Protein 1JY5 (pdb70)

Organism: Calystegia sepium (NCBI:txid47519)

Sequence (406 aa):
HKEFDYFTLALTWSGTECLSCPTNACSRSEVETGFTIKGLWPDYDDGTWPSCCEGAKYDQNEISILSNDLSKYWPSYSCPSSSACGSFDASDLAYEWAKHGTCSSPVLGNQYEYFSTTLMLYFKYNISEILSESGYLPSNTAEYKVEGIMSAIQSALRVTPVVKCKSDAVEQVQICFDKTLQLQECPSTASTCPSLVSLPIKNHKEFDYFTLALTWSGTECLSCPTNACSRSEVETGFTIKGLWPDYDDGTWPSCCEGAKYDQNEISILSNDLSKYWPSYSCPSSSACGSFDASDLAYEWAKHGTCSSPVLGNQYEYFSTTLMLYFKYNISEILSESGYLPSNTAEYKVEGIMSAIQSALRVTPVVKCKSDAVEQVQICFDKTLQLQECPSTASTCPSLVSLPIKN

InterPro domains:
  IPR001568 Ribonuclease T2-like [PF00445] (33-219)
  IPR001568 Ribonuclease T2-like [PTHR11240] (16-227)
  IPR033697 Ribonuclease T2, eukaryotic [cd01061] (33-228)
  IPR036430 Ribonuclease T2-like superfamily [G3DSA:3.90.730.10] (29-240)
  IPR036430 Ribonuclease T2-like superfamily [SSF55895] (31-233)

CATH classification: 3.90.730.10

Radius of gyration: 22.56 Å; Cα contacts (8 Å, |Δi|>4): 798; chains: 2; bounding box: 56×58×55 Å

B-factor: mean 28.62, std 15.25, range [8.85, 74.92]

Secondary structure (DSSP, 8-state):
-PPP-EEEEEEEEHHHHT---TTBGGG-TTSPS-EEEEEEEEE-TTS----S-SSPPP-GGGGGGGHHHHHHHS-B--SSPEEETTEEESSHHHHHHHHTGGGGTTTS-SHHHHHHHHHHHHHHS-HHHHHHTTT----SS--EEHHHHHHHHHHHHSS--EEEEETTEEEEEEEEE-TTS-EEPPPP----S-SEEB-PPP-/-PPP-EEEEEEEEHHHH----SSSGGG-TTS-SSEEEEEEEEE-TTS----S-SSPPP-GGGGGGGHHHHHHHS-----SPEEETTEEESSHHHHHHHHTGGGGTTTS-SHHHHHHHHHHHHHHS-HHHHHHTTT---EEEEEEEHHHHHHHHHHHHS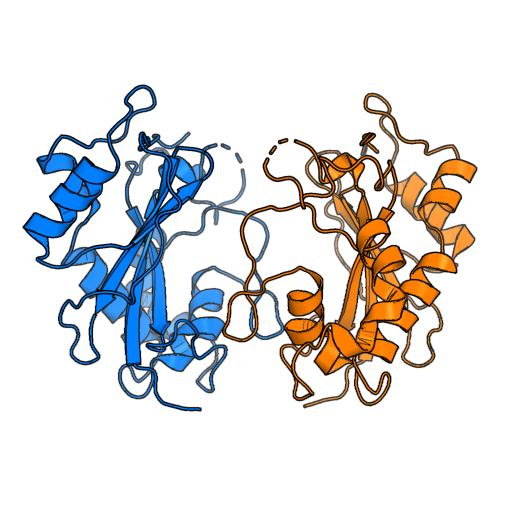S--EEEESSSSEEEEEEEE-TTS-EEPPPP----S-SEEEE----

Solvent-accessible surface area: 19588 Å² total; per-residue (Å²): 153,123,79,2,28,13,0,6,1,0,1,11,6,4,0,0,51,15,146,141,30,129,69,21,7,28,79,66,84,164,42,141,10,10,6,13,3,87,0,0,43,0,12,25,88,112,38,47,32,8,30,52,21,159,54,69,174,61,47,103,100,88,6,59,133,16,63,124,51,3,58,92,57,2,15,26,31,49,53,105,67,46,43,6,46,5,37,129,16,106,33,31,25,8,40,4,12,27,46,11,1,9,1,1,52,104,48,16,54,67,3,76,74,0,0,28,18,0,8,96,3,29,103,138,35,67,4,34,89,27,2,44,135,57,48,40,87,40,20,107,130,32,111,32,124,19,112,9,1,50,60,11,0,62,87,55,9,204,12,59,3,22,14,61,30,96,116,53,6,0,44,26,0,24,2,2,0,34,76,101,50,112,41,49,96,18,43,122,90,85,104,91,22,53,94,77,0,20,0,8,69,12,127,149,123,74,1,35,9,0,4,2,0,3,5,6,0,0,0,54,25,152,143,32,115,102,13,0,46,74,48,117,78,2,117,30,8,7,6,3,86,0,0,46,0,13,24,94,109,39,47,32,9,27,49,23,160,58,61,142,62,35,100,100,93,5,57,134,15,60,121,52,3,44,83,55,3,9,30,34,62,48,107,73,45,35,9,52,6,38,130,14,112,40,34,26,11,54,8,12,25,32,15,0,9,1,1,48,107,48,15,55,72,5,76,74,0,0,27,18,0,7,96,2,30,99,138,30,69,3,31,96,28,2,46,133,56,46,40,94,47,35,100,120,32,84,42,140,13,145,17,3,48,63,13,0,62,66,52,11,179,11,68,3,20,13,57,24,105,106,52,6,1,47,26,0,24,2,1,0,41,77,101,52,118,44,51,95,20,49,126,72,85,100,84,24,59,100,78,0,15,0,14,74,23,114

Structure (mmCIF, N/CA/C/O backbone):
data_1JY5
#
_entry.id   1JY5
#
_cell.length_a   121.687
_cell.length_b   121.687
_cell.length_c   66.059
_cell.angle_alpha   90
_cell.angle_beta   90
_cell.angle_gamma   120
#
_symmetry.space_group_name_H-M   'P 62'
#
loop_
_entity.id
_entity.type
_entity.pdbx_description
1 polymer CalsepRRP
2 water water
#
loop_
_atom_site.group_PDB
_atom_site.id
_atom_site.type_symbol
_atom_site.label_atom_id
_atom_site.label_alt_id
_atom_site.label_comp_id
_atom_site.label_asym_id
_atom_site.label_entity_id
_atom_site.label_seq_id
_atom_site.pdbx_PDB_ins_code
_atom_site.Cartn_x
_atom_site.Cartn_y
_atom_site.Cartn_z
_atom_site.occupancy
_atom_site.B_iso_or_equiv
_atom_site.auth_seq_id
_atom_site.auth_comp_id
_atom_site.auth_asym_id
_atom_site.auth_atom_id
_atom_site.pdbx_PDB_model_num
ATOM 1 N N . HIS A 1 2 ? 117.248 13.823 -8.411 1.00 33.72 2 HIS A N 1
ATOM 2 C CA . HIS A 1 2 ? 117.005 15.068 -9.187 1.00 32.06 2 HIS A CA 1
ATOM 3 C C . HIS A 1 2 ? 118.033 16.139 -8.822 1.00 29.92 2 HIS A C 1
ATOM 4 O O . HIS A 1 2 ? 118.735 16.023 -7.817 1.00 28.25 2 HIS A O 1
ATOM 11 N N . LYS A 1 3 ? 118.121 17.176 -9.648 1.00 26.71 3 LYS A N 1
ATOM 12 C CA . LYS A 1 3 ? 119.040 18.278 -9.391 1.00 24.98 3 LYS A CA 1
ATOM 13 C C . LYS A 1 3 ? 118.538 19.020 -8.151 1.00 23.22 3 LYS A C 1
ATOM 14 O O . LYS A 1 3 ? 117.332 19.198 -7.985 1.00 24.41 3 LYS A O 1
ATOM 20 N N . GLU A 1 4 ? 119.448 19.441 -7.277 1.00 21.61 4 GLU A N 1
ATOM 21 C CA . GLU A 1 4 ? 119.044 20.173 -6.078 1.00 19.80 4 GLU A CA 1
ATOM 22 C C . GLU A 1 4 ? 118.406 21.471 -6.562 1.00 18.15 4 GLU A C 1
ATOM 23 O O . GLU A 1 4 ? 118.832 22.037 -7.572 1.00 17.98 4 GLU A O 1
ATOM 29 N N . PHE A 1 5 ? 117.385 21.933 -5.851 1.00 14.87 5 PHE A N 1
ATOM 30 C CA . PHE A 1 5 ? 116.696 23.165 -6.224 1.00 14.83 5 PHE A CA 1
ATOM 31 C C . PHE A 1 5 ? 117.643 24.361 -6.154 1.00 13.85 5 PHE A C 1
ATOM 32 O O . PHE A 1 5 ? 118.656 24.328 -5.453 1.00 14.86 5 PHE A O 1
ATOM 40 N N . ASP A 1 6 ? 117.307 25.421 -6.878 1.00 13.35 6 ASP A N 1
ATOM 41 C CA . ASP A 1 6 ? 118.156 26.610 -6.928 1.00 14.50 6 ASP A CA 1
ATOM 42 C C . ASP A 1 6 ? 117.811 27.681 -5.903 1.00 14.42 6 ASP A C 1
ATOM 43 O O . ASP A 1 6 ? 118.698 28.245 -5.263 1.00 12.67 6 ASP A O 1
ATOM 48 N N . TYR A 1 7 ? 116.523 27.963 -5.749 1.00 12.94 7 TYR A N 1
ATOM 49 C CA . TYR A 1 7 ? 116.099 28.984 -4.807 1.00 13.47 7 TYR A CA 1
ATOM 50 C C . TYR A 1 7 ? 114.719 28.664 -4.251 1.00 14.77 7 TYR A C 1
ATOM 51 O O . TYR A 1 7 ? 114.027 27.765 -4.734 1.00 13.68 7 TYR A O 1
ATOM 60 N N . PHE A 1 8 ? 114.334 29.419 -3.229 1.00 13.40 8 PHE A N 1
ATOM 61 C CA . PHE A 1 8 ? 113.050 29.266 -2.564 1.00 12.92 8 PHE A CA 1
ATOM 62 C C . PHE A 1 8 ? 112.062 30.347 -3.001 1.00 14.62 8 PHE A C 1
ATOM 63 O O . PHE A 1 8 ? 112.424 31.523 -3.116 1.00 12.39 8 PHE A O 1
ATOM 71 N N . THR A 1 9 ? 110.818 29.955 -3.257 1.00 12.46 9 THR A N 1
ATOM 72 C CA . THR A 1 9 ? 109.784 30.934 -3.574 1.00 14.04 9 THR A CA 1
ATOM 73 C C . THR A 1 9 ? 108.792 30.872 -2.418 1.00 14.42 9 THR A C 1
ATOM 74 O O . THR A 1 9 ? 108.258 29.804 -2.115 1.00 14.76 9 THR A O 1
ATOM 78 N N . LEU A 1 10 ? 108.583 31.993 -1.731 1.00 13.85 10 LEU A N 1
ATOM 79 C CA . LEU A 1 10 ? 107.588 32.017 -0.659 1.00 16.53 10 LEU A CA 1
ATOM 80 C C . LEU A 1 10 ? 106.355 32.618 -1.329 1.00 16.97 10 LEU A C 1
ATOM 81 O O . LEU A 1 10 ? 106.354 33.790 -1.694 1.00 17.79 10 LEU A O 1
ATOM 86 N N . ALA A 1 11 ? 105.323 31.805 -1.522 1.00 17.14 11 ALA A N 1
ATOM 87 C CA . ALA A 1 11 ? 104.101 32.287 -2.148 1.00 17.26 11 ALA A CA 1
ATOM 88 C C . ALA A 1 11 ? 103.087 32.587 -1.058 1.00 16.35 11 ALA A C 1
ATOM 89 O O . ALA A 1 11 ? 102.903 31.796 -0.130 1.00 17.14 11 ALA A O 1
ATOM 91 N N . LEU A 1 12 ? 102.442 33.744 -1.172 1.00 16.52 12 LEU A N 1
ATOM 92 C CA . LEU A 1 12 ? 101.451 34.183 -0.195 1.00 16.37 12 LEU A CA 1
ATOM 93 C C . LEU A 1 12 ? 100.109 34.412 -0.886 1.00 16.57 12 LEU A C 1
ATOM 94 O O . LEU A 1 12 ? 100.055 34.908 -2.010 1.00 17.33 12 LEU A O 1
ATOM 99 N N . THR A 1 13 ? 99.029 34.058 -0.204 1.00 14.43 13 THR A N 1
ATOM 100 C CA . THR A 1 13 ? 97.693 34.206 -0.761 1.00 16.33 13 THR A CA 1
ATOM 101 C C . THR A 1 13 ? 96.931 35.343 -0.092 1.00 15.60 13 THR A C 1
ATOM 102 O O . THR A 1 13 ? 96.944 35.465 1.133 1.00 13.65 13 THR A O 1
ATOM 106 N N . TRP A 1 14 ? 96.275 36.177 -0.891 1.00 16.60 14 TRP A N 1
ATOM 107 C CA . TRP A 1 14 ? 95.483 37.266 -0.328 1.00 16.62 14 TRP A CA 1
ATOM 108 C C . TRP A 1 14 ? 94.136 36.630 0.015 1.00 15.36 14 TRP A C 1
ATOM 109 O O . TRP A 1 14 ? 93.356 36.279 -0.871 1.00 14.49 14 TRP A O 1
ATOM 120 N N . SER A 1 15 ? 93.875 36.477 1.310 1.00 16.05 15 SER A N 1
ATOM 121 C CA . SER A 1 15 ? 92.652 35.831 1.782 1.00 16.20 15 SER A CA 1
ATOM 122 C C . SER A 1 15 ? 91.359 36.407 1.210 1.00 17.47 15 SER A C 1
ATOM 123 O O . SER A 1 15 ? 90.410 35.666 0.934 1.00 16.62 15 SER A O 1
ATOM 126 N N . GLY A 1 16 ? 91.327 37.722 1.032 1.00 18.69 16 GLY A N 1
ATOM 127 C CA . GLY A 1 16 ? 90.137 38.373 0.508 1.00 20.75 16 GLY A CA 1
ATOM 128 C C . GLY A 1 16 ? 89.775 37.948 -0.903 1.00 22.38 16 GLY A C 1
ATOM 129 O O . GLY A 1 16 ? 88.600 37.859 -1.253 1.00 22.29 16 GLY A O 1
ATOM 130 N N . THR A 1 17 ? 90.782 37.668 -1.718 1.00 21.39 17 THR A N 1
ATOM 131 C CA . THR A 1 17 ? 90.540 37.270 -3.098 1.00 22.08 17 THR A CA 1
ATOM 132 C C . THR A 1 17 ? 90.146 35.799 -3.200 1.00 24.84 17 THR A C 1
ATOM 133 O O . THR A 1 17 ? 89.552 35.361 -4.190 1.00 23.81 17 THR A O 1
ATOM 137 N N . GLU A 1 18 ? 90.467 35.042 -2.161 1.00 26.01 18 GLU A N 1
ATOM 138 C CA . GLU A 1 18 ? 90.161 33.620 -2.132 1.00 30.19 18 GLU A CA 1
ATOM 139 C C . GLU A 1 18 ? 88.752 33.389 -1.600 1.00 31.16 18 GLU A C 1
ATOM 140 O O . GLU A 1 18 ? 88.190 32.300 -1.731 1.00 31.14 18 GLU A O 1
ATOM 146 N N . CYS A 1 19 ? 88.179 34.421 -0.999 1.00 31.50 19 CYS A N 1
ATOM 147 C CA . CYS A 1 19 ? 86.841 34.307 -0.446 1.00 33.59 19 CYS A CA 1
ATOM 148 C C . CYS A 1 19 ? 85.846 35.260 -1.111 1.00 37.00 19 CYS A C 1
ATOM 149 O O . CYS A 1 19 ? 85.024 35.883 -0.438 1.00 38.51 19 CYS A O 1
ATOM 152 N N . LEU A 1 20 ? 85.925 35.369 -2.433 1.00 39.29 20 LEU A N 1
ATOM 153 C CA . LEU A 1 20 ? 85.022 36.235 -3.182 1.00 42.04 20 LEU A CA 1
ATOM 154 C C . LEU A 1 20 ? 83.916 35.427 -3.857 1.00 42.97 20 LEU A C 1
ATOM 155 O O . LEU A 1 20 ? 82.991 34.951 -3.196 1.00 43.85 20 LEU A O 1
ATOM 160 N N . SER A 1 25 ? 81.036 25.232 2.460 1.00 53.68 25 SER A N 1
ATOM 161 C CA . SER A 1 25 ? 81.355 25.580 3.839 1.00 54.02 25 SER A CA 1
ATOM 162 C C . SER A 1 25 ? 81.823 24.360 4.625 1.00 53.70 25 SER A C 1
ATOM 163 O O . SER A 1 25 ? 81.268 23.271 4.489 1.00 53.98 25 SER A O 1
ATOM 166 N N . CYS A 1 26 ? 82.843 24.552 5.456 1.00 52.83 26 CYS A N 1
ATOM 167 C CA . CYS A 1 26 ? 83.396 23.467 6.261 1.00 51.73 26 CYS A CA 1
ATOM 168 C C . CYS A 1 26 ? 84.427 24.050 7.229 1.00 52.24 26 CYS A C 1
ATOM 169 O O . CYS A 1 26 ? 84.971 25.127 6.989 1.00 53.14 26 CYS A O 1
ATOM 172 N N . PRO A 1 27 ? 84.709 23.345 8.337 1.00 52.07 27 PRO A N 1
ATOM 173 C CA . PRO A 1 27 ? 85.681 23.813 9.332 1.00 51.52 27 PRO A CA 1
ATOM 174 C C . PRO A 1 27 ? 87.060 24.086 8.740 1.00 50.16 27 PRO A C 1
ATOM 175 O O . PRO A 1 27 ? 87.801 24.940 9.229 1.00 50.88 27 PRO A O 1
ATOM 179 N N . THR A 1 28 ? 87.396 23.348 7.688 1.00 48.02 28 THR A N 1
ATOM 180 C CA . THR A 1 28 ? 88.679 23.496 7.018 1.00 45.95 28 THR A CA 1
ATOM 181 C C . THR A 1 28 ? 88.763 24.827 6.274 1.00 43.19 28 THR A C 1
ATOM 182 O O . THR A 1 28 ? 89.831 25.431 6.190 1.00 42.30 28 THR A O 1
ATOM 186 N N . ASN A 1 29 ? 87.633 25.283 5.740 1.00 39.71 29 ASN A N 1
ATOM 187 C CA . ASN A 1 29 ? 87.594 26.535 4.992 1.00 37.09 29 ASN A CA 1
ATOM 188 C C . ASN A 1 29 ? 87.747 27.746 5.906 1.00 35.42 29 ASN A C 1
ATOM 189 O O . ASN A 1 29 ? 86.943 27.957 6.814 1.00 35.92 29 ASN A O 1
ATOM 194 N N . ALA A 1 30 ? 88.769 28.555 5.657 1.00 32.23 30 ALA A N 1
ATOM 195 C CA . ALA A 1 30 ? 89.010 29.732 6.483 1.00 30.94 30 ALA A CA 1
ATOM 196 C C . ALA A 1 30 ? 88.154 30.938 6.096 1.00 28.60 30 ALA A C 1
ATOM 197 O O . ALA A 1 30 ? 88.190 31.962 6.772 1.00 26.28 30 ALA A O 1
ATOM 199 N N . CYS A 1 31 ? 87.394 30.825 5.011 1.00 28.85 31 CYS A N 1
ATOM 200 C CA . CYS A 1 31 ? 86.552 31.934 4.571 1.00 30.14 31 CYS A CA 1
ATOM 201 C C . CYS A 1 31 ? 85.436 32.293 5.552 1.00 31.84 31 CYS A C 1
ATOM 202 O O . CYS A 1 31 ? 84.892 33.394 5.500 1.00 32.82 31 CYS A O 1
ATOM 205 N N . SER A 1 32 ? 85.097 31.372 6.445 1.00 34.13 32 SER A N 1
ATOM 206 C CA . SER A 1 32 ? 84.032 31.619 7.414 1.00 37.88 32 SER A CA 1
ATOM 207 C C . SER A 1 32 ? 84.508 32.373 8.655 1.00 40.22 32 SER A C 1
ATOM 208 O O . SER A 1 32 ? 83.702 32.937 9.398 1.00 40.50 32 SER A O 1
ATOM 211 N N . ARG A 1 33 ? 85.817 32.390 8.873 1.00 42.29 33 ARG A N 1
ATOM 212 C CA . ARG A 1 33 ? 86.392 33.055 10.038 1.00 44.47 33 ARG A CA 1
ATOM 213 C C . ARG A 1 33 ? 86.407 34.578 9.910 1.00 45.98 33 ARG A C 1
ATOM 214 O O . ARG A 1 33 ? 87.443 35.181 9.633 1.00 45.76 33 ARG A O 1
ATOM 222 N N . SER A 1 34 ? 85.244 35.189 10.127 1.00 47.36 34 SER A N 1
ATOM 223 C CA . SER A 1 34 ? 85.091 36.639 10.038 1.00 49.53 34 SER A CA 1
ATOM 224 C C . SER A 1 34 ? 85.960 37.382 11.049 1.00 50.10 34 SER A C 1
ATOM 225 O O . SER A 1 34 ? 86.354 38.524 10.817 1.00 51.04 34 SER A O 1
ATOM 228 N N . GLU A 1 35 ? 86.248 36.730 12.171 1.00 51.18 35 GLU A N 1
ATOM 229 C CA . GLU A 1 35 ? 87.068 37.320 13.223 1.00 51.43 35 GLU A CA 1
ATOM 230 C C . GLU A 1 35 ? 88.476 37.651 12.734 1.00 50.24 35 GLU A C 1
ATOM 231 O O . GLU A 1 35 ? 89.102 38.600 13.212 1.00 50.11 35 GLU A O 1
ATOM 237 N N . VAL A 1 36 ? 88.968 36.862 11.781 1.00 48.23 36 VAL A N 1
ATOM 238 C CA . VAL A 1 36 ? 90.301 37.061 11.219 1.00 45.52 36 VAL A CA 1
ATOM 239 C C . VAL A 1 36 ? 90.289 38.178 10.180 1.00 43.02 36 VAL A C 1
ATOM 240 O O . VAL A 1 36 ? 89.445 38.195 9.284 1.00 42.51 36 VAL A O 1
ATOM 244 N N . GLU A 1 37 ? 91.228 39.110 10.310 1.00 39.86 37 GLU A N 1
ATOM 245 C CA . GLU A 1 37 ? 91.331 40.230 9.380 1.00 37.36 37 GLU A CA 1
ATOM 246 C C . GLU A 1 37 ? 91.841 39.752 8.024 1.00 34.95 37 GLU A C 1
ATOM 247 O O . GLU A 1 37 ? 92.578 38.772 7.931 1.00 33.55 37 GLU A O 1
ATOM 253 N N . THR A 1 38 ? 91.443 40.454 6.974 1.00 31.73 38 THR A N 1
ATOM 254 C CA . THR A 1 38 ? 91.862 40.104 5.632 1.00 28.31 38 THR A CA 1
ATOM 255 C C . THR A 1 38 ? 93.346 40.416 5.470 1.00 26.08 38 THR A C 1
ATOM 256 O O . THR A 1 38 ? 93.831 41.432 5.961 1.00 25.77 38 THR A O 1
ATOM 260 N N . GLY A 1 39 ? 94.071 39.532 4.790 1.00 24.09 39 GLY A N 1
ATOM 261 C CA . GLY A 1 39 ? 95.494 39.749 4.593 1.00 18.85 39 GLY A CA 1
ATOM 262 C C . GLY A 1 39 ? 96.161 38.559 3.936 1.00 18.26 39 GLY A C 1
ATOM 263 O O . GLY A 1 39 ? 95.487 37.628 3.496 1.00 16.55 39 GLY A O 1
ATOM 264 N N . PHE A 1 40 ? 97.489 38.578 3.865 1.00 16.59 40 PHE A N 1
ATOM 265 C CA . PHE A 1 40 ? 98.214 37.471 3.246 1.00 16.82 40 PHE A CA 1
ATOM 266 C C . PHE A 1 40 ? 98.433 36.298 4.185 1.00 16.00 40 PHE A C 1
ATOM 267 O O . PHE A 1 40 ? 98.776 36.486 5.349 1.00 16.03 40 PHE A O 1
ATOM 275 N N . THR A 1 41 ? 98.217 35.089 3.675 1.00 16.25 41 THR A N 1
ATOM 276 C CA . THR A 1 41 ? 98.477 33.873 4.437 1.00 14.55 41 THR A CA 1
ATOM 277 C C . THR A 1 41 ? 99.385 33.032 3.547 1.00 15.28 41 THR A C 1
ATOM 278 O O . THR A 1 41 ? 99.542 33.313 2.356 1.00 14.51 41 THR A O 1
ATOM 282 N N . ILE A 1 42 ? 99.984 31.998 4.118 1.00 14.81 42 ILE A N 1
ATOM 283 C CA . ILE A 1 42 ? 100.899 31.160 3.355 1.00 13.81 42 ILE A CA 1
ATOM 284 C C . ILE A 1 42 ? 100.242 30.224 2.352 1.00 13.52 42 ILE A C 1
ATOM 285 O O . ILE A 1 42 ? 99.326 29.471 2.681 1.00 13.79 42 ILE A O 1
ATOM 290 N N . LYS A 1 43 ? 100.705 30.302 1.113 1.00 13.08 43 LYS A N 1
ATOM 291 C CA . LYS A 1 43 ? 100.238 29.401 0.078 1.00 12.21 43 LYS A CA 1
ATOM 292 C C . LYS A 1 43 ? 101.246 28.249 0.166 1.00 13.51 43 LYS A C 1
ATOM 293 O O . LYS A 1 43 ? 100.871 27.075 0.288 1.00 12.22 43 LYS A O 1
ATOM 299 N N . GLY A 1 44 ? 102.533 28.597 0.118 1.00 13.23 44 GLY A N 1
ATOM 300 C CA . GLY A 1 44 ? 103.574 27.587 0.228 1.00 12.72 44 GLY A CA 1
ATOM 301 C C . GLY A 1 44 ? 105.000 28.109 0.163 1.00 13.68 44 GLY A C 1
ATOM 302 O O . GLY A 1 44 ? 105.219 29.296 -0.054 1.00 10.04 44 GLY A O 1
ATOM 303 N N . LEU A 1 45 ? 105.969 27.220 0.389 1.00 14.34 45 LEU A N 1
ATOM 304 C CA . LEU A 1 45 ? 107.390 27.561 0.295 1.00 11.69 45 LEU A CA 1
ATOM 305 C C . LEU A 1 45 ? 107.835 26.570 -0.763 1.00 10.41 45 LEU A C 1
ATOM 306 O O . LEU A 1 45 ? 107.849 25.362 -0.527 1.00 9.92 45 LEU A O 1
ATOM 311 N N . TRP A 1 46 ? 108.182 27.073 -1.937 1.00 9.47 46 TRP A N 1
ATOM 312 C CA . TRP A 1 46 ? 108.548 26.182 -3.019 1.00 10.62 46 TRP A CA 1
ATOM 313 C C . TRP A 1 46 ? 110.013 26.105 -3.449 1.00 10.54 46 TRP A C 1
ATOM 314 O O . TRP A 1 46 ? 110.614 27.118 -3.812 1.00 12.33 46 TRP A O 1
ATOM 325 N N . PRO A 1 47 ? 110.617 24.903 -3.379 1.00 11.56 47 PRO A N 1
ATOM 326 C CA . PRO A 1 47 ? 112.012 24.793 -3.819 1.00 11.77 47 PRO A CA 1
ATOM 327 C C . PRO A 1 47 ? 111.842 24.902 -5.338 1.00 12.06 47 PRO A C 1
ATOM 328 O O . PRO A 1 47 ? 111.045 24.162 -5.924 1.00 15.04 47 PRO A O 1
ATOM 332 N N . ASP A 1 48 ? 112.557 25.822 -5.973 1.00 13.51 48 ASP A N 1
ATOM 333 C CA . ASP A 1 48 ? 112.410 26.018 -7.415 1.00 12.02 48 ASP A CA 1
ATOM 334 C C . ASP A 1 48 ? 113.723 25.989 -8.181 1.00 11.38 48 ASP A C 1
ATOM 335 O O . ASP A 1 48 ? 114.799 26.060 -7.596 1.00 12.71 48 ASP A O 1
ATOM 340 N N . TYR A 1 49 ? 113.611 25.893 -9.500 1.00 12.21 49 TYR A N 1
ATOM 341 C CA . TYR A 1 49 ? 114.761 25.889 -10.397 1.00 13.37 49 TYR A CA 1
ATOM 342 C C . TYR A 1 49 ? 114.800 27.240 -11.113 1.00 13.87 49 TYR A C 1
ATOM 343 O O . TYR A 1 49 ? 113.754 27.823 -11.415 1.00 11.70 49 TYR A O 1
ATOM 352 N N . ASP A 1 50 ? 116.003 27.724 -11.394 1.00 14.60 50 ASP A N 1
ATOM 353 C CA . ASP A 1 50 ? 116.176 29.006 -12.066 1.00 15.73 50 ASP A CA 1
ATOM 354 C C . ASP A 1 50 ? 115.499 29.086 -13.434 1.00 16.08 50 ASP A C 1
ATOM 355 O O . ASP A 1 50 ? 115.094 30.168 -13.859 1.00 14.92 50 ASP A O 1
ATOM 360 N N . ASP A 1 51 ? 115.374 27.952 -14.121 1.00 16.37 51 ASP A N 1
ATOM 361 C CA . ASP A 1 51 ? 114.772 27.952 -15.456 1.00 18.23 51 ASP A CA 1
ATOM 362 C C . ASP A 1 51 ? 113.248 28.031 -15.474 1.00 18.66 51 ASP A C 1
ATOM 363 O O . ASP A 1 51 ? 112.633 27.949 -16.535 1.00 18.39 51 ASP A O 1
ATOM 368 N N . GLY A 1 52 ? 112.640 28.187 -14.303 1.00 17.52 52 GLY A N 1
ATOM 369 C CA . GLY A 1 52 ? 111.194 28.299 -14.257 1.00 16.73 52 GLY A CA 1
ATOM 370 C C . GLY A 1 52 ? 110.452 27.003 -14.003 1.00 16.85 52 GLY A C 1
ATOM 371 O O . GLY A 1 52 ? 109.221 26.996 -13.945 1.00 17.29 52 GLY A O 1
ATOM 372 N N . THR A 1 53 ? 111.179 25.897 -13.893 1.00 14.84 53 THR A N 1
ATOM 373 C CA . THR A 1 53 ? 110.537 24.623 -13.595 1.00 15.22 53 THR A CA 1
ATOM 374 C C . THR A 1 53 ? 110.899 24.373 -12.136 1.00 14.90 53 THR A C 1
ATOM 375 O O . THR A 1 53 ? 111.533 25.221 -11.506 1.00 13.58 53 THR A O 1
ATOM 379 N N . TRP A 1 54 ? 110.508 23.228 -11.594 1.00 14.41 54 TRP A N 1
ATOM 380 C CA . TRP A 1 54 ? 110.814 22.938 -10.202 1.00 16.19 54 TRP A CA 1
ATOM 381 C C . TRP A 1 54 ? 110.717 21.451 -9.899 1.00 16.00 54 TRP A C 1
ATOM 382 O O . TRP A 1 54 ? 110.063 20.704 -10.614 1.00 15.45 54 TRP A O 1
ATOM 393 N N . PRO A 1 55 ? 111.398 20.999 -8.839 1.00 15.91 55 PRO A N 1
ATOM 394 C CA . PRO A 1 55 ? 111.334 19.582 -8.483 1.00 15.17 55 PRO A CA 1
ATOM 395 C C . PRO A 1 55 ? 109.980 19.390 -7.803 1.00 15.58 55 PRO A C 1
ATOM 396 O O . PRO A 1 55 ? 109.465 20.321 -7.185 1.00 14.66 55 PRO A O 1
ATOM 400 N N . SER A 1 56 ? 109.381 18.213 -7.924 1.00 15.15 56 SER A N 1
ATOM 401 C CA . SER A 1 56 ? 108.089 18.005 -7.281 1.00 16.59 56 SER A CA 1
ATOM 402 C C . SER A 1 56 ? 107.907 16.572 -6.824 1.00 16.29 56 SER A C 1
ATOM 403 O O . SER A 1 56 ? 108.423 15.647 -7.441 1.00 15.42 56 SER A O 1
ATOM 406 N N . CYS A 1 57 ? 107.170 16.392 -5.734 1.00 16.48 57 CYS A N 1
ATOM 407 C CA . CYS A 1 57 ? 106.899 15.057 -5.222 1.00 17.43 57 CYS A CA 1
ATOM 408 C C . CYS A 1 57 ? 108.186 14.272 -5.043 1.00 18.54 57 CYS A C 1
ATOM 409 O O . CYS A 1 57 ? 108.330 13.155 -5.542 1.00 17.70 57 CYS A O 1
ATOM 412 N N . CYS A 1 58 ? 109.116 14.858 -4.302 1.00 18.45 58 CYS A N 1
ATOM 413 C CA . CYS A 1 58 ? 110.397 14.229 -4.042 1.00 19.04 58 CYS A CA 1
ATOM 414 C C . CYS A 1 58 ? 110.343 13.176 -2.938 1.00 19.19 58 CYS A C 1
ATOM 415 O O . CYS A 1 58 ? 109.334 13.019 -2.243 1.00 17.53 58 CYS A O 1
ATOM 418 N N . GLU A 1 59 ? 111.443 12.445 -2.807 1.00 19.20 59 GLU A N 1
ATOM 419 C CA . GLU A 1 59 ? 111.572 11.419 -1.786 1.00 20.57 59 GLU A CA 1
ATOM 420 C C . GLU A 1 59 ? 111.561 12.114 -0.435 1.00 19.50 59 GLU A C 1
ATOM 421 O O . GLU A 1 59 ? 111.938 13.280 -0.326 1.00 19.28 59 GLU A O 1
ATOM 427 N N . GLY A 1 60 ? 111.133 11.401 0.595 1.00 18.50 60 GLY A N 1
ATOM 428 C CA . GLY A 1 60 ? 111.091 11.993 1.916 1.00 17.91 60 GLY A CA 1
ATOM 429 C C . GLY A 1 60 ? 110.027 11.310 2.734 1.00 18.66 60 GLY A C 1
ATOM 430 O O . GLY A 1 60 ? 109.189 10.594 2.188 1.00 18.72 60 GLY A O 1
ATOM 431 N N . ALA A 1 61 ? 110.059 11.519 4.043 1.00 19.52 61 ALA A N 1
ATOM 432 C CA . ALA A 1 61 ? 109.079 10.904 4.922 1.00 21.06 61 ALA A CA 1
ATOM 433 C C . ALA A 1 61 ? 107.684 11.382 4.546 1.00 20.40 61 ALA A C 1
ATOM 434 O O . ALA A 1 61 ? 107.506 12.510 4.085 1.00 21.93 61 ALA A O 1
ATOM 436 N N . LYS A 1 62 ? 106.691 10.523 4.735 1.00 20.34 62 LYS A N 1
ATOM 437 C CA . LYS A 1 62 ? 105.319 10.893 4.419 1.00 21.01 62 LYS A CA 1
ATOM 438 C C . LYS A 1 62 ? 104.842 11.950 5.415 1.00 18.98 62 LYS A C 1
ATOM 439 O O . LYS A 1 62 ? 105.396 12.081 6.509 1.00 16.14 62 LYS A O 1
ATOM 445 N N . TYR A 1 63 ? 103.818 12.704 5.031 1.00 17.54 63 TYR A N 1
ATOM 446 C CA . TYR A 1 63 ? 103.271 13.739 5.900 1.00 16.52 63 TYR A CA 1
ATOM 447 C C . TYR A 1 63 ? 102.907 13.144 7.253 1.00 16.69 63 TYR A C 1
ATOM 448 O O . TYR A 1 63 ? 102.176 12.158 7.318 1.00 18.98 63 TYR A O 1
ATOM 457 N N . ASP A 1 64 ? 103.402 13.743 8.330 1.00 15.58 64 ASP A N 1
ATOM 458 C CA . ASP A 1 64 ? 103.111 13.248 9.675 1.00 15.65 64 ASP A CA 1
ATOM 459 C C . ASP A 1 64 ? 102.726 14.407 10.590 1.00 14.80 64 ASP A C 1
ATOM 460 O O . ASP A 1 64 ? 103.592 15.093 11.137 1.00 14.61 64 ASP A O 1
ATOM 465 N N . GLN A 1 65 ? 101.422 14.622 10.754 1.00 15.26 65 GLN A N 1
ATOM 466 C CA . GLN A 1 65 ? 100.930 15.708 11.598 1.00 14.18 65 GLN A CA 1
ATOM 467 C C . GLN A 1 65 ? 101.561 15.734 12.984 1.00 14.25 65 GLN A C 1
ATOM 468 O O . GLN A 1 65 ? 101.647 16.794 13.608 1.00 12.82 65 GLN A O 1
ATOM 474 N N . ASN A 1 66 ? 102.009 14.582 13.475 1.00 14.38 66 ASN A N 1
ATOM 475 C CA . ASN A 1 66 ? 102.629 14.541 14.801 1.00 15.07 66 ASN A CA 1
ATOM 476 C C . ASN A 1 66 ? 103.895 15.381 14.831 1.00 15.13 66 ASN A C 1
ATOM 477 O O . ASN A 1 66 ? 104.196 16.036 15.827 1.00 12.23 66 ASN A O 1
ATOM 482 N N . GLU A 1 67 ? 104.626 15.352 13.722 1.00 13.86 67 GLU A N 1
ATOM 483 C CA . GLU A 1 67 ? 105.879 16.085 13.582 1.00 17.17 67 GLU A CA 1
ATOM 484 C C . GLU A 1 67 ? 105.723 17.592 13.714 1.00 15.71 67 GLU A C 1
ATOM 485 O O . GLU A 1 67 ? 106.651 18.289 14.135 1.00 15.01 67 GLU A O 1
ATOM 491 N N . ILE A 1 68 ? 104.555 18.099 13.337 1.00 14.70 68 ILE A N 1
ATOM 492 C CA . ILE A 1 68 ? 104.319 19.530 13.391 1.00 14.46 68 ILE A CA 1
ATOM 493 C C . ILE A 1 68 ? 103.209 19.934 14.353 1.00 14.69 68 ILE A C 1
ATOM 494 O O . ILE A 1 68 ? 102.670 21.037 14.247 1.00 15.29 68 ILE A O 1
ATOM 499 N N . SER A 1 69 ? 102.900 19.067 15.315 1.00 14.84 69 SER A N 1
ATOM 500 C CA . SER A 1 69 ? 101.830 19.345 16.278 1.00 15.73 69 SER A CA 1
ATOM 501 C C . SER A 1 69 ? 101.930 20.688 17.003 1.00 15.31 69 SER A C 1
ATOM 502 O O . SER A 1 69 ? 100.914 21.355 17.203 1.00 16.49 69 SER A O 1
ATOM 505 N N . ILE A 1 70 ? 103.136 21.097 17.390 1.00 14.80 70 ILE A N 1
ATOM 506 C CA . ILE A 1 70 ? 103.279 22.359 18.110 1.00 13.94 70 ILE A CA 1
ATOM 507 C C . ILE A 1 70 ? 103.102 23.578 17.216 1.00 14.48 70 ILE A C 1
ATOM 508 O O . ILE A 1 70 ? 103.041 24.709 17.698 1.00 14.47 70 ILE A O 1
ATOM 513 N N . LEU A 1 71 ? 103.010 23.333 15.913 1.00 12.44 71 LEU A N 1
ATOM 514 C CA . LEU A 1 71 ? 102.812 24.392 14.937 1.00 13.98 71 LEU A CA 1
ATOM 515 C C . LEU A 1 71 ? 101.352 24.446 14.500 1.00 15.92 71 LEU A C 1
ATOM 516 O O . LEU A 1 71 ? 100.964 25.327 13.736 1.00 16.07 71 LEU A O 1
ATOM 521 N N . SER A 1 72 ? 100.542 23.512 14.991 1.00 18.01 72 SER A N 1
ATOM 522 C CA . SER A 1 72 ? 99.133 23.442 14.604 1.00 19.21 72 SER A CA 1
ATOM 523 C C . SER A 1 72 ? 98.336 24.744 14.672 1.00 17.22 72 SER A C 1
ATOM 524 O O . SER A 1 72 ? 97.587 25.054 13.750 1.00 16.35 72 SER A O 1
ATOM 527 N N . ASN A 1 73 ? 98.483 25.503 15.755 1.00 18.44 73 ASN A N 1
ATOM 528 C CA . ASN A 1 73 ? 97.749 26.761 15.888 1.00 19.14 73 ASN A CA 1
ATOM 529 C C . ASN A 1 73 ? 98.202 27.796 14.860 1.00 18.40 73 ASN A C 1
ATOM 530 O O . ASN A 1 73 ? 97.385 28.523 14.289 1.00 14.76 73 ASN A O 1
ATOM 535 N N . ASP A 1 74 ? 99.509 27.873 14.639 1.00 16.08 74 ASP A N 1
ATOM 536 C CA . ASP A 1 74 ? 100.060 28.818 13.680 1.00 16.32 74 ASP A CA 1
ATOM 537 C C . ASP A 1 74 ? 99.740 28.425 12.244 1.00 15.84 74 ASP A C 1
ATOM 538 O O . ASP A 1 74 ? 99.430 29.285 11.419 1.00 15.51 74 ASP A O 1
ATOM 543 N N . LEU A 1 75 ? 99.807 27.132 11.941 1.00 12.88 75 LEU A N 1
ATOM 544 C CA . LEU A 1 75 ? 99.516 26.678 10.587 1.00 15.77 75 LEU A CA 1
ATOM 545 C C . LEU A 1 75 ? 98.027 26.805 10.299 1.00 17.98 75 LEU A C 1
ATOM 546 O O . LEU A 1 75 ? 97.615 27.023 9.158 1.00 18.47 75 LEU A O 1
ATOM 551 N N . SER A 1 76 ? 97.217 26.679 11.343 1.00 19.61 76 SER A N 1
ATOM 552 C CA . SER A 1 76 ? 95.778 26.789 11.176 1.00 22.53 76 SER A CA 1
ATOM 553 C C . SER A 1 76 ? 95.389 28.232 10.902 1.00 20.83 76 SER A C 1
ATOM 554 O O . SER A 1 76 ? 94.441 28.505 10.168 1.00 22.73 76 SER A O 1
ATOM 557 N N . LYS A 1 77 ? 96.136 29.161 11.481 1.00 20.83 77 LYS A N 1
ATOM 558 C CA . LYS A 1 77 ? 95.828 30.567 11.305 1.00 20.06 77 LYS A CA 1
ATOM 559 C C . LYS A 1 77 ? 96.556 31.252 10.159 1.00 19.05 77 LYS A C 1
ATOM 560 O O . LYS A 1 77 ? 95.976 32.084 9.459 1.00 19.13 77 LYS A O 1
ATOM 566 N N . TYR A 1 78 ? 97.819 30.900 9.950 1.00 16.83 78 TYR A N 1
ATOM 567 C CA . TYR A 1 78 ? 98.603 31.553 8.906 1.00 16.19 78 TYR A CA 1
ATOM 568 C C . TYR A 1 78 ? 98.840 30.750 7.637 1.00 1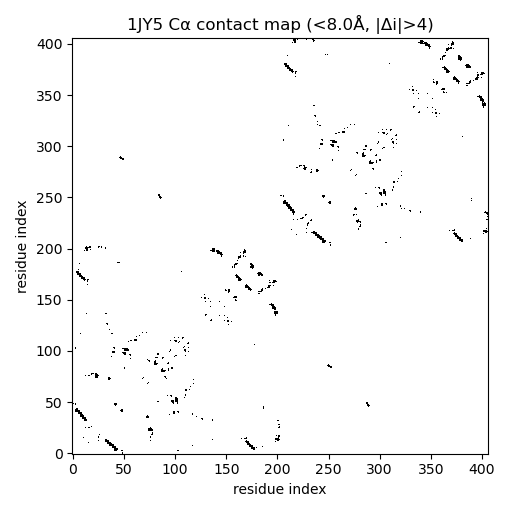5.70 78 TYR A C 1
ATOM 569 O O . TYR A 1 78 ? 99.356 31.276 6.651 1.00 14.80 78 TYR A O 1
ATOM 578 N N . TRP A 1 79 ? 98.462 29.477 7.667 1.00 15.64 79 TRP A N 1
ATOM 579 C CA . TRP A 1 79 ? 98.598 28.609 6.501 1.00 15.32 79 TRP A CA 1
ATOM 580 C C . TRP A 1 79 ? 97.275 27.856 6.300 1.00 15.48 79 TRP A C 1
ATOM 581 O O . TRP A 1 79 ? 97.263 26.642 6.122 1.00 14.13 79 TRP A O 1
ATOM 592 N N . PRO A 1 80 ? 96.139 28.571 6.329 1.00 18.10 80 PRO A N 1
ATOM 593 C CA . PRO A 1 80 ? 94.845 27.900 6.147 1.00 18.23 80 PRO A CA 1
ATOM 594 C C . PRO A 1 80 ? 94.517 27.551 4.698 1.00 18.68 80 PRO A C 1
ATOM 595 O O . PRO A 1 80 ? 95.186 27.992 3.767 1.00 15.85 80 PRO A O 1
ATOM 599 N N . SER A 1 81 ? 93.460 26.765 4.533 1.00 19.30 81 SER A N 1
ATOM 600 C CA . SER A 1 81 ? 92.964 26.376 3.224 1.00 23.55 81 SER A CA 1
ATOM 601 C C . SER A 1 81 ? 91.711 27.232 3.000 1.00 25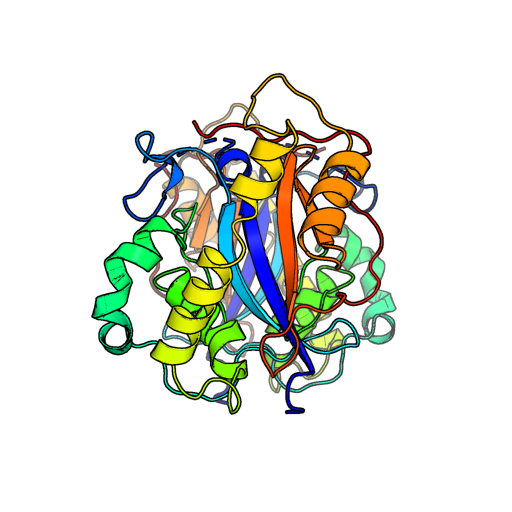.38 81 SER A C 1
ATOM 602 O O . SER A 1 81 ? 91.025 27.583 3.964 1.00 24.31 81 SER A O 1
ATOM 605 N N . TYR A 1 82 ? 91.418 27.587 1.750 1.00 28.09 82 TYR A N 1
ATOM 606 C CA . TYR A 1 82 ? 90.233 28.397 1.455 1.00 32.03 82 TYR A CA 1
ATOM 607 C C . TYR A 1 82 ? 89.233 27.656 0.567 1.00 35.76 82 TYR A C 1
ATOM 608 O O . TYR A 1 82 ? 88.619 28.251 -0.322 1.00 36.42 82 TYR A O 1
ATOM 617 N N . SER A 1 83 ? 89.066 26.361 0.822 1.00 38.72 83 SER A N 1
ATOM 618 C CA . SER A 1 83 ? 88.151 25.532 0.046 1.00 41.72 83 SER A CA 1
ATOM 619 C C . SER A 1 83 ? 87.834 24.257 0.828 1.00 42.89 83 SER A C 1
ATOM 620 O O . SER A 1 83 ? 88.569 23.893 1.748 1.00 42.86 83 SER A O 1
ATOM 623 N N . CYS A 1 84 ? 86.740 23.586 0.468 1.00 43.51 84 CYS A N 1
ATOM 624 C CA . CYS A 1 84 ? 86.345 22.354 1.146 1.00 43.57 84 CYS A CA 1
ATOM 625 C C . CYS A 1 84 ? 86.686 21.087 0.369 1.00 43.82 84 CYS A C 1
ATOM 626 O O . CYS A 1 84 ? 86.989 20.051 0.964 1.00 45.58 84 CYS A O 1
ATOM 629 N N . PRO A 1 85 ? 86.638 21.142 -0.971 1.00 43.50 85 PRO A N 1
ATOM 630 C CA . PRO A 1 85 ? 86.972 19.926 -1.714 1.00 43.93 85 PRO A CA 1
ATOM 631 C C . PRO A 1 85 ? 88.443 19.564 -1.533 1.00 43.13 85 PRO A C 1
ATOM 632 O O . PRO A 1 85 ? 89.318 20.428 -1.598 1.00 41.95 85 PRO A O 1
ATOM 636 N N . SER A 1 86 ? 88.706 18.285 -1.295 1.00 42.69 86 SER A N 1
ATOM 637 C CA . SER A 1 86 ? 90.067 17.806 -1.092 1.00 41.02 86 SER A CA 1
ATOM 638 C C . SER A 1 86 ? 90.948 18.059 -2.311 1.00 38.26 86 SER A C 1
ATOM 639 O O . SER A 1 86 ? 90.490 17.977 -3.450 1.00 39.02 86 SER A O 1
ATOM 642 N N . SER A 1 87 ? 92.214 18.377 -2.058 1.00 33.98 87 SER A N 1
ATOM 643 C CA . SER A 1 87 ? 93.174 18.630 -3.127 1.00 29.91 87 SER A CA 1
ATOM 644 C C . SER A 1 87 ? 93.943 17.340 -3.389 1.00 26.48 87 SER A C 1
ATOM 645 O O . SER A 1 87 ? 93.814 16.378 -2.635 1.00 24.75 87 SER A O 1
ATOM 648 N N . SER A 1 88 ? 94.740 17.308 -4.451 1.00 23.68 88 SER A N 1
ATOM 649 C CA . SER A 1 88 ? 95.498 16.103 -4.752 1.00 21.50 88 SER A CA 1
ATOM 650 C C . SER A 1 88 ? 96.890 16.413 -5.261 1.00 20.65 88 SER A C 1
ATOM 651 O O . SER A 1 88 ? 97.130 17.442 -5.894 1.00 22.52 88 SER A O 1
ATOM 654 N N . ALA A 1 89 ? 97.813 15.506 -4.979 1.00 19.44 89 ALA A N 1
ATOM 655 C CA . ALA A 1 89 ? 99.180 15.679 -5.422 1.00 19.03 89 ALA A CA 1
ATOM 656 C C . ALA A 1 89 ? 99.963 14.394 -5.256 1.00 17.34 89 ALA A C 1
ATOM 657 O O . ALA A 1 89 ? 99.695 13.602 -4.353 1.00 18.54 89 ALA A O 1
ATOM 659 N N . CYS A 1 90 ? 100.925 14.194 -6.149 1.00 16.42 90 CYS A N 1
ATOM 660 C CA . CYS A 1 90 ? 101.800 13.033 -6.097 1.00 14.92 90 CYS A CA 1
ATOM 661 C C . CYS A 1 90 ? 101.060 11.695 -6.107 1.00 15.04 90 CYS A C 1
ATOM 662 O O . CYS A 1 90 ? 101.504 10.739 -5.476 1.00 15.51 90 CYS A O 1
ATOM 665 N N . GLY A 1 91 ? 99.926 11.635 -6.795 1.00 14.90 91 GLY A N 1
ATOM 666 C CA . GLY A 1 91 ? 99.192 10.386 -6.885 1.00 15.94 91 GLY A CA 1
ATOM 667 C C . GLY A 1 91 ? 98.069 10.114 -5.901 1.00 18.54 91 GLY A C 1
ATOM 668 O O . GLY A 1 91 ? 97.505 9.022 -5.907 1.00 18.81 91 GLY A O 1
ATOM 669 N N . SER A 1 92 ? 97.728 11.073 -5.050 1.00 18.04 92 SER A N 1
ATOM 670 C CA . SER A 1 92 ? 96.648 10.832 -4.103 1.00 19.88 92 SER A CA 1
ATOM 671 C C . SER A 1 92 ? 96.019 12.111 -3.572 1.00 21.19 92 SER A C 1
ATOM 672 O O . SER A 1 92 ? 96.618 13.190 -3.648 1.00 21.90 92 SER A O 1
ATOM 675 N N . PHE A 1 93 ? 94.801 11.991 -3.050 1.00 21.72 93 PHE A N 1
ATOM 676 C CA . PHE A 1 93 ? 94.129 13.145 -2.475 1.00 22.94 93 PHE A CA 1
ATOM 677 C C . PHE A 1 93 ? 94.806 13.436 -1.148 1.00 23.35 93 PHE A C 1
ATOM 678 O O . PHE A 1 93 ? 95.365 12.538 -0.514 1.00 23.93 93 PHE A O 1
ATOM 686 N N . ASP A 1 94 ? 94.765 14.696 -0.737 1.00 23.69 94 ASP A N 1
ATOM 687 C CA . ASP A 1 94 ? 95.384 15.108 0.515 1.00 26.58 94 ASP A CA 1
ATOM 688 C C . ASP A 1 94 ? 94.348 15.493 1.553 1.00 26.84 94 ASP A C 1
ATOM 689 O O . ASP A 1 94 ? 93.315 16.078 1.230 1.00 29.07 94 ASP A O 1
ATOM 694 N N . ALA A 1 95 ? 94.641 15.177 2.807 1.00 29.26 95 ALA A N 1
ATOM 695 C CA . ALA A 1 95 ? 93.729 15.488 3.900 1.00 30.30 95 ALA A CA 1
ATOM 696 C C . ALA A 1 95 ? 93.733 16.978 4.225 1.00 28.73 95 ALA A C 1
ATOM 697 O O . ALA A 1 95 ? 92.816 17.481 4.873 1.00 31.35 95 ALA A O 1
ATOM 699 N N . SER A 1 96 ? 94.762 17.685 3.768 1.00 25.02 96 SER A N 1
ATOM 700 C CA . SER A 1 96 ? 94.874 19.113 4.039 1.00 22.91 96 SER A CA 1
ATOM 701 C C . SER A 1 96 ? 95.880 19.786 3.123 1.00 21.45 96 SER A C 1
ATOM 702 O O . SER A 1 96 ? 96.666 19.122 2.440 1.00 19.50 96 SER A O 1
ATOM 705 N N . ASP A 1 97 ? 95.865 21.115 3.147 1.00 19.80 97 ASP A N 1
ATOM 706 C CA . ASP A 1 97 ? 96.780 21.902 2.343 1.00 18.89 97 ASP A CA 1
ATOM 707 C C . ASP A 1 97 ? 98.216 21.653 2.798 1.00 17.08 97 ASP A C 1
ATOM 708 O O . ASP A 1 97 ? 99.144 21.720 1.996 1.00 16.91 97 ASP A O 1
ATOM 713 N N . LEU A 1 98 ? 98.392 21.337 4.078 1.00 15.68 98 LEU A N 1
ATOM 714 C CA . LEU A 1 98 ? 99.721 21.063 4.615 1.00 15.34 98 LEU A CA 1
ATOM 715 C C . LEU A 1 98 ? 100.269 19.759 4.031 1.00 15.20 98 LEU A C 1
ATOM 716 O O . LEU A 1 98 ? 101.420 19.704 3.605 1.00 13.75 98 LEU A O 1
ATOM 721 N N . ALA A 1 99 ? 99.450 18.709 4.016 1.00 13.92 99 ALA A N 1
ATOM 722 C CA . ALA A 1 99 ? 99.884 17.427 3.473 1.00 13.50 99 ALA A CA 1
ATOM 723 C C . ALA A 1 99 ? 100.194 17.593 1.985 1.00 14.66 99 ALA A C 1
ATOM 724 O O . ALA A 1 99 ? 101.136 16.991 1.457 1.00 14.22 99 ALA A O 1
ATOM 726 N N . TYR A 1 100 ? 99.404 18.430 1.321 1.00 12.87 100 TYR A N 1
ATOM 727 C CA . TYR A 1 100 ? 99.577 18.706 -0.109 1.00 15.15 100 TYR A CA 1
ATOM 728 C C . TYR A 1 100 ? 100.923 19.393 -0.405 1.00 14.99 100 TYR A C 1
ATOM 729 O O . TYR A 1 100 ? 101.685 18.944 -1.265 1.00 12.27 100 TYR A O 1
ATOM 738 N N . GLU A 1 101 ? 101.205 20.482 0.309 1.00 13.83 101 GLU A N 1
ATOM 739 C CA . GLU A 1 101 ? 102.444 21.227 0.115 1.00 14.62 101 GLU A CA 1
ATOM 740 C C . GLU A 1 101 ? 103.670 20.427 0.547 1.00 14.37 101 GLU A C 1
ATOM 741 O O . GLU A 1 101 ? 104.736 20.544 -0.054 1.00 14.72 101 GLU A O 1
ATOM 747 N N . TRP A 1 102 ? 103.529 19.622 1.594 1.00 13.47 102 TRP A N 1
ATOM 748 C CA . TRP A 1 102 ? 104.658 18.822 2.043 1.00 14.52 102 TRP A CA 1
ATOM 749 C C . TRP A 1 102 ? 105.025 17.792 0.980 1.00 13.73 102 TRP A C 1
ATOM 750 O O . TRP A 1 102 ? 106.174 17.698 0.564 1.00 13.46 102 TRP A O 1
ATOM 761 N N . ALA A 1 103 ? 104.040 17.014 0.554 1.00 13.24 103 ALA A N 1
ATOM 762 C CA . ALA A 1 103 ? 104.275 15.984 -0.444 1.00 13.26 103 ALA A CA 1
ATOM 763 C C . ALA A 1 103 ? 104.813 16.560 -1.745 1.00 12.51 103 ALA A C 1
ATOM 764 O O . ALA A 1 103 ? 105.827 16.100 -2.276 1.00 11.89 103 ALA A O 1
ATOM 766 N N . LYS A 1 104 ? 104.141 17.589 -2.246 1.00 12.19 104 LYS A N 1
ATOM 767 C CA . LYS A 1 104 ? 104.510 18.199 -3.514 1.00 13.01 104 LYS A CA 1
ATOM 768 C C . LYS A 1 104 ? 105.785 19.041 -3.520 1.00 13.96 104 LYS A C 1
ATOM 769 O O . LYS A 1 104 ? 106.591 18.942 -4.453 1.00 12.01 104 LYS A O 1
ATOM 775 N N . HIS A 1 105 ? 105.981 19.849 -2.480 1.00 12.12 105 HIS A N 1
ATOM 776 C CA . HIS A 1 105 ? 107.142 20.743 -2.414 1.00 12.61 105 HIS A CA 1
ATOM 777 C C . HIS A 1 105 ? 108.077 20.584 -1.212 1.00 12.79 105 HIS A C 1
ATOM 778 O O . HIS A 1 105 ? 109.297 20.664 -1.357 1.00 13.09 105 HIS A O 1
ATOM 785 N N . GLY A 1 106 ? 107.502 20.381 -0.026 1.00 13.68 106 GLY A N 1
ATOM 786 C CA . GLY A 1 106 ? 108.301 20.248 1.185 1.00 12.31 106 GLY A CA 1
ATOM 787 C C . GLY A 1 106 ? 109.382 19.184 1.119 1.00 13.82 106 GLY A C 1
ATOM 788 O O . GLY A 1 106 ? 110.521 19.403 1.544 1.00 14.21 106 GLY A O 1
ATOM 789 N N . THR A 1 107 ? 109.016 18.023 0.591 1.00 13.61 107 THR A N 1
ATOM 790 C CA . THR A 1 107 ? 109.949 16.912 0.448 1.00 12.87 107 THR A CA 1
ATOM 791 C C . THR A 1 107 ? 111.133 17.325 -0.423 1.00 13.21 107 THR A C 1
ATOM 792 O O . THR A 1 107 ? 112.232 16.815 -0.260 1.00 12.90 107 THR A O 1
ATOM 796 N N . CYS A 1 108 ? 110.912 18.259 -1.343 1.00 13.96 108 CYS A N 1
ATOM 797 C CA . CYS A 1 108 ? 111.980 18.706 -2.231 1.00 13.31 108 CYS A CA 1
ATOM 798 C C . CYS A 1 108 ? 112.913 19.772 -1.625 1.00 14.87 108 CYS A C 1
ATOM 799 O O . CYS A 1 108 ? 113.839 20.237 -2.292 1.00 13.59 108 CYS A O 1
ATOM 802 N N . SER A 1 109 ? 112.672 20.165 -0.374 1.00 14.47 109 SER A N 1
ATOM 803 C CA . SER A 1 109 ? 113.513 21.176 0.277 1.00 16.17 109 SER A CA 1
ATOM 804 C C . SER A 1 109 ? 114.772 20.596 0.929 1.00 16.79 109 SER A C 1
ATOM 805 O O . SER A 1 109 ? 115.621 21.339 1.440 1.00 16.23 109 SER A O 1
ATOM 808 N N . SER A 1 110 ? 114.890 19.273 0.938 1.00 16.93 110 SER A N 1
ATOM 809 C CA . SER A 1 110 ? 116.078 18.643 1.504 1.00 16.34 110 SER A CA 1
ATOM 810 C C . SER A 1 110 ? 117.181 18.765 0.451 1.00 18.08 110 SER A C 1
ATOM 811 O O . SER A 1 110 ? 116.896 18.826 -0.743 1.00 18.28 110 SER A O 1
ATOM 814 N N . PRO A 1 111 ? 118.456 18.797 0.874 1.00 19.04 111 PRO A N 1
ATOM 815 C CA . PRO A 1 111 ? 118.937 18.711 2.253 1.00 17.72 111 PRO A CA 1
ATOM 816 C C . PRO A 1 111 ? 118.939 20.031 3.029 1.00 16.92 111 PRO A C 1
ATOM 817 O O . PRO A 1 111 ? 119.275 20.044 4.212 1.00 17.49 111 PRO A O 1
ATOM 821 N N . VAL A 1 112 ? 118.575 21.137 2.383 1.00 15.23 112 VAL A N 1
ATOM 822 C CA . VAL A 1 112 ? 118.574 22.432 3.069 1.00 13.83 112 VAL A CA 1
ATOM 823 C C . VAL A 1 112 ? 117.696 22.383 4.317 1.00 15.60 112 VAL A C 1
ATOM 824 O O . VAL A 1 112 ? 118.110 22.815 5.393 1.00 15.40 112 VAL A O 1
ATOM 828 N N . LEU A 1 113 ? 116.478 21.874 4.160 1.00 15.10 113 LEU A N 1
ATOM 829 C CA . LEU A 1 113 ? 115.552 21.716 5.274 1.00 15.67 113 LEU A CA 1
ATOM 830 C C . LEU A 1 113 ? 115.438 20.193 5.345 1.00 16.65 113 LEU A C 1
ATOM 831 O O . LEU A 1 113 ? 114.982 19.555 4.395 1.00 16.34 113 LEU A O 1
ATOM 836 N N . GLY A 1 114 ? 115.880 19.622 6.464 1.00 15.55 114 GLY A N 1
ATOM 837 C CA . GLY A 1 114 ? 115.917 18.176 6.613 1.00 16.63 114 GLY A CA 1
ATOM 838 C C . GLY A 1 114 ? 114.691 17.365 6.959 1.00 17.38 114 GLY A C 1
ATOM 839 O O . GLY A 1 114 ? 114.706 16.141 6.806 1.00 17.29 114 GLY A O 1
ATOM 840 N N . ASN A 1 115 ? 113.634 18.013 7.428 1.00 16.11 115 ASN A N 1
ATOM 841 C CA . ASN A 1 115 ? 112.420 17.286 7.784 1.00 15.09 115 ASN A CA 1
ATOM 842 C C . ASN A 1 115 ? 111.216 18.216 7.737 1.00 15.31 115 ASN A C 1
ATOM 843 O O . ASN A 1 115 ? 111.364 19.416 7.528 1.00 14.10 115 ASN A O 1
ATOM 848 N N . GLN A 1 116 ? 110.032 17.642 7.909 1.00 13.83 116 GLN A N 1
ATOM 849 C CA . GLN A 1 116 ? 108.768 18.374 7.878 1.00 15.75 116 GLN A CA 1
ATOM 850 C C . GLN A 1 116 ? 108.682 19.545 8.820 1.00 14.23 116 GLN A C 1
ATOM 851 O O . GLN A 1 116 ? 108.187 20.610 8.451 1.00 14.78 116 GLN A O 1
ATOM 857 N N . TYR A 1 117 ? 109.119 19.332 10.057 1.00 13.69 117 TYR A N 1
ATOM 858 C CA . TYR A 1 117 ? 109.066 20.390 11.046 1.00 12.54 117 TYR A CA 1
ATOM 859 C C . TYR A 1 117 ? 109.906 21.566 10.597 1.00 12.75 117 TYR A C 1
ATOM 860 O O . TYR A 1 117 ? 109.476 22.717 10.696 1.00 10.93 117 TYR A O 1
ATOM 869 N N . GLU A 1 118 ? 111.113 21.286 10.118 1.00 12.99 118 GLU A N 1
ATOM 870 C CA . GLU A 1 118 ? 111.984 22.365 9.670 1.00 14.33 118 GLU A CA 1
ATOM 871 C C . GLU A 1 118 ? 111.360 23.055 8.466 1.00 14.04 118 GLU A C 1
ATOM 872 O O . GLU A 1 118 ? 111.431 24.278 8.339 1.00 12.94 118 GLU A O 1
ATOM 878 N N . TYR A 1 119 ? 110.731 22.279 7.589 1.00 13.45 119 TYR A N 1
ATOM 879 C CA . TYR A 1 119 ? 110.100 22.878 6.416 1.00 14.31 119 TYR A CA 1
ATOM 880 C C . TYR A 1 119 ? 108.998 23.870 6.812 1.00 13.39 119 TYR A C 1
ATOM 881 O O . TYR A 1 119 ? 109.039 25.040 6.421 1.00 12.04 119 TYR A O 1
ATOM 890 N N . PHE A 1 120 ? 108.022 23.410 7.594 1.00 13.24 120 PHE A N 1
ATOM 891 C CA . PHE A 1 120 ? 106.913 24.272 7.998 1.00 13.73 120 PHE A CA 1
ATOM 892 C C . PHE A 1 120 ? 107.292 25.431 8.932 1.00 11.89 120 PHE A C 1
ATOM 893 O O . PHE A 1 120 ? 106.796 26.552 8.768 1.00 10.32 120 PHE A O 1
ATOM 901 N N . SER A 1 121 ? 108.159 25.165 9.907 1.00 12.53 121 SER A N 1
ATOM 902 C CA . SER A 1 121 ? 108.590 26.204 10.844 1.00 13.94 121 SER A CA 1
ATOM 903 C C . SER A 1 121 ? 109.427 27.274 10.145 1.00 13.79 121 SER A C 1
ATOM 904 O O . SER A 1 121 ? 109.331 28.466 10.461 1.00 14.21 121 SER A O 1
ATOM 907 N N . THR A 1 122 ? 110.246 26.857 9.187 1.00 13.29 122 THR A N 1
ATOM 908 C CA . THR A 1 122 ? 111.071 27.818 8.472 1.00 13.69 122 THR A CA 1
ATOM 909 C C . THR A 1 122 ? 110.186 28.706 7.599 1.00 15.19 122 THR A C 1
ATOM 910 O O . THR A 1 122 ? 110.437 29.905 7.469 1.00 14.05 122 THR A O 1
ATOM 914 N N . THR A 1 123 ? 109.136 28.126 7.025 1.00 14.13 123 THR A N 1
ATOM 915 C CA . THR A 1 123 ? 108.224 28.898 6.195 1.00 17.50 123 THR A CA 1
ATOM 916 C C . THR A 1 123 ? 107.526 29.942 7.061 1.00 14.14 123 THR A C 1
ATOM 917 O O . THR A 1 123 ? 107.372 31.098 6.661 1.00 15.64 123 THR A O 1
ATOM 921 N N . LEU A 1 124 ? 107.099 29.533 8.251 1.00 13.33 124 LEU A N 1
ATOM 922 C CA . LEU A 1 124 ? 106.438 30.458 9.166 1.00 13.68 124 LEU A CA 1
ATOM 923 C C . LEU A 1 124 ? 107.406 31.567 9.580 1.00 12.24 124 LEU A C 1
ATOM 924 O O . LEU A 1 124 ? 107.027 32.735 9.653 1.00 12.62 124 LEU A O 1
ATOM 929 N N . MET A 1 125 ? 108.658 31.201 9.837 1.00 10.76 125 MET A N 1
ATOM 930 C CA . MET A 1 125 ? 109.665 32.178 10.234 1.00 10.80 125 MET A CA 1
ATOM 931 C C . MET A 1 125 ? 109.784 33.285 9.201 1.00 11.79 125 MET A C 1
ATOM 932 O O . MET A 1 125 ? 109.731 34.461 9.542 1.00 13.06 125 MET A O 1
ATOM 937 N N . LEU A 1 126 ? 109.957 32.905 7.938 1.00 11.59 126 LEU A N 1
ATOM 938 C CA . LEU A 1 126 ? 110.080 33.882 6.861 1.00 13.96 126 LEU A CA 1
ATOM 939 C C . LEU A 1 126 ? 108.793 34.699 6.753 1.00 14.50 126 LEU A C 1
ATOM 940 O O . LEU A 1 126 ? 108.833 35.919 6.571 1.00 12.55 126 LEU A O 1
ATOM 945 N N . TYR A 1 127 ? 107.653 34.021 6.879 1.00 13.45 127 TYR A N 1
ATOM 946 C CA . TYR A 1 127 ? 106.349 34.675 6.807 1.00 12.29 127 TYR A CA 1
ATOM 947 C C . TYR A 1 127 ? 106.191 35.747 7.883 1.00 14.33 127 TYR A C 1
ATOM 948 O O . TYR A 1 127 ? 105.666 36.825 7.618 1.00 14.39 127 TYR A O 1
ATOM 957 N N . PHE A 1 128 ? 106.622 35.438 9.103 1.00 12.55 128 PHE A N 1
ATOM 958 C CA . PHE A 1 128 ? 106.523 36.391 10.210 1.00 14.60 128 PHE A CA 1
ATOM 959 C C . PHE A 1 128 ? 107.560 37.497 10.092 1.00 16.23 128 PHE A C 1
ATOM 960 O O . PHE A 1 128 ? 107.301 38.642 10.467 1.00 17.67 128 PHE A O 1
ATOM 968 N N . LYS A 1 129 ? 108.739 37.156 9.579 1.00 15.67 129 LYS A N 1
ATOM 969 C CA . LYS A 1 129 ? 109.801 38.147 9.437 1.00 16.66 129 LYS A CA 1
ATOM 970 C C . LYS A 1 129 ? 109.455 39.221 8.408 1.00 18.43 129 LYS A C 1
ATOM 971 O O . LYS A 1 129 ? 109.642 40.413 8.659 1.00 17.26 129 LYS A O 1
ATOM 977 N N . TYR A 1 130 ? 108.961 38.792 7.249 1.00 16.53 130 TYR A N 1
ATOM 978 C CA . TYR A 1 130 ? 108.601 39.718 6.183 1.00 19.79 130 TYR A CA 1
ATOM 979 C C . TYR A 1 130 ? 107.091 39.824 6.023 1.00 20.90 130 TYR A C 1
ATOM 980 O O . TYR A 1 130 ? 106.499 39.190 5.147 1.00 20.02 130 TYR A O 1
ATOM 989 N N . ASN A 1 131 ? 106.476 40.636 6.876 1.00 19.56 131 ASN A N 1
ATOM 990 C CA . ASN A 1 131 ? 105.035 40.828 6.850 1.00 20.52 131 ASN A CA 1
ATOM 991 C C . ASN A 1 131 ? 104.657 41.698 5.662 1.00 19.85 131 ASN A C 1
ATOM 992 O O . ASN A 1 131 ? 104.721 42.927 5.732 1.00 19.33 131 ASN A O 1
ATOM 997 N N . ILE A 1 132 ? 104.264 41.059 4.571 1.00 17.65 132 ILE A N 1
ATOM 998 C CA . ILE A 1 132 ? 103.893 41.792 3.375 1.00 19.11 132 ILE A CA 1
ATOM 999 C C . ILE A 1 132 ? 102.624 42.606 3.592 1.00 20.75 132 ILE A C 1
ATOM 1000 O O . ILE A 1 132 ? 102.478 43.693 3.036 1.00 20.86 132 ILE A O 1
ATOM 1005 N N . SER A 1 133 ? 101.711 42.086 4.406 1.00 21.60 133 SER A N 1
ATOM 1006 C CA . SER A 1 133 ? 100.462 42.788 4.690 1.00 23.73 133 SER A CA 1
ATOM 1007 C C . SER A 1 133 ? 100.748 44.121 5.382 1.00 23.73 133 SER A C 1
ATOM 1008 O O . SER A 1 133 ? 100.084 45.121 5.113 1.00 22.82 133 SER A O 1
ATOM 1011 N N . GLU A 1 134 ? 101.745 44.124 6.265 1.00 24.70 134 GLU A N 1
ATOM 1012 C CA . GLU A 1 134 ? 102.138 45.324 7.000 1.00 26.71 134 GLU A CA 1
ATOM 1013 C C . GLU A 1 134 ? 102.841 46.319 6.081 1.00 25.91 134 GLU A C 1
ATOM 1014 O O . GLU A 1 134 ? 102.662 47.531 6.205 1.00 26.34 134 GLU A O 1
ATOM 1020 N N . ILE A 1 135 ? 103.649 45.805 5.161 1.00 24.65 135 ILE A N 1
ATOM 1021 C CA . ILE A 1 135 ? 104.361 46.667 4.228 1.00 24.63 135 ILE A CA 1
ATOM 1022 C C . ILE A 1 135 ? 103.368 47.418 3.344 1.00 25.04 135 ILE A C 1
ATOM 1023 O O . ILE A 1 135 ? 103.523 48.615 3.096 1.00 24.61 135 ILE A O 1
ATOM 1028 N N . LEU A 1 136 ? 102.345 46.716 2.872 1.00 25.35 136 LEU A N 1
ATOM 1029 C CA . LEU A 1 136 ? 101.343 47.350 2.026 1.00 27.40 136 LEU A CA 1
ATOM 1030 C C . LEU A 1 136 ? 100.500 48.351 2.815 1.00 27.68 136 LEU A C 1
ATOM 1031 O O . LEU A 1 136 ? 100.266 49.466 2.353 1.00 27.03 136 LEU A O 1
ATOM 1036 N N . SER A 1 137 ? 100.058 47.962 4.007 1.00 29.73 137 SER A N 1
ATOM 1037 C CA . SER A 1 137 ? 99.237 48.849 4.824 1.00 32.82 137 SER A CA 1
ATOM 1038 C C . SER A 1 137 ? 99.939 50.169 5.132 1.00 33.42 137 SER A C 1
ATOM 1039 O O . SER A 1 137 ? 99.327 51.235 5.065 1.00 33.58 137 SER A O 1
ATOM 1042 N N . GLU A 1 138 ? 101.225 50.104 5.457 1.00 34.15 138 GLU A N 1
ATOM 1043 C CA . GLU A 1 138 ? 101.978 51.313 5.768 1.00 34.83 138 GLU A CA 1
ATOM 1044 C C . GLU A 1 138 ? 102.216 52.178 4.528 1.00 35.22 138 GLU A C 1
ATOM 1045 O O . GLU A 1 138 ? 102.733 53.290 4.629 1.00 35.22 138 GLU A O 1
ATOM 1051 N N . SER A 1 139 ? 101.839 51.668 3.358 1.00 33.80 139 SER A N 1
ATOM 1052 C CA . SER A 1 139 ? 102.008 52.420 2.118 1.00 33.30 139 SER A CA 1
ATOM 1053 C C . SER A 1 139 ? 100.680 52.870 1.522 1.00 31.93 139 SER A C 1
ATOM 1054 O O . SER A 1 139 ? 100.630 53.349 0.387 1.00 32.11 139 SER A O 1
ATOM 1057 N N . GLY A 1 140 ? 99.604 52.705 2.284 1.00 30.70 140 GLY A N 1
ATOM 1058 C CA . GLY A 1 140 ? 98.293 53.120 1.813 1.00 29.57 140 GLY A CA 1
ATOM 1059 C C . GLY A 1 140 ? 97.483 52.048 1.108 1.00 28.18 140 GLY A C 1
ATOM 1060 O O . GLY A 1 140 ? 96.341 52.294 0.725 1.00 26.18 140 GLY A O 1
ATOM 1061 N N . TYR A 1 141 ? 98.061 50.862 0.931 1.00 26.98 141 TYR A N 1
ATOM 1062 C CA . TYR A 1 141 ? 97.353 49.777 0.264 1.00 26.54 141 TYR A CA 1
ATOM 1063 C C . TYR A 1 141 ? 96.692 48.879 1.300 1.00 26.21 141 TYR A C 1
ATOM 1064 O O . TYR A 1 141 ? 97.305 47.949 1.831 1.00 25.67 141 TYR A O 1
ATOM 1073 N N . LEU A 1 142 ? 95.424 49.169 1.566 1.00 25.60 142 LEU A N 1
ATOM 1074 C CA . LEU A 1 142 ? 94.644 48.451 2.563 1.00 25.88 142 LEU A CA 1
ATOM 1075 C C . LEU A 1 142 ? 93.508 47.632 1.952 1.00 25.73 142 LEU A C 1
ATOM 1076 O O . LEU A 1 142 ? 93.105 47.860 0.811 1.00 25.36 142 LEU A O 1
ATOM 1081 N N . PRO A 1 143 ? 92.986 46.652 2.708 1.00 24.87 143 PRO A N 1
ATOM 1082 C CA . PRO A 1 143 ? 91.884 45.833 2.193 1.00 26.16 143 PRO A CA 1
ATOM 1083 C C . PRO A 1 143 ? 90.700 46.769 1.904 1.00 26.65 143 PRO A C 1
ATOM 1084 O O . PRO A 1 143 ? 90.405 47.650 2.711 1.00 25.92 143 PRO A O 1
ATOM 1088 N N . SER A 1 144 ? 90.035 46.590 0.766 1.00 26.61 144 SER A N 1
ATOM 1089 C CA . SER A 1 144 ? 88.899 47.440 0.402 1.00 27.68 144 SER A CA 1
ATOM 1090 C C . SER A 1 144 ? 88.067 46.831 -0.719 1.00 27.80 144 SER A C 1
ATOM 1091 O O . SER A 1 144 ? 88.610 46.225 -1.641 1.00 29.01 144 SER A O 1
ATOM 1094 N N . ASN A 1 145 ? 86.749 46.990 -0.642 1.00 27.93 145 ASN A N 1
ATOM 1095 C CA . ASN A 1 145 ? 85.877 46.461 -1.685 1.00 27.90 145 ASN A CA 1
ATOM 1096 C C . ASN A 1 145 ? 85.501 47.566 -2.667 1.00 27.25 145 ASN A C 1
ATOM 1097 O O . ASN A 1 145 ? 84.647 47.376 -3.531 1.00 28.62 145 ASN A O 1
ATOM 1102 N N . THR A 1 146 ? 86.152 48.718 -2.533 1.00 25.75 146 THR A N 1
ATOM 1103 C CA . THR A 1 146 ? 85.884 49.851 -3.410 1.00 26.32 146 THR A CA 1
ATOM 1104 C C . THR A 1 146 ? 87.155 50.443 -4.000 1.00 26.18 146 THR A C 1
ATOM 1105 O O . THR A 1 146 ? 87.131 51.035 -5.078 1.00 26.98 146 THR A O 1
ATOM 1109 N N . ALA A 1 147 ? 88.265 50.293 -3.294 1.00 25.80 147 ALA A N 1
ATOM 1110 C CA . ALA A 1 147 ? 89.519 50.859 -3.763 1.00 27.69 147 ALA A CA 1
ATOM 1111 C C . ALA A 1 147 ? 90.176 50.077 -4.893 1.00 28.73 147 ALA A C 1
ATOM 1112 O O . ALA A 1 147 ? 90.113 48.848 -4.947 1.00 29.98 147 ALA A O 1
ATOM 1114 N N . GLU A 1 148 ? 90.784 50.818 -5.810 1.00 28.61 148 GLU A N 1
ATOM 1115 C CA . GLU A 1 148 ? 91.510 50.238 -6.928 1.00 29.28 148 GLU A CA 1
ATOM 1116 C C . GLU A 1 148 ? 92.892 50.873 -6.874 1.00 27.54 148 GLU A C 1
ATOM 1117 O O . GLU A 1 148 ? 93.016 52.097 -6.895 1.00 26.60 148 GLU A O 1
ATOM 1123 N N . TYR A 1 149 ? 93.926 50.043 -6.783 1.00 24.00 149 TYR A N 1
ATOM 1124 C CA . TYR A 1 149 ? 95.287 50.552 -6.700 1.00 22.46 149 TYR A CA 1
ATOM 1125 C C . TYR A 1 149 ? 96.108 50.177 -7.923 1.00 21.75 149 TYR A C 1
ATOM 1126 O O . TYR A 1 149 ? 95.813 49.198 -8.605 1.00 21.23 149 TYR A O 1
ATOM 1135 N N . LYS A 1 150 ? 97.139 50.963 -8.201 1.00 23.79 150 LYS A N 1
ATOM 1136 C CA . LYS A 1 150 ? 98.010 50.673 -9.330 1.00 27.51 150 LYS A CA 1
ATOM 1137 C C . LYS A 1 150 ? 98.966 49.561 -8.910 1.00 26.23 150 LYS A C 1
ATOM 1138 O O . LYS A 1 150 ? 99.554 49.623 -7.829 1.00 27.32 150 LYS A O 1
ATOM 1144 N N . VAL A 1 151 ? 99.107 48.546 -9.756 1.00 27.79 151 VAL A N 1
ATOM 1145 C CA . VAL A 1 151 ? 100.003 47.427 -9.469 1.00 29.13 151 VAL A CA 1
ATOM 1146 C C . VAL A 1 151 ? 101.424 47.928 -9.258 1.00 28.51 151 VAL A C 1
ATOM 1147 O O . VAL A 1 151 ? 102.120 47.476 -8.348 1.00 28.67 151 VAL A O 1
ATOM 1151 N N . GLU A 1 152 ? 101.844 48.868 -10.102 1.00 29.43 152 GLU A N 1
ATOM 1152 C CA . GLU A 1 152 ? 103.189 49.430 -10.020 1.00 28.92 152 GLU A CA 1
ATOM 1153 C C . GLU A 1 152 ? 103.437 50.018 -8.641 1.00 28.73 152 GLU A C 1
ATOM 1154 O O . GLU A 1 152 ? 104.565 50.005 -8.144 1.00 29.60 152 GLU A O 1
ATOM 1160 N N . GLY A 1 153 ? 102.372 50.526 -8.025 1.00 27.34 153 GLY A N 1
ATOM 1161 C CA . GLY A 1 153 ? 102.478 51.101 -6.698 1.00 23.93 153 GLY A CA 1
ATOM 1162 C C . GLY A 1 153 ? 102.639 50.028 -5.636 1.00 22.70 153 GLY A C 1
ATOM 1163 O O . GLY A 1 153 ? 103.389 50.201 -4.677 1.00 21.50 153 GLY A O 1
ATOM 1164 N N . ILE A 1 154 ? 101.924 48.920 -5.795 1.00 22.61 154 ILE A N 1
ATOM 1165 C CA . ILE A 1 154 ? 102.030 47.822 -4.841 1.00 22.76 154 ILE A CA 1
ATOM 1166 C C . ILE A 1 154 ? 103.420 47.203 -4.986 1.00 21.92 154 ILE A C 1
ATOM 1167 O O . ILE A 1 154 ? 104.082 46.896 -3.994 1.00 20.10 154 ILE A O 1
ATOM 1172 N N . MET A 1 155 ? 103.849 47.044 -6.235 1.00 22.75 155 MET A N 1
ATOM 1173 C CA . MET A 1 155 ? 105.161 46.492 -6.572 1.00 24.83 155 MET A CA 1
ATOM 1174 C C . MET A 1 155 ? 106.271 47.343 -5.955 1.00 23.64 155 ME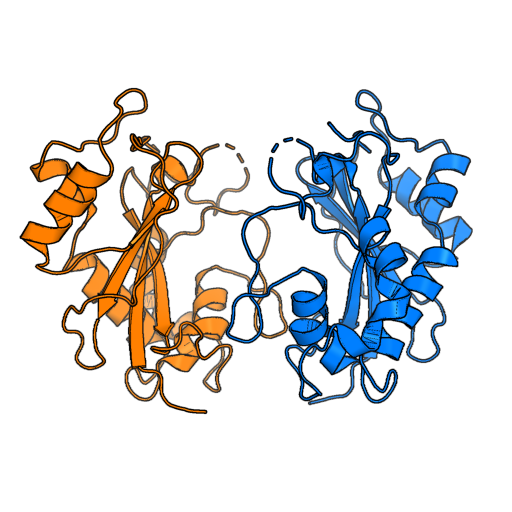T A C 1
ATOM 1175 O O . MET A 1 155 ? 107.150 46.835 -5.256 1.00 22.55 155 MET A O 1
ATOM 1180 N N . SER A 1 156 ? 106.224 48.643 -6.230 1.00 22.56 156 SER A N 1
ATOM 1181 C CA . SER A 1 156 ? 107.221 49.578 -5.723 1.00 22.08 156 SER A CA 1
ATOM 1182 C C . SER A 1 156 ? 107.250 49.610 -4.201 1.00 19.62 156 SER A C 1
ATOM 1183 O O . SER A 1 156 ? 108.316 49.711 -3.595 1.00 21.07 156 SER A O 1
ATOM 1186 N N . ALA A 1 157 ? 106.080 49.526 -3.582 1.00 20.08 157 ALA A N 1
ATOM 1187 C CA . ALA A 1 157 ? 106.005 49.540 -2.126 1.00 21.17 157 ALA A CA 1
ATOM 1188 C C . ALA A 1 157 ? 106.756 48.338 -1.554 1.00 21.70 157 ALA A C 1
ATOM 1189 O O . ALA A 1 157 ? 107.555 48.477 -0.630 1.00 22.24 157 ALA A O 1
ATOM 1191 N N . ILE A 1 158 ? 106.504 47.155 -2.104 1.00 22.35 158 ILE A N 1
ATOM 1192 C CA . ILE A 1 158 ? 107.183 45.954 -1.619 1.00 21.00 158 ILE A CA 1
ATOM 1193 C C . ILE A 1 158 ? 108.676 46.028 -1.940 1.00 21.49 158 ILE A C 1
ATOM 1194 O O . ILE A 1 158 ? 109.516 45.770 -1.081 1.00 21.56 158 ILE A O 1
ATOM 1199 N N . GLN A 1 159 ? 108.989 46.397 -3.177 1.00 20.96 159 GLN A N 1
ATOM 1200 C CA . GLN A 1 159 ? 110.364 46.526 -3.634 1.00 24.56 159 GLN A CA 1
ATOM 1201 C C . GLN A 1 159 ? 111.223 47.431 -2.753 1.00 25.02 159 GLN A C 1
ATOM 1202 O O . GLN A 1 159 ? 112.346 47.074 -2.393 1.00 25.19 159 GLN A O 1
ATOM 1208 N N . SER A 1 160 ? 110.710 48.608 -2.410 1.00 25.54 160 SER A N 1
ATOM 1209 C CA . SER A 1 160 ? 111.490 49.527 -1.588 1.00 26.71 160 SER A CA 1
ATOM 1210 C C . SER A 1 160 ? 111.702 49.009 -0.166 1.00 25.29 160 SER A C 1
ATOM 1211 O O . SER A 1 160 ? 112.673 49.375 0.485 1.00 25.02 160 SER A O 1
ATOM 1214 N N . ALA A 1 161 ? 110.811 48.145 0.312 1.00 24.36 161 ALA A N 1
ATOM 1215 C CA . ALA A 1 161 ? 110.949 47.603 1.660 1.00 22.72 161 ALA A CA 1
ATOM 1216 C C . ALA A 1 161 ? 111.854 46.368 1.712 1.00 22.61 161 ALA A C 1
ATOM 1217 O O . ALA A 1 161 ? 112.593 46.183 2.674 1.00 21.49 161 ALA A O 1
ATOM 1219 N N . LEU A 1 162 ? 111.811 45.533 0.675 1.00 22.60 162 LEU A N 1
ATOM 1220 C CA . LEU A 1 162 ? 112.6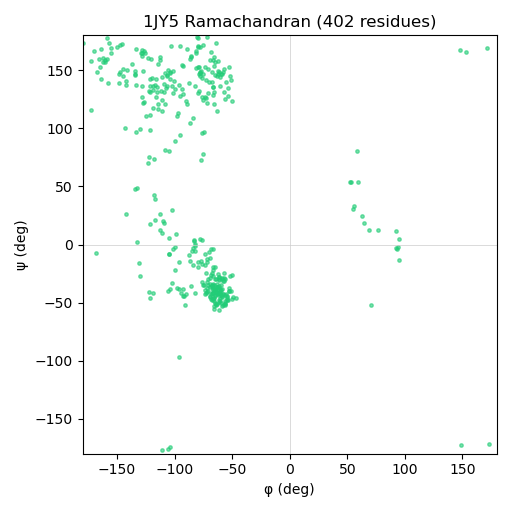18 44.309 0.648 1.00 22.19 162 LEU A CA 1
ATOM 1221 C C . LEU A 1 162 ? 113.909 44.419 -0.163 1.00 22.03 162 LEU A C 1
ATOM 1222 O O . LEU A 1 162 ? 114.839 43.644 0.043 1.00 19.19 162 LEU A O 1
ATOM 1227 N N . ARG A 1 163 ? 113.957 45.375 -1.085 1.00 22.29 163 ARG A N 1
ATOM 1228 C CA . ARG A 1 163 ? 115.123 45.572 -1.933 1.00 23.69 163 ARG A CA 1
ATOM 1229 C C . ARG A 1 163 ? 115.150 44.498 -3.020 1.00 22.17 163 ARG A C 1
ATOM 1230 O O . ARG A 1 163 ? 116.153 44.300 -3.701 1.00 19.06 163 ARG A O 1
ATOM 1238 N N . VAL A 1 164 ? 114.034 43.788 -3.160 1.00 20.36 164 VAL A N 1
ATOM 1239 C CA . VAL A 1 164 ? 113.892 42.784 -4.206 1.00 18.78 164 VAL A CA 1
ATOM 1240 C C . VAL A 1 164 ? 112.492 42.947 -4.797 1.00 19.34 164 VAL A C 1
ATOM 1241 O O . VAL A 1 164 ? 111.578 43.456 -4.142 1.00 19.54 164 VAL A O 1
ATOM 1245 N N . THR A 1 165 ? 112.327 42.523 -6.039 1.00 16.80 165 THR A N 1
ATOM 1246 C CA . THR A 1 165 ? 111.048 42.665 -6.700 1.00 18.65 165 THR A CA 1
ATOM 1247 C C . THR A 1 165 ? 110.203 41.407 -6.577 1.00 18.08 165 THR A C 1
ATOM 1248 O O . THR A 1 165 ? 110.660 40.302 -6.873 1.00 17.73 165 THR A O 1
ATOM 1252 N N . PRO A 1 166 ? 108.959 41.560 -6.104 1.00 18.42 166 PRO A N 1
ATOM 1253 C CA . PRO A 1 166 ? 108.058 40.422 -5.949 1.00 18.41 166 PRO A CA 1
ATOM 1254 C C . PRO A 1 166 ? 107.394 40.067 -7.268 1.00 18.51 166 PRO A C 1
ATOM 1255 O O . PRO A 1 166 ? 107.453 40.828 -8.232 1.00 19.56 166 PRO A O 1
ATOM 1259 N N . VAL A 1 167 ? 106.775 38.895 -7.303 1.00 16.85 167 VAL A N 1
ATOM 1260 C CA . VAL A 1 167 ? 106.049 38.458 -8.479 1.00 17.37 167 VAL A CA 1
ATOM 1261 C C . VAL A 1 167 ? 104.602 38.485 -7.990 1.00 17.54 167 VAL A C 1
ATOM 1262 O O . VAL A 1 167 ? 104.310 38.008 -6.894 1.00 17.63 167 VAL A O 1
ATOM 1266 N N . VAL A 1 168 ? 103.709 39.080 -8.772 1.00 17.32 168 VAL A N 1
ATOM 1267 C CA . VAL A 1 168 ? 102.306 39.159 -8.382 1.00 18.47 168 VAL A CA 1
ATOM 1268 C C . VAL A 1 168 ? 101.386 38.498 -9.400 1.00 18.75 168 VAL A C 1
ATOM 1269 O O . VAL A 1 168 ? 101.545 38.682 -10.606 1.00 18.17 168 VAL A O 1
ATOM 1273 N N . LYS A 1 169 ? 100.423 37.727 -8.901 1.00 19.28 169 LYS A N 1
ATOM 1274 C CA . LYS A 1 169 ? 99.448 37.053 -9.747 1.00 20.60 169 LYS A CA 1
ATOM 1275 C C . LYS A 1 169 ? 98.070 37.572 -9.350 1.00 21.58 169 LYS A C 1
ATOM 1276 O O . LYS A 1 169 ? 97.805 37.816 -8.167 1.00 20.62 169 LYS A O 1
ATOM 1282 N N . CYS A 1 170 ? 97.199 37.737 -10.340 1.00 21.65 170 CYS A N 1
ATOM 1283 C CA . CYS A 1 170 ? 95.853 38.240 -10.098 1.00 24.62 170 CYS A CA 1
ATOM 1284 C C . CYS A 1 170 ? 94.749 37.296 -10.516 1.00 26.96 170 CYS A C 1
ATOM 1285 O O . CYS A 1 170 ? 94.951 36.397 -11.328 1.00 27.13 170 CYS A O 1
ATOM 1288 N N . LYS A 1 171 ? 93.577 37.525 -9.941 1.00 29.34 171 LYS A N 1
ATOM 1289 C CA . LYS A 1 171 ? 92.397 36.739 -10.234 1.00 33.02 171 LYS A CA 1
ATOM 1290 C C . LYS A 1 171 ? 91.366 37.737 -10.745 1.00 34.53 171 LYS A C 1
ATOM 1291 O O . LYS A 1 171 ? 90.732 38.444 -9.960 1.00 33.81 171 LYS A O 1
ATOM 1297 N N . SER A 1 172 ? 91.244 37.811 -12.068 1.00 36.96 172 SER A N 1
ATOM 1298 C CA . SER A 1 172 ? 90.308 38.708 -12.741 1.00 40.19 172 SER A CA 1
ATOM 1299 C C . SER A 1 172 ? 90.704 40.178 -12.643 1.00 40.87 172 SER A C 1
ATOM 1300 O O . SER A 1 172 ? 90.778 40.881 -13.655 1.00 44.74 172 SER A O 1
ATOM 1303 N N . ASP A 1 173 ? 90.947 40.641 -11.422 1.00 38.37 173 ASP A N 1
ATOM 1304 C CA . ASP A 1 173 ? 91.329 42.027 -11.192 1.00 35.39 173 ASP A CA 1
ATOM 1305 C C . ASP A 1 173 ? 91.824 42.251 -9.764 1.00 31.60 173 ASP A C 1
ATOM 1306 O O . ASP A 1 173 ? 92.306 43.331 -9.425 1.00 32.90 173 ASP A O 1
ATOM 1311 N N . ALA A 1 174 ? 91.695 41.228 -8.931 1.00 26.02 174 ALA A N 1
ATOM 1312 C CA . ALA A 1 174 ? 92.122 41.309 -7.539 1.00 23.81 174 ALA A CA 1
ATOM 1313 C C . ALA A 1 174 ? 93.440 40.569 -7.316 1.00 22.37 174 ALA A C 1
ATOM 1314 O O . ALA A 1 174 ? 93.671 39.511 -7.901 1.00 20.41 174 ALA A O 1
ATOM 1316 N N . VAL A 1 175 ? 94.295 41.126 -6.465 1.00 21.51 175 VAL A N 1
ATOM 1317 C CA . VAL A 1 175 ? 95.570 40.493 -6.155 1.00 21.31 175 VAL A CA 1
ATOM 1318 C C . VAL A 1 175 ? 95.294 39.177 -5.431 1.00 20.48 175 VAL A C 1
ATOM 1319 O O . VAL A 1 175 ? 94.654 39.155 -4.376 1.00 20.23 175 VAL A O 1
ATOM 1323 N N . GLU A 1 176 ? 95.765 38.078 -6.010 1.00 18.06 176 GLU A N 1
ATOM 1324 C CA . GLU A 1 176 ? 95.552 36.768 -5.417 1.00 19.23 176 GLU A CA 1
ATOM 1325 C C . GLU A 1 176 ? 96.798 36.189 -4.766 1.00 19.33 176 GLU A C 1
ATOM 1326 O O . GLU A 1 176 ? 96.723 35.600 -3.689 1.00 18.73 176 GLU A O 1
ATOM 1332 N N . GLN A 1 177 ? 97.948 36.372 -5.403 1.00 19.36 177 GLN A N 1
ATOM 1333 C CA . GLN A 1 177 ? 99.180 35.817 -4.865 1.00 19.58 177 GLN A CA 1
ATOM 1334 C C . GLN A 1 177 ? 100.401 36.714 -5.041 1.00 19.83 177 GLN A C 1
ATOM 1335 O O . GLN A 1 177 ? 100.565 37.375 -6.067 1.00 19.71 177 GLN A O 1
ATOM 1341 N N . VAL A 1 178 ? 101.243 36.752 -4.013 1.00 18.81 178 VAL A N 1
ATOM 1342 C CA . VAL A 1 178 ? 102.483 37.517 -4.066 1.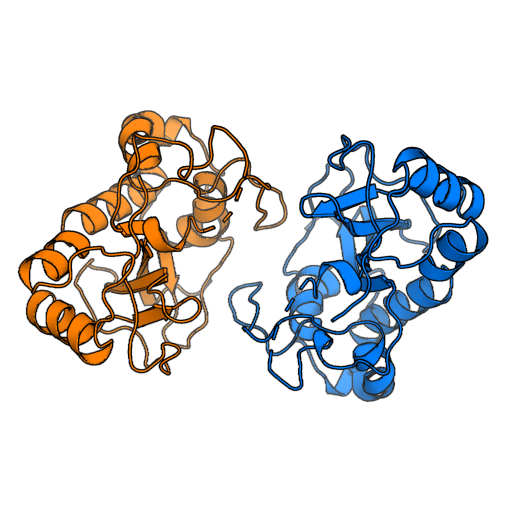00 18.87 178 VAL A CA 1
ATOM 1343 C C . VAL A 1 178 ? 103.616 36.528 -3.810 1.00 18.30 178 VAL A C 1
ATOM 1344 O O . VAL A 1 178 ? 103.544 35.724 -2.880 1.00 17.82 178 VAL A O 1
ATOM 1348 N N . GLN A 1 179 ? 104.649 36.584 -4.644 1.00 17.31 179 GLN A N 1
ATOM 1349 C CA . GLN A 1 179 ? 105.793 35.688 -4.515 1.00 17.74 179 GLN A CA 1
ATOM 1350 C C . GLN A 1 179 ? 107.080 36.444 -4.206 1.00 17.45 179 GLN A C 1
ATOM 1351 O O . GLN A 1 179 ? 107.437 37.391 -4.906 1.00 16.99 179 GLN A O 1
ATOM 1357 N N . ILE A 1 180 ? 107.758 36.014 -3.144 1.00 16.63 180 ILE A N 1
ATOM 1358 C CA . ILE A 1 180 ? 109.025 36.590 -2.701 1.00 16.30 180 ILE A CA 1
ATOM 1359 C C . ILE A 1 180 ? 110.045 35.461 -2.773 1.00 16.45 180 ILE A C 1
ATOM 1360 O O . ILE A 1 180 ? 109.778 34.358 -2.293 1.00 15.41 180 ILE A O 1
ATOM 1365 N N . CYS A 1 181 ? 111.215 35.728 -3.345 1.00 14.86 181 CYS A N 1
ATOM 1366 C CA . CYS A 1 181 ? 112.230 34.685 -3.478 1.00 14.71 181 CYS A CA 1
ATOM 1367 C C . CYS A 1 181 ? 113.396 34.779 -2.490 1.00 14.49 181 CYS A C 1
ATOM 1368 O O . CYS A 1 181 ? 113.774 35.866 -2.067 1.00 12.21 181 CYS A O 1
ATOM 1371 N N . PHE A 1 182 ? 113.927 33.619 -2.105 1.00 13.93 182 PHE A N 1
ATOM 1372 C CA . PHE A 1 182 ? 115.047 33.526 -1.172 1.00 14.51 182 PHE A CA 1
ATOM 1373 C C . PHE A 1 182 ? 116.096 32.529 -1.669 1.00 15.21 182 PHE A C 1
ATOM 1374 O O . PHE A 1 182 ? 115.743 31.522 -2.285 1.00 14.47 182 PHE A O 1
ATOM 1382 N N . ASP A 1 183 ? 117.375 32.801 -1.395 1.00 15.38 183 ASP A N 1
ATOM 1383 C CA . ASP A 1 183 ? 118.430 31.871 -1.789 1.00 14.53 183 ASP A CA 1
ATOM 1384 C C . ASP A 1 183 ? 118.476 30.761 -0.738 1.00 15.55 183 ASP A C 1
ATOM 1385 O O . ASP A 1 183 ? 117.698 30.781 0.221 1.00 14.84 183 ASP A O 1
ATOM 1390 N N . LYS A 1 184 ? 119.364 29.788 -0.923 1.00 16.77 184 LYS A N 1
ATOM 1391 C CA . LYS A 1 184 ? 119.468 28.663 -0.007 1.00 15.84 184 LYS A CA 1
ATOM 1392 C C . LYS A 1 184 ? 120.006 29.017 1.375 1.00 15.80 184 LYS A C 1
ATOM 1393 O O . LYS A 1 184 ? 120.073 28.159 2.257 1.00 13.68 184 LYS A O 1
ATOM 1399 N N . THR A 1 185 ? 120.390 30.277 1.564 1.00 13.47 185 THR A N 1
ATOM 1400 C CA . THR A 1 185 ? 120.851 30.732 2.869 1.00 15.75 185 THR A CA 1
ATOM 1401 C C . THR A 1 185 ? 119.774 31.655 3.450 1.00 15.88 185 THR A C 1
ATOM 1402 O O . THR A 1 185 ? 120.028 32.437 4.363 1.00 15.98 185 THR A O 1
ATOM 1406 N N . LEU A 1 186 ? 118.565 31.547 2.902 1.00 15.71 186 LEU A N 1
ATOM 1407 C CA . LEU A 1 186 ? 117.415 32.325 3.360 1.00 15.36 186 LEU A CA 1
ATOM 1408 C C . LEU A 1 186 ? 117.545 33.843 3.193 1.00 15.21 186 LEU A C 1
ATOM 1409 O O . LEU A 1 186 ? 116.898 34.615 3.909 1.00 17.40 186 LEU A O 1
ATOM 1414 N N . GLN A 1 187 ? 118.381 34.272 2.253 1.00 15.84 187 GLN A N 1
ATOM 1415 C CA . GLN A 1 187 ? 118.555 35.696 1.982 1.00 17.62 187 GLN A CA 1
ATOM 1416 C C . GLN A 1 187 ? 117.650 36.055 0.812 1.00 16.22 187 GLN A C 1
ATOM 1417 O O . GLN A 1 187 ? 117.569 35.313 -0.172 1.00 13.68 187 GLN A O 1
ATOM 1423 N N . LEU A 1 188 ? 116.974 37.193 0.918 1.00 15.67 188 LEU A N 1
ATOM 1424 C CA . LEU A 1 188 ? 116.096 37.665 -0.145 1.00 16.38 188 LEU A CA 1
ATOM 1425 C C . LEU A 1 188 ? 116.868 37.747 -1.451 1.00 14.79 188 LEU A C 1
ATOM 1426 O O . LEU A 1 188 ? 118.026 38.151 -1.462 1.00 16.48 188 LEU A O 1
ATOM 1431 N N . GLN A 1 189 ? 116.245 37.354 -2.551 1.00 14.20 189 GLN A N 1
ATOM 1432 C CA . GLN A 1 189 ? 116.901 37.473 -3.851 1.00 15.87 189 GLN A CA 1
ATOM 1433 C C . GLN A 1 189 ? 115.820 37.796 -4.862 1.00 15.12 189 GLN A C 1
ATOM 1434 O O . GLN A 1 189 ? 114.631 37.788 -4.536 1.00 16.33 189 GLN A O 1
ATOM 1440 N N . GLU A 1 190 ? 116.230 38.089 -6.088 1.00 17.23 190 GLU A N 1
ATOM 1441 C CA . GLU A 1 190 ? 115.272 38.386 -7.142 1.00 16.79 190 GLU A CA 1
ATOM 1442 C C . GLU A 1 190 ? 114.721 37.060 -7.640 1.00 18.22 190 GLU A C 1
ATOM 1443 O O . GLU A 1 190 ? 115.422 36.047 -7.639 1.00 18.22 190 GLU A O 1
ATOM 1449 N N . CYS A 1 191 ? 113.461 37.069 -8.048 1.00 18.36 191 CYS A N 1
ATOM 1450 C CA . CYS A 1 191 ? 112.841 35.882 -8.597 1.00 19.65 191 CYS A CA 1
ATOM 1451 C C . CYS A 1 191 ? 113.187 35.883 -10.080 1.00 20.61 191 CYS A C 1
ATOM 1452 O O . CYS A 1 191 ? 113.575 36.911 -10.622 1.00 19.22 191 CYS A O 1
ATOM 1455 N N . PRO A 1 192 ? 113.052 34.731 -10.753 1.00 21.83 192 PRO A N 1
ATOM 1456 C CA . PRO A 1 192 ? 113.359 34.675 -12.186 1.00 24.12 192 PRO A CA 1
ATOM 1457 C C . PRO A 1 192 ? 112.495 35.680 -12.951 1.00 25.63 192 PRO A C 1
ATOM 1458 O O . PRO A 1 192 ? 111.360 35.960 -12.553 1.00 25.94 192 PRO A O 1
ATOM 1462 N N . SER A 1 193 ? 113.028 36.219 -14.044 1.00 28.42 193 SER A N 1
ATOM 1463 C CA . SER A 1 193 ? 112.280 37.178 -14.856 1.00 31.52 193 SER A CA 1
ATOM 1464 C C . SER A 1 193 ? 110.970 36.547 -15.303 1.00 31.72 193 SER A C 1
ATOM 1465 O O . SER A 1 193 ? 110.956 35.423 -15.807 1.00 32.04 193 SER A O 1
ATOM 1468 N N . THR A 1 194 ? 109.873 37.272 -15.123 1.00 33.60 194 THR A N 1
ATOM 1469 C CA . THR A 1 194 ? 108.556 36.780 -15.517 1.00 35.22 194 THR A CA 1
ATOM 1470 C C . THR A 1 194 ? 107.714 37.951 -16.016 1.00 35.34 194 THR A C 1
ATOM 1471 O O . THR A 1 194 ? 107.821 39.060 -15.497 1.00 34.08 194 THR A O 1
ATOM 1475 N N . ALA A 1 195 ? 106.876 37.698 -17.016 1.00 36.27 195 ALA A N 1
ATOM 1476 C CA . ALA A 1 195 ? 106.018 38.736 -17.581 1.00 37.68 195 ALA A CA 1
ATOM 1477 C C . ALA A 1 195 ? 104.847 39.059 -16.657 1.00 37.62 195 ALA A C 1
ATOM 1478 O O . ALA A 1 195 ? 104.340 38.185 -15.953 1.00 37.49 195 ALA A O 1
ATOM 1480 N N . SER A 1 196 ? 104.422 40.318 -16.661 1.00 38.95 196 SER A N 1
ATOM 1481 C CA . SER A 1 196 ? 103.300 40.746 -15.831 1.00 38.59 196 SER A CA 1
ATOM 1482 C C . SER A 1 196 ? 102.015 40.097 -16.322 1.00 37.82 196 SER A C 1
ATOM 1483 O O . SER A 1 196 ? 101.852 39.845 -17.517 1.00 38.84 196 SER A O 1
ATOM 1486 N N . THR A 1 197 ? 101.102 39.831 -15.397 1.00 35.59 197 THR A N 1
ATOM 1487 C CA . THR A 1 197 ? 99.836 39.208 -15.748 1.00 34.28 197 THR A CA 1
ATOM 1488 C C . THR A 1 197 ? 98.652 39.953 -15.133 1.00 33.02 197 THR A C 1
ATOM 1489 O O . THR A 1 197 ? 97.506 39.769 -15.546 1.00 32.14 197 THR A O 1
ATOM 1493 N N . CYS A 1 198 ? 98.935 40.798 -14.147 1.00 30.64 198 CYS A N 1
ATOM 1494 C CA . CYS A 1 198 ? 97.890 41.571 -13.492 1.00 28.90 198 CYS A CA 1
ATOM 1495 C C . CYS A 1 198 ? 97.516 42.798 -14.300 1.00 28.92 198 CYS A C 1
ATOM 1496 O O . CYS A 1 198 ? 98.333 43.339 -15.043 1.00 27.86 198 CYS A O 1
ATOM 1499 N N . PRO A 1 199 ? 96.262 43.253 -14.165 1.00 29.85 199 PRO A N 1
ATOM 1500 C CA . PRO A 1 199 ? 95.806 44.441 -14.891 1.00 29.61 199 PRO A CA 1
ATOM 1501 C C . PRO A 1 199 ? 96.546 45.635 -14.298 1.00 29.16 199 PRO A C 1
ATOM 1502 O O . PRO A 1 199 ? 97.128 45.529 -13.218 1.00 28.49 199 PRO A O 1
ATOM 1506 N N . SER A 1 200 ? 96.513 46.767 -14.990 1.00 27.56 200 SER A N 1
ATOM 1507 C CA . SER A 1 200 ? 97.174 47.973 -14.509 1.00 29.02 200 SER A CA 1
ATOM 1508 C C . SER A 1 200 ? 96.607 48.399 -13.155 1.00 28.09 200 SER A C 1
ATOM 1509 O O . SER A 1 200 ? 97.330 48.919 -12.305 1.00 27.72 200 SER A O 1
ATOM 1512 N N . LEU A 1 201 ? 95.307 48.187 -12.966 1.00 27.09 201 LEU A N 1
ATOM 1513 C CA . LEU A 1 201 ? 94.647 48.537 -11.713 1.00 26.73 201 LEU A CA 1
ATOM 1514 C C . LEU A 1 201 ? 94.153 47.264 -11.041 1.00 25.52 201 LEU A C 1
ATOM 1515 O O . LEU A 1 201 ? 93.511 46.428 -11.674 1.00 23.99 201 LEU A O 1
ATOM 1520 N N . VAL A 1 202 ? 94.457 47.118 -9.756 1.00 24.76 202 VAL A N 1
ATOM 1521 C CA . VAL A 1 202 ? 94.061 45.929 -9.017 1.00 24.11 202 VAL A CA 1
ATOM 1522 C C . VAL A 1 202 ? 93.441 46.277 -7.676 1.00 24.70 202 VAL A C 1
ATOM 1523 O O . VAL A 1 202 ? 93.524 47.418 -7.223 1.00 25.07 202 VAL A O 1
ATOM 1527 N N . SER A 1 203 ? 92.823 45.288 -7.038 1.00 24.42 203 SER A N 1
ATOM 1528 C CA . SER A 1 203 ? 92.188 45.514 -5.746 1.00 25.12 203 SER A CA 1
ATOM 1529 C C . SER A 1 203 ? 92.632 44.519 -4.685 1.00 23.30 203 SER A C 1
ATOM 1530 O O . SER A 1 203 ? 93.178 43.463 -4.995 1.00 23.02 203 SER A O 1
ATOM 1533 N N . LEU A 1 204 ? 92.399 44.877 -3.428 1.00 23.24 204 LEU A N 1
ATOM 1534 C CA . LEU A 1 204 ? 92.732 44.015 -2.300 1.00 23.59 204 LEU A CA 1
ATOM 1535 C C . LEU A 1 204 ? 91.435 43.815 -1.521 1.00 22.90 204 LEU A C 1
ATOM 1536 O O . LEU A 1 204 ? 91.278 44.313 -0.408 1.00 22.70 204 LEU A O 1
ATOM 1541 N N . PRO A 1 205 ? 90.487 43.067 -2.107 1.00 25.22 205 PRO A N 1
ATOM 1542 C CA . PRO A 1 205 ? 89.181 42.783 -1.503 1.00 26.38 205 PRO A CA 1
ATOM 1543 C C . PRO A 1 205 ? 89.222 42.208 -0.095 1.00 29.21 205 PRO A C 1
ATOM 1544 O O . PRO A 1 205 ? 90.187 41.549 0.300 1.00 27.95 205 PRO A O 1
ATOM 1548 N N . ILE A 1 206 ? 88.155 42.470 0.655 1.00 31.35 206 ILE A N 1
ATOM 1549 C CA . ILE A 1 206 ? 88.007 41.996 2.026 1.00 35.19 206 ILE A CA 1
ATOM 1550 C C . ILE A 1 206 ? 87.237 40.678 1.979 1.00 37.80 206 ILE A C 1
ATOM 1551 O O . ILE A 1 206 ? 86.484 40.429 1.034 1.00 38.13 206 ILE A O 1
ATOM 1556 N N . LYS A 1 207 ? 87.430 39.829 2.984 1.00 42.51 207 LYS A N 1
ATOM 1557 C CA . LYS A 1 207 ? 86.727 38.549 3.024 1.00 47.18 207 LYS A CA 1
ATOM 1558 C C . LYS A 1 207 ? 85.221 38.746 3.142 1.00 50.36 207 LYS A C 1
ATOM 1559 O O . LYS A 1 207 ? 84.744 39.866 3.319 1.00 51.12 207 LYS A O 1
ATOM 1565 N N . ASN A 1 208 ? 84.479 37.647 3.044 1.00 54.50 208 ASN A N 1
ATOM 1566 C CA . ASN A 1 208 ? 83.022 37.679 3.139 1.00 57.16 208 ASN A CA 1
ATOM 1567 C C . ASN A 1 208 ? 82.432 38.596 2.069 1.00 58.60 208 ASN A C 1
ATOM 1568 O O . ASN A 1 208 ? 81.568 39.428 2.422 1.00 59.85 208 ASN A O 1
ATOM 1573 N N . HIS B 1 2 ? 107.198 1.676 -11.315 1.00 37.46 2 HIS B N 1
ATOM 1574 C CA . HIS B 1 2 ? 106.069 1.733 -10.343 1.00 36.03 2 HIS B CA 1
ATOM 1575 C C . HIS B 1 2 ? 105.084 0.605 -10.630 1.00 33.15 2 HIS B C 1
ATOM 1576 O O . HIS B 1 2 ? 105.169 -0.052 -11.665 1.00 33.34 2 HIS B O 1
ATOM 1583 N N . LYS B 1 3 ? 104.152 0.383 -9.711 1.00 31.33 3 LYS B N 1
ATOM 1584 C CA . LYS B 1 3 ? 103.153 -0.661 -9.887 1.00 29.83 3 LYS B CA 1
ATOM 1585 C C . LYS B 1 3 ? 102.255 -0.294 -11.060 1.00 27.84 3 LYS B C 1
ATOM 1586 O O . LYS B 1 3 ? 101.764 0.834 -11.137 1.00 26.86 3 LYS B O 1
ATOM 1592 N N . GLU B 1 4 ? 102.046 -1.234 -11.976 1.00 25.07 4 GLU B N 1
ATOM 1593 C CA . GLU B 1 4 ? 101.187 -0.966 -13.123 1.00 23.19 4 GLU B CA 1
ATOM 1594 C C . GLU B 1 4 ? 99.805 -0.591 -12.597 1.00 21.24 4 GLU B C 1
ATOM 1595 O O . GLU B 1 4 ? 99.373 -1.086 -11.554 1.00 19.49 4 GLU B O 1
ATOM 1601 N N . PHE B 1 5 ? 99.124 0.296 -13.314 1.00 18.89 5 PHE B N 1
ATOM 1602 C CA . PHE B 1 5 ? 97.800 0.748 -12.909 1.00 18.10 5 PHE B CA 1
ATOM 1603 C C . PHE B 1 5 ? 96.789 -0.396 -12.979 1.00 18.34 5 PHE B C 1
ATOM 1604 O O . PHE B 1 5 ? 97.020 -1.407 -13.648 1.00 17.61 5 PHE B O 1
ATOM 1612 N N . ASP B 1 6 ? 95.668 -0.230 -12.288 1.00 16.75 6 ASP B N 1
ATOM 1613 C CA . ASP B 1 6 ? 94.640 -1.262 -12.233 1.00 16.77 6 ASP B CA 1
ATOM 1614 C C . ASP B 1 6 ? 93.524 -1.099 -13.260 1.00 17.29 6 ASP B C 1
ATOM 1615 O O . ASP B 1 6 ? 93.085 -2.075 -13.864 1.00 16.29 6 ASP B O 1
ATOM 1620 N N . TYR B 1 7 ? 93.064 0.129 -13.457 1.00 14.88 7 TYR B N 1
ATOM 1621 C CA . TYR B 1 7 ? 91.987 0.359 -14.401 1.00 16.71 7 TYR B CA 1
ATOM 1622 C C . TYR B 1 7 ? 92.014 1.783 -14.932 1.00 17.36 7 TYR B C 1
ATOM 1623 O O . TYR B 1 7 ? 92.745 2.636 -14.422 1.00 18.71 7 TYR B O 1
ATOM 1632 N N . PHE B 1 8 ? 91.207 2.021 -15.963 1.00 16.88 8 PHE B N 1
ATOM 1633 C CA . PHE B 1 8 ? 91.105 3.326 -16.599 1.00 16.28 8 PHE B CA 1
ATOM 1634 C C . PHE B 1 8 ? 89.875 4.086 -16.138 1.00 17.55 8 PHE B C 1
ATOM 1635 O O . PHE B 1 8 ? 88.811 3.502 -15.952 1.00 14.63 8 PHE B O 1
ATOM 1643 N N . THR B 1 9 ? 90.024 5.390 -15.950 1.00 16.07 9 THR B N 1
ATOM 1644 C CA . THR B 1 9 ? 88.884 6.221 -15.606 1.00 17.29 9 THR B CA 1
ATOM 1645 C C . THR B 1 9 ? 88.768 7.227 -16.746 1.00 17.30 9 THR B C 1
ATOM 1646 O O . THR B 1 9 ? 89.699 7.993 -17.002 1.00 19.38 9 THR B O 1
ATOM 1650 N N . LEU B 1 10 ? 87.655 7.184 -17.470 1.00 16.25 10 LEU B N 1
ATOM 1651 C CA . LEU B 1 10 ? 87.430 8.141 -18.543 1.00 16.64 10 LEU B CA 1
ATOM 1652 C C . LEU B 1 10 ? 86.556 9.215 -17.909 1.00 17.02 10 LEU B C 1
ATOM 1653 O O . LEU B 1 10 ? 85.412 8.948 -17.535 1.00 17.44 10 LEU B O 1
ATOM 1658 N N . ALA B 1 11 ? 87.101 10.417 -17.764 1.00 17.20 11 ALA B N 1
ATOM 1659 C CA . ALA B 1 11 ? 86.350 11.513 -17.169 1.00 18.77 11 ALA B CA 1
ATOM 1660 C C . ALA B 1 11 ? 85.843 12.440 -18.261 1.00 18.81 11 ALA B C 1
ATOM 1661 O O . ALA B 1 11 ? 86.600 12.845 -19.143 1.00 20.56 11 ALA B O 1
ATOM 1663 N N . LEU B 1 12 ? 84.554 12.758 -18.199 1.00 18.96 12 LEU B N 1
ATOM 1664 C CA . LEU B 1 12 ? 83.914 13.628 -19.182 1.00 21.69 12 LEU B CA 1
ATOM 1665 C C . LEU B 1 12 ? 83.395 14.900 -18.513 1.00 24.41 12 LEU B C 1
ATOM 1666 O O . LEU B 1 12 ? 82.805 14.848 -17.434 1.00 25.86 12 LEU B O 1
ATOM 1671 N N . THR B 1 13 ? 83.612 16.038 -19.164 1.00 24.97 13 THR B N 1
ATOM 1672 C CA . THR B 1 13 ? 83.175 17.323 -18.635 1.00 26.12 13 THR B CA 1
ATOM 1673 C C . THR B 1 13 ? 81.969 17.844 -19.401 1.00 26.31 13 THR B C 1
ATOM 1674 O O . THR B 1 13 ? 81.930 17.775 -20.630 1.00 25.52 13 THR B O 1
ATOM 1678 N N . TRP B 1 14 ? 80.988 18.367 -18.674 1.00 27.58 14 TRP B N 1
ATOM 1679 C CA . TRP B 1 14 ? 79.795 18.928 -19.298 1.00 29.68 14 TRP B CA 1
ATOM 1680 C C . TRP B 1 14 ? 80.096 20.388 -19.644 1.00 29.94 14 TRP B C 1
ATOM 1681 O O . TRP B 1 14 ? 80.133 21.244 -18.762 1.00 31.51 14 TRP B O 1
ATOM 1692 N N . SER B 1 15 ? 80.320 20.656 -20.928 1.00 30.83 15 SER B N 1
ATOM 1693 C CA . SER B 1 15 ? 80.647 21.997 -21.411 1.00 32.37 15 SER B CA 1
ATOM 1694 C C . SER B 1 15 ? 79.744 23.092 -20.857 1.00 34.02 15 SER B C 1
ATOM 1695 O O . SER B 1 15 ? 80.222 24.143 -20.431 1.00 34.02 15 SER B O 1
ATOM 1698 N N . GLY B 1 16 ? 78.441 22.843 -20.874 1.00 37.19 16 GLY B N 1
ATOM 1699 C CA . GLY B 1 16 ? 77.495 23.821 -20.373 1.00 39.90 16 GLY B CA 1
ATOM 1700 C C . GLY B 1 16 ? 77.771 24.249 -18.945 1.00 41.08 16 GLY B C 1
ATOM 1701 O O . GLY B 1 16 ? 77.699 25.434 -18.621 1.00 41.61 16 GLY B O 1
ATOM 1702 N N . THR B 1 17 ? 78.097 23.288 -18.088 1.00 41.33 17 THR B N 1
ATOM 1703 C CA . THR B 1 17 ? 78.365 23.579 -16.687 1.00 42.50 17 THR B CA 1
ATOM 1704 C C . THR B 1 17 ? 79.734 24.210 -16.476 1.00 44.74 17 THR B C 1
ATOM 1705 O O . THR B 1 17 ? 79.919 25.031 -15.577 1.00 44.67 17 THR B O 1
ATOM 1709 N N . GLU B 1 18 ? 80.689 23.830 -17.315 1.00 46.57 18 GLU B N 1
ATOM 1710 C CA . GLU B 1 18 ? 82.046 24.343 -17.204 1.00 49.21 18 GLU B CA 1
ATOM 1711 C C . GLU B 1 18 ? 82.137 25.822 -17.579 1.00 50.66 18 GLU B C 1
ATOM 1712 O O . GLU B 1 18 ? 83.002 26.544 -17.080 1.00 50.98 18 GLU B O 1
ATOM 1718 N N . CYS B 1 19 ? 81.246 26.271 -18.458 1.00 51.69 19 CYS B N 1
ATOM 1719 C CA . CYS B 1 19 ? 81.244 27.668 -18.882 1.00 52.92 19 CYS B CA 1
ATOM 1720 C C . CYS B 1 19 ? 80.187 28.482 -18.140 1.00 55.55 19 CYS B C 1
ATOM 1721 O O . CYS B 1 19 ? 79.049 28.602 -18.593 1.00 57.21 19 CYS B O 1
ATOM 1724 N N . LEU B 1 20 ? 80.571 29.039 -16.996 1.00 57.89 20 LEU B N 1
ATOM 1725 C CA . LEU B 1 20 ? 79.662 29.845 -16.186 1.00 60.09 20 LEU B CA 1
ATOM 1726 C C . LEU B 1 20 ? 80.395 31.031 -15.567 1.00 60.90 20 LEU B C 1
ATOM 1727 O O . LEU B 1 20 ? 81.504 30.888 -15.050 1.00 62.04 20 LEU B O 1
ATOM 1732 N N . SER B 1 25 ? 89.102 35.669 -19.634 1.00 68.47 25 SER B N 1
ATOM 1733 C CA . SER B 1 25 ? 88.701 34.951 -20.838 1.00 68.49 25 SER B CA 1
ATOM 1734 C C . SER B 1 25 ? 89.782 35.003 -21.911 1.00 67.41 25 SER B C 1
ATOM 1735 O O . SER B 1 25 ? 90.724 35.790 -21.823 1.00 68.27 25 SER B O 1
ATOM 1738 N N . CYS B 1 26 ? 89.636 34.165 -22.930 1.00 65.53 26 CYS B N 1
ATOM 1739 C CA . CYS B 1 26 ? 90.603 34.110 -24.018 1.00 63.19 26 CYS B CA 1
ATOM 1740 C C . CYS B 1 26 ? 90.020 33.330 -25.194 1.00 63.38 26 CYS B C 1
ATOM 1741 O O . CYS B 1 26 ? 89.079 32.550 -25.032 1.00 63.14 26 CYS B O 1
ATOM 1744 N N . PRO B 1 27 ? 90.572 33.538 -26.401 1.00 63.20 27 PRO B N 1
ATOM 1745 C CA . PRO B 1 27 ? 90.106 32.856 -27.612 1.00 62.44 27 PRO B CA 1
ATOM 1746 C C . PRO B 1 27 ? 90.192 31.331 -27.541 1.00 61.24 27 PRO B C 1
ATOM 1747 O O . PRO B 1 27 ? 89.255 30.628 -27.925 1.00 61.53 27 PRO B O 1
ATOM 1751 N N . THR B 1 28 ? 91.321 30.832 -27.049 1.00 58.93 28 THR B N 1
ATOM 1752 C CA . THR B 1 28 ? 91.550 29.396 -26.929 1.00 56.63 28 THR B CA 1
ATOM 1753 C C . THR B 1 28 ? 90.487 28.705 -26.077 1.00 54.56 28 THR B C 1
ATOM 1754 O O . THR B 1 28 ? 90.155 27.541 -26.305 1.00 54.36 28 THR B O 1
ATOM 1758 N N . ASN B 1 29 ? 89.958 29.430 -25.098 1.00 51.13 29 ASN B N 1
ATOM 1759 C CA . ASN B 1 29 ? 88.937 28.896 -24.206 1.00 47.95 29 ASN B CA 1
ATOM 1760 C C . ASN B 1 29 ? 87.735 28.380 -25.001 1.00 46.16 29 ASN B C 1
ATOM 1761 O O . ASN B 1 29 ? 87.150 29.111 -25.800 1.00 46.18 29 ASN B O 1
ATOM 1766 N N . ALA B 1 30 ? 87.371 27.121 -24.776 1.00 43.44 30 ALA B N 1
ATOM 1767 C CA . ALA B 1 30 ? 86.249 26.501 -25.478 1.00 41.77 30 ALA B CA 1
ATOM 1768 C C . ALA B 1 30 ? 84.937 27.262 -25.301 1.00 40.87 30 ALA B C 1
ATOM 1769 O O . ALA B 1 30 ? 84.038 27.164 -26.136 1.00 38.05 30 ALA B O 1
ATOM 1771 N N . CYS B 1 31 ? 84.831 28.013 -24.209 1.00 41.60 31 CYS B N 1
ATOM 1772 C CA . CYS B 1 31 ? 83.628 28.788 -23.916 1.00 42.57 31 CYS B CA 1
ATOM 1773 C C . CYS B 1 31 ? 83.424 29.908 -24.929 1.00 43.78 31 CYS B C 1
ATOM 1774 O O . CYS B 1 31 ? 82.321 30.434 -25.073 1.00 43.07 31 CYS B O 1
ATOM 1777 N N . SER B 1 32 ? 84.496 30.267 -25.626 1.00 45.54 32 SER B N 1
ATOM 1778 C CA . SER B 1 32 ? 84.438 31.323 -26.623 1.00 48.61 32 SER B CA 1
ATOM 1779 C C . SER B 1 32 ? 84.656 30.734 -28.011 1.00 49.18 32 SER B C 1
ATOM 1780 O O . SER B 1 32 ? 85.117 31.417 -28.926 1.00 49.12 32 SER B O 1
ATOM 1783 N N . ARG B 1 33 ? 84.317 29.457 -28.157 1.00 49.46 33 ARG B N 1
ATOM 1784 C CA . ARG B 1 33 ? 84.478 28.760 -29.426 1.00 50.58 33 ARG B CA 1
ATOM 1785 C C . ARG B 1 33 ? 83.176 28.088 -29.841 1.00 50.91 33 ARG B C 1
ATOM 1786 O O . ARG B 1 33 ? 82.636 27.258 -29.110 1.00 51.58 33 ARG B O 1
ATOM 1794 N N . SER B 1 34 ? 82.676 28.448 -31.017 1.00 51.52 34 SER B N 1
ATOM 1795 C CA . SER B 1 34 ? 81.439 27.876 -31.527 1.00 52.14 34 SER B CA 1
ATOM 1796 C C . SER B 1 34 ? 81.632 26.389 -31.829 1.00 51.83 34 SER B C 1
ATOM 1797 O O . SER B 1 34 ? 80.684 25.605 -31.777 1.00 51.96 34 SER B O 1
ATOM 1800 N N . GLU B 1 35 ? 82.868 26.011 -32.138 1.00 51.81 35 GLU B N 1
ATOM 1801 C CA . GLU B 1 35 ? 83.203 24.623 -32.450 1.00 52.14 35 GLU B CA 1
ATOM 1802 C C . GLU B 1 35 ? 82.693 23.672 -31.366 1.00 51.76 35 GLU B C 1
ATOM 1803 O O . GLU B 1 35 ? 82.195 22.584 -31.659 1.00 51.52 35 GLU B O 1
ATOM 1809 N N . VAL B 1 36 ? 82.815 24.092 -30.113 1.00 50.95 36 VAL B N 1
ATOM 1810 C CA . VAL B 1 36 ? 82.364 23.282 -28.989 1.00 50.38 36 VAL B CA 1
ATOM 1811 C C . VAL B 1 36 ? 80.912 23.619 -28.666 1.00 51.09 36 VAL B C 1
ATOM 1812 O O . VAL B 1 36 ? 80.579 24.775 -28.407 1.00 51.21 36 VAL B O 1
ATOM 1816 N N . GLU B 1 37 ? 80.043 22.614 -28.685 1.00 50.92 37 GLU B N 1
ATOM 1817 C CA . GLU B 1 37 ? 78.632 22.845 -28.393 1.00 51.46 37 GLU B CA 1
ATOM 1818 C C . GLU B 1 37 ? 78.238 22.215 -27.056 1.00 49.08 37 GLU B C 1
ATOM 1819 O O . GLU B 1 37 ? 79.079 21.661 -26.353 1.00 49.25 37 GLU B O 1
ATOM 1825 N N . THR B 1 38 ? 76.956 22.296 -26.712 1.00 46.92 38 THR B N 1
ATOM 1826 C CA . THR B 1 38 ? 76.472 21.739 -25.453 1.00 45.00 38 THR B CA 1
ATOM 1827 C C . THR B 1 38 ? 76.585 20.220 -25.455 1.00 42.05 38 THR B C 1
ATOM 1828 O O . THR B 1 38 ? 76.127 19.557 -26.384 1.00 41.58 38 THR B O 1
ATOM 1832 N N . GLY B 1 39 ? 77.202 19.676 -24.409 1.00 39.09 39 GLY B N 1
ATOM 1833 C CA . GLY B 1 39 ? 77.371 18.236 -24.307 1.00 35.31 39 GLY B CA 1
ATOM 1834 C C . GLY B 1 39 ? 78.644 17.872 -23.563 1.00 32.74 39 GLY B C 1
ATOM 1835 O O . GLY B 1 39 ? 79.317 18.741 -23.010 1.00 32.25 39 GLY B O 1
ATOM 1836 N N . PHE B 1 40 ? 78.983 16.589 -23.547 1.00 30.39 40 PHE B N 1
ATOM 1837 C CA . PHE B 1 40 ? 80.189 16.138 -22.858 1.00 28.46 40 PHE B CA 1
ATOM 1838 C C . PHE B 1 40 ? 81.441 16.197 -23.725 1.00 26.24 40 PHE B C 1
ATOM 1839 O O . PHE B 1 40 ? 81.402 15.875 -24.910 1.00 25.70 40 PHE B O 1
ATOM 1847 N N . THR B 1 41 ? 82.548 16.632 -23.130 1.00 24.98 41 THR B N 1
ATOM 1848 C CA . THR B 1 41 ? 83.827 16.660 -23.830 1.00 22.46 41 THR B CA 1
ATOM 1849 C C . THR B 1 41 ? 84.787 15.885 -22.934 1.00 23.36 41 THR B C 1
ATOM 1850 O O . THR B 1 41 ? 84.487 15.634 -21.762 1.00 23.23 41 THR B O 1
ATOM 1854 N N . ILE B 1 42 ? 85.938 15.502 -23.474 1.00 21.85 42 ILE B N 1
ATOM 1855 C CA . ILE B 1 42 ? 86.903 14.732 -22.703 1.00 18.83 42 ILE B CA 1
ATOM 1856 C C . ILE B 1 42 ? 87.676 15.531 -21.669 1.00 19.31 42 ILE B C 1
ATOM 1857 O O . ILE B 1 42 ? 88.326 16.528 -21.987 1.00 18.54 42 ILE B O 1
ATOM 1862 N N . LYS B 1 43 ? 87.599 15.081 -20.422 1.00 18.99 43 LYS B N 1
ATOM 1863 C CA . LYS B 1 43 ? 88.332 15.714 -19.341 1.00 21.61 43 LYS B CA 1
ATOM 1864 C C . LYS B 1 43 ? 89.682 14.997 -19.272 1.00 20.98 43 LYS B C 1
ATOM 1865 O O . LYS B 1 43 ? 90.733 15.627 -19.138 1.00 21.72 43 LYS B O 1
ATOM 1871 N N . GLY B 1 44 ? 89.649 13.672 -19.390 1.00 20.31 44 GLY B N 1
ATOM 1872 C CA . GLY B 1 44 ? 90.878 12.898 -19.359 1.00 18.41 44 GLY B CA 1
ATOM 1873 C C . GLY B 1 44 ? 90.650 11.397 -19.286 1.00 17.21 44 GLY B C 1
ATOM 1874 O O . GLY B 1 44 ? 89.525 10.936 -19.101 1.00 16.84 44 GLY B O 1
ATOM 1875 N N . LEU B 1 45 ? 91.722 10.638 -19.478 1.00 16.44 45 LEU B N 1
ATOM 1876 C CA . LEU B 1 45 ? 91.686 9.183 -19.384 1.00 15.14 45 LEU B CA 1
ATOM 1877 C C . LEU B 1 45 ? 92.770 8.933 -18.350 1.00 14.74 45 LEU B C 1
ATOM 1878 O O . LEU B 1 45 ? 93.952 9.152 -18.616 1.00 15.45 45 LEU B O 1
ATOM 1883 N N . TRP B 1 46 ? 92.372 8.488 -17.167 1.00 13.55 46 TRP B N 1
ATOM 1884 C CA . TRP B 1 46 ? 93.334 8.298 -16.100 1.00 13.72 46 TRP B CA 1
ATOM 1885 C C . TRP B 1 46 ? 93.633 6.868 -15.665 1.00 13.65 46 TRP B C 1
ATOM 1886 O O . TRP B 1 46 ? 92.724 6.103 -15.328 1.00 14.35 46 TRP B O 1
ATOM 1897 N N . PRO B 1 47 ? 94.918 6.478 -15.691 1.00 13.73 47 PRO B N 1
ATOM 1898 C CA . PRO B 1 47 ? 95.259 5.124 -15.252 1.00 14.42 47 PRO B CA 1
ATOM 1899 C C . PRO B 1 47 ? 95.152 5.280 -13.730 1.00 14.86 47 PRO B C 1
ATOM 1900 O O . PRO B 1 47 ? 95.753 6.200 -13.162 1.00 15.02 47 PRO B O 1
ATOM 1904 N N . ASP B 1 48 ? 94.373 4.417 -13.082 1.00 16.33 48 ASP B N 1
ATOM 1905 C CA . ASP B 1 48 ? 94.155 4.498 -11.632 1.00 14.60 48 ASP B CA 1
ATOM 1906 C C . ASP B 1 48 ? 94.406 3.191 -10.893 1.00 15.71 48 ASP B C 1
ATOM 1907 O O . ASP B 1 48 ? 94.478 2.131 -11.503 1.00 16.16 48 ASP B O 1
ATOM 1912 N N . TYR B 1 49 ? 94.527 3.283 -9.570 1.00 14.93 49 TYR B N 1
ATOM 1913 C CA . TYR B 1 49 ? 94.726 2.111 -8.718 1.00 16.62 49 TYR B CA 1
ATOM 1914 C C . TYR B 1 49 ? 93.412 1.835 -7.985 1.00 17.05 49 TYR B C 1
ATOM 1915 O O . TYR B 1 49 ? 92.646 2.759 -7.696 1.00 15.82 49 TYR B O 1
ATOM 1924 N N . ASP B 1 50 ? 93.159 0.568 -7.677 1.00 18.82 50 ASP B N 1
ATOM 1925 C CA . ASP B 1 50 ? 91.939 0.183 -6.980 1.00 19.94 50 ASP B CA 1
ATOM 1926 C C . ASP B 1 50 ? 91.817 0.816 -5.595 1.00 20.74 50 ASP B C 1
ATOM 1927 O O . ASP B 1 50 ? 90.707 1.034 -5.115 1.00 21.29 50 ASP B O 1
ATOM 1932 N N . ASP B 1 51 ? 92.947 1.118 -4.957 1.00 19.91 51 ASP B N 1
ATOM 1933 C CA . ASP B 1 51 ? 92.916 1.696 -3.617 1.00 21.48 51 ASP B CA 1
ATOM 1934 C C . ASP B 1 51 ? 92.543 3.178 -3.575 1.00 21.53 51 ASP B C 1
ATOM 1935 O O . ASP B 1 51 ? 92.561 3.794 -2.513 1.00 20.91 51 ASP B O 1
ATOM 1940 N N . GLY B 1 52 ? 92.208 3.755 -4.724 1.00 19.80 52 GLY B N 1
ATOM 1941 C CA . GLY B 1 52 ? 91.818 5.154 -4.733 1.00 18.84 52 GLY B CA 1
ATOM 1942 C C . GLY B 1 52 ? 92.938 6.136 -5.018 1.00 18.89 52 GLY B C 1
ATOM 1943 O O . GLY B 1 52 ? 92.700 7.344 -5.093 1.00 19.78 52 GLY B O 1
ATOM 1944 N N . THR B 1 53 ? 94.163 5.639 -5.144 1.00 16.90 53 THR B N 1
ATOM 1945 C CA . THR B 1 53 ? 95.284 6.508 -5.468 1.00 18.47 53 THR B CA 1
ATOM 1946 C C . THR B 1 53 ? 95.552 6.231 -6.947 1.00 19.64 53 THR B C 1
ATOM 1947 O O . THR B 1 53 ? 94.794 5.495 -7.587 1.00 18.62 53 THR B O 1
ATOM 1951 N N . TRP B 1 54 ? 96.617 6.805 -7.493 1.00 18.66 54 TRP B N 1
ATOM 1952 C CA . TRP B 1 54 ? 96.929 6.600 -8.898 1.00 18.11 54 TRP B CA 1
ATOM 1953 C C . TRP B 1 54 ? 98.365 6.972 -9.210 1.00 19.30 54 TRP B C 1
ATOM 1954 O O . TRP B 1 54 ? 98.995 7.732 -8.475 1.00 19.16 54 TRP B O 1
ATOM 1965 N N . PRO B 1 55 ? 98.916 6.415 -10.299 1.00 18.70 55 PRO B N 1
ATOM 1966 C CA . PRO B 1 55 ? 100.292 6.736 -10.674 1.00 17.97 55 PRO B CA 1
ATOM 1967 C C . PRO B 1 55 ? 100.209 8.108 -11.329 1.00 18.76 55 PRO B C 1
ATOM 1968 O O . PRO B 1 55 ? 99.184 8.449 -11.922 1.00 18.17 55 PRO B O 1
ATOM 1972 N N . SER B 1 56 ? 101.256 8.912 -11.193 1.00 17.32 56 SER B N 1
ATOM 1973 C CA . SER B 1 56 ? 101.248 10.230 -11.800 1.00 18.57 56 SER B CA 1
ATOM 1974 C C . SER B 1 56 ? 102.651 10.641 -12.211 1.00 19.00 56 SER B C 1
ATOM 1975 O O . SER B 1 56 ? 103.632 10.275 -11.568 1.00 18.05 56 SER B O 1
ATOM 1978 N N . CYS B 1 57 ? 102.736 11.395 -13.298 1.00 17.14 57 CYS B N 1
ATOM 1979 C CA . CYS B 1 57 ? 104.013 11.881 -13.792 1.00 17.02 57 CYS B CA 1
ATOM 1980 C C . CYS B 1 57 ? 105.025 10.762 -13.993 1.00 17.23 57 CYS B C 1
ATOM 1981 O O . CYS B 1 57 ? 106.153 10.824 -13.511 1.00 15.53 57 CYS B O 1
ATOM 1984 N N . CYS B 1 58 ? 104.622 9.753 -14.753 1.00 18.47 58 CYS B N 1
ATOM 1985 C CA . CYS B 1 58 ? 105.466 8.603 -15.043 1.00 19.14 58 CYS B CA 1
ATOM 1986 C C . CYS B 1 58 ? 106.503 8.856 -16.143 1.00 19.86 58 CYS B C 1
ATOM 1987 O O . CYS B 1 58 ? 106.477 9.883 -16.825 1.00 19.14 58 CYS B O 1
ATOM 1990 N N . GLU B 1 59 ? 107.426 7.911 -16.288 1.00 20.15 59 GLU B N 1
ATOM 1991 C CA . GLU B 1 59 ? 108.459 8.001 -17.312 1.00 21.94 59 GLU B CA 1
ATOM 1992 C C . GLU B 1 59 ? 107.784 7.923 -18.675 1.00 21.12 59 GLU B C 1
ATOM 1993 O O . GLU B 1 59 ? 106.674 7.408 -18.793 1.00 20.88 59 GLU B O 1
ATOM 1999 N N . GLY B 1 60 ? 108.454 8.437 -19.700 1.00 21.15 60 GLY B N 1
ATOM 2000 C CA . GLY B 1 60 ? 107.891 8.418 -21.038 1.00 21.06 60 GLY B CA 1
ATOM 2001 C C . GLY B 1 60 ? 108.352 9.634 -21.809 1.00 21.75 60 GLY B C 1
ATOM 2002 O O . GLY B 1 60 ? 108.891 10.572 -21.224 1.00 21.88 60 GLY B O 1
ATOM 2003 N N . ALA B 1 61 ? 108.144 9.631 -23.120 1.00 22.21 61 ALA B N 1
ATOM 2004 C CA . ALA B 1 61 ? 108.561 10.750 -23.948 1.00 22.33 61 ALA B CA 1
ATOM 2005 C C . ALA B 1 61 ? 107.792 12.011 -23.583 1.00 23.42 61 ALA B C 1
ATOM 2006 O O . ALA B 1 61 ? 106.620 11.948 -23.212 1.00 23.31 61 ALA B O 1
ATOM 2008 N N . LYS B 1 62 ? 108.453 13.159 -23.681 1.00 22.03 62 LYS B N 1
ATOM 2009 C CA . LYS B 1 62 ? 107.796 14.422 -23.373 1.00 23.11 62 LYS B CA 1
ATOM 2010 C C . LYS B 1 62 ? 106.708 14.676 -24.412 1.00 22.20 62 LYS B C 1
ATOM 2011 O O . LYS B 1 62 ? 106.737 14.112 -25.510 1.00 21.04 62 LYS B O 1
ATOM 2017 N N . TYR B 1 63 ? 105.747 15.520 -24.055 1.00 20.78 63 TYR B N 1
ATOM 2018 C CA . TYR B 1 63 ? 104.652 15.861 -24.949 1.00 20.34 63 TYR B CA 1
ATOM 2019 C C . TYR B 1 63 ? 105.219 16.357 -26.276 1.00 21.75 63 TYR B C 1
ATOM 2020 O O . TYR B 1 63 ? 106.148 17.163 -26.302 1.00 21.16 63 TYR B O 1
ATOM 2029 N N . ASP B 1 64 ? 104.654 15.877 -27.377 1.00 20.91 64 ASP B N 1
ATOM 2030 C CA . ASP B 1 64 ? 105.114 16.264 -28.705 1.00 20.12 64 ASP B CA 1
ATOM 2031 C C . ASP B 1 64 ? 103.910 16.372 -29.631 1.00 20.34 64 ASP B C 1
ATOM 2032 O O . ASP B 1 64 ? 103.410 15.359 -30.121 1.00 19.90 64 ASP B O 1
ATOM 2037 N N . GLN B 1 65 ? 103.445 17.599 -29.864 1.00 19.02 65 GLN B N 1
ATOM 2038 C CA . GLN B 1 65 ? 102.284 17.824 -30.721 1.00 19.02 65 GLN B CA 1
ATOM 2039 C C . GLN B 1 65 ? 102.407 17.158 -32.084 1.00 18.32 65 GLN B C 1
ATOM 2040 O O . GLN B 1 65 ? 101.401 16.817 -32.697 1.00 15.13 65 GLN B O 1
ATOM 2046 N N . ASN B 1 66 ? 103.635 16.964 -32.557 1.00 18.32 66 ASN B N 1
ATOM 2047 C CA . ASN B 1 66 ? 103.845 16.320 -33.853 1.00 19.29 66 ASN B CA 1
ATOM 2048 C C . ASN B 1 66 ? 103.272 14.912 -33.864 1.00 19.97 66 ASN B C 1
ATOM 2049 O O . ASN B 1 66 ? 102.696 14.473 -34.856 1.00 16.33 66 ASN B O 1
ATOM 2054 N N . GLU B 1 67 ? 103.443 14.203 -32.754 1.00 18.42 67 GLU B N 1
ATOM 2055 C CA . GLU B 1 67 ? 102.966 12.829 -32.640 1.00 20.42 67 GLU B CA 1
ATOM 2056 C C . GLU B 1 67 ? 101.455 12.677 -32.768 1.00 18.79 67 GLU B C 1
ATOM 2057 O O . GLU B 1 67 ? 100.966 11.611 -33.145 1.00 19.28 67 GLU B O 1
ATOM 2063 N N . ILE B 1 68 ? 100.720 13.740 -32.455 1.00 16.01 68 ILE B N 1
ATOM 2064 C CA . ILE B 1 68 ? 99.265 13.701 -32.504 1.00 16.87 68 ILE B CA 1
ATOM 2065 C C . ILE B 1 68 ? 98.662 14.740 -33.439 1.00 16.59 68 ILE B C 1
ATOM 2066 O O . ILE B 1 68 ? 97.467 15.032 -33.353 1.00 16.60 68 ILE B O 1
ATOM 2071 N N . SER B 1 69 ? 99.473 15.283 -34.348 1.00 17.13 69 SER B N 1
ATOM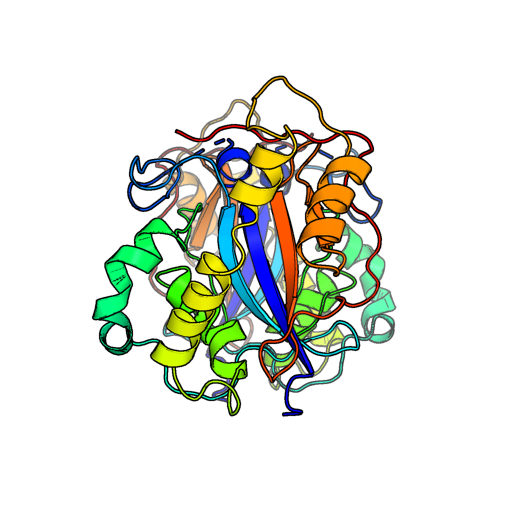 2072 C CA . SER B 1 69 ? 98.976 16.306 -35.272 1.00 18.42 69 SER B CA 1
ATOM 2073 C C . SER B 1 69 ? 97.717 15.897 -36.032 1.00 15.33 69 SER B C 1
ATOM 2074 O O . SER B 1 69 ? 96.815 16.715 -36.211 1.00 17.04 69 SER B O 1
ATOM 2077 N N . ILE B 1 70 ? 97.629 14.646 -36.470 1.00 16.50 70 ILE B N 1
ATOM 2078 C CA . ILE B 1 70 ? 96.441 14.252 -37.219 1.00 16.89 70 ILE B CA 1
ATOM 2079 C C . ILE B 1 70 ? 95.193 14.202 -36.357 1.00 15.84 70 ILE B C 1
ATOM 2080 O O . ILE B 1 70 ? 94.084 14.119 -36.874 1.00 15.97 70 ILE B O 1
ATOM 2085 N N . LEU B 1 71 ? 95.375 14.281 -35.043 1.00 15.89 71 LEU B N 1
ATOM 2086 C CA . LEU B 1 71 ? 94.254 14.267 -34.110 1.00 17.26 71 LEU B CA 1
ATOM 2087 C C . LEU B 1 71 ? 93.899 15.684 -33.651 1.00 18.54 71 LEU B C 1
ATOM 2088 O O . LEU B 1 71 ? 92.962 15.873 -32.877 1.00 18.92 71 LEU B O 1
ATOM 2093 N N . SER B 1 72 ? 94.653 16.675 -34.116 1.00 19.88 72 SER B N 1
ATOM 2094 C CA . SER B 1 72 ? 94.428 18.065 -33.710 1.00 21.32 72 SER B CA 1
ATOM 2095 C C . SER B 1 72 ? 92.987 18.552 -33.826 1.00 20.36 72 SER B C 1
ATOM 2096 O O . SER B 1 72 ? 92.461 19.178 -32.903 1.00 19.12 72 SER B O 1
ATOM 2099 N N . ASN B 1 73 ? 92.347 18.285 -34.961 1.00 19.23 73 ASN B N 1
ATOM 2100 C CA . ASN B 1 73 ? 90.970 18.726 -35.142 1.00 18.85 73 ASN B CA 1
ATOM 2101 C C . ASN B 1 73 ? 90.048 18.102 -34.100 1.00 18.62 73 ASN B C 1
ATOM 2102 O O . ASN B 1 73 ? 89.260 18.797 -33.460 1.00 15.83 73 ASN B O 1
ATOM 2107 N N . ASP B 1 74 ? 90.147 16.790 -33.924 1.00 16.20 74 ASP B N 1
ATOM 2108 C CA . ASP B 1 74 ? 89.307 16.105 -32.954 1.00 16.32 74 ASP B CA 1
ATOM 2109 C C . ASP B 1 74 ? 89.585 16.514 -31.515 1.00 15.71 74 ASP B C 1
ATOM 2110 O O . ASP B 1 74 ? 88.659 16.651 -30.720 1.00 15.97 74 ASP B O 1
ATOM 2115 N N . LEU B 1 75 ? 90.854 16.714 -31.181 1.00 15.52 75 LEU B N 1
ATOM 2116 C CA . LEU B 1 75 ? 91.217 17.103 -29.826 1.00 17.56 75 LEU B CA 1
ATOM 2117 C C . LEU B 1 75 ? 90.800 18.538 -29.496 1.00 19.58 75 LEU B C 1
ATOM 2118 O O . LEU B 1 75 ? 90.423 18.826 -28.362 1.00 18.69 75 LEU B O 1
ATOM 2123 N N . SER B 1 76 ? 90.855 19.440 -30.471 1.00 20.83 76 SER B N 1
ATOM 2124 C CA . SER B 1 76 ? 90.456 20.819 -30.202 1.00 23.21 76 SER B CA 1
ATOM 2125 C C . SER B 1 76 ? 88.940 20.899 -30.053 1.00 23.78 76 SER B C 1
ATOM 2126 O O . SER B 1 76 ? 88.416 21.803 -29.402 1.00 25.03 76 SER B O 1
ATOM 2129 N N . LYS B 1 77 ? 88.228 19.947 -30.644 1.00 23.03 77 LYS B N 1
ATOM 2130 C CA . LYS B 1 77 ? 86.777 19.958 -30.550 1.00 22.25 77 LYS B CA 1
ATOM 2131 C C . LYS B 1 77 ? 86.195 19.074 -29.450 1.00 21.64 77 LYS B C 1
ATOM 2132 O O . LYS B 1 77 ? 85.223 19.457 -28.807 1.00 21.42 77 LYS B O 1
ATOM 2138 N N . TYR B 1 78 ? 86.783 17.903 -29.222 1.00 17.42 78 TYR B N 1
ATOM 2139 C CA . TYR B 1 78 ? 86.257 16.994 -28.212 1.00 17.20 78 TYR B CA 1
ATOM 2140 C C . TYR B 1 78 ? 87.054 16.910 -26.914 1.00 17.17 78 TYR B C 1
ATOM 2141 O O . TYR B 1 78 ? 86.606 16.292 -25.947 1.00 16.69 78 TYR B O 1
ATOM 2150 N N . TRP B 1 79 ? 88.230 17.534 -26.898 1.00 16.22 79 TRP B N 1
ATOM 2151 C CA . TRP B 1 79 ? 89.081 17.566 -25.715 1.00 17.81 79 TRP B CA 1
ATOM 2152 C C . TRP B 1 79 ? 89.589 19.000 -25.519 1.00 19.46 79 TRP B C 1
ATOM 2153 O O . TRP B 1 79 ? 90.783 19.221 -25.325 1.00 16.50 79 TRP B O 1
ATOM 2164 N N . PRO B 1 80 ? 88.688 19.997 -25.581 1.00 21.08 80 PRO B N 1
ATOM 2165 C CA . PRO B 1 80 ? 89.095 21.396 -25.404 1.00 21.49 80 PRO B CA 1
ATOM 2166 C C . PRO B 1 80 ? 89.377 21.741 -23.950 1.00 22.05 80 PRO B C 1
ATOM 2167 O O . PRO B 1 80 ? 89.102 20.957 -23.042 1.00 20.69 80 PRO B O 1
ATOM 2171 N N . SER B 1 81 ? 89.913 22.938 -23.753 1.00 22.49 81 SER B N 1
ATOM 2172 C CA . SER B 1 81 ? 90.211 23.464 -22.431 1.00 26.09 81 SER B CA 1
ATOM 2173 C C . SER B 1 81 ? 89.152 24.540 -22.150 1.00 28.22 81 SER B C 1
ATOM 2174 O O . SER B 1 81 ? 88.721 25.242 -23.070 1.00 26.39 81 SER B O 1
ATOM 2177 N N . TYR B 1 82 ? 88.731 24.663 -20.892 1.00 30.65 82 TYR B N 1
ATOM 2178 C CA . TYR B 1 82 ? 87.728 25.659 -20.509 1.00 34.19 82 TYR B CA 1
ATOM 2179 C C . TYR B 1 82 ? 88.311 26.737 -19.601 1.00 36.88 82 TYR B C 1
ATOM 2180 O O . TYR B 1 82 ? 87.573 27.524 -19.002 1.00 36.88 82 TYR B O 1
ATOM 2189 N N . SER B 1 83 ? 89.636 26.767 -19.504 1.00 39.47 83 SER B N 1
ATOM 2190 C CA . SER B 1 83 ? 90.331 27.739 -18.667 1.00 42.91 83 SER B CA 1
ATOM 2191 C C . SER B 1 83 ? 91.405 28.472 -19.460 1.00 44.47 83 SER B C 1
ATOM 2192 O O . SER B 1 83 ? 91.987 27.919 -20.391 1.00 44.37 83 SER B O 1
ATOM 2195 N N . CYS B 1 84 ? 91.667 29.720 -19.085 1.00 45.99 84 CYS B N 1
ATOM 2196 C CA . CYS B 1 84 ? 92.682 30.514 -19.762 1.00 47.50 84 CYS B CA 1
ATOM 2197 C C . CYS B 1 84 ? 94.015 30.511 -19.022 1.00 47.75 84 CYS B C 1
ATOM 2198 O O . CYS B 1 84 ? 95.076 30.497 -19.647 1.00 48.29 84 CYS B O 1
ATOM 2201 N N . PRO B 1 85 ? 93.985 30.531 -17.679 1.00 47.55 85 PRO B N 1
ATOM 2202 C CA . PRO B 1 85 ? 95.259 30.523 -16.954 1.00 47.99 85 PRO B CA 1
ATOM 2203 C C . PRO B 1 85 ? 95.977 29.191 -17.156 1.00 46.82 85 PRO B C 1
ATOM 2204 O O . PRO B 1 85 ? 95.358 28.131 -17.092 1.00 46.86 85 PRO B O 1
ATOM 2208 N N . SER B 1 86 ? 97.280 29.251 -17.412 1.00 45.56 86 SER B N 1
ATOM 2209 C CA . SER B 1 86 ? 98.069 28.046 -17.642 1.00 43.33 86 SER B CA 1
ATOM 2210 C C . SER B 1 86 ? 98.052 27.090 -16.452 1.00 41.02 86 SER B C 1
ATOM 2211 O O . SER B 1 86 ? 97.991 27.514 -15.300 1.00 42.47 86 SER B O 1
ATOM 2214 N N . SER B 1 87 ? 98.101 25.795 -16.741 1.00 36.95 87 SER B N 1
ATOM 2215 C CA . SER B 1 87 ? 98.104 24.782 -15.694 1.00 32.75 87 SER B CA 1
ATOM 2216 C C . SER B 1 87 ? 99.522 24.249 -15.536 1.00 29.59 87 SER B C 1
ATOM 2217 O O . SER B 1 87 ? 100.399 24.559 -16.342 1.00 27.90 87 SER B O 1
ATOM 2220 N N . SER B 1 88 ? 99.749 23.447 -14.503 1.00 26.76 88 SER B N 1
ATOM 2221 C CA . SER B 1 88 ? 101.072 22.890 -14.279 1.00 24.48 88 SER B CA 1
ATOM 2222 C C . SER B 1 88 ? 100.999 21.480 -13.722 1.00 24.49 88 SER B C 1
ATOM 2223 O O . SER B 1 88 ? 100.044 21.106 -13.038 1.00 25.36 88 SER B O 1
ATOM 2226 N N . ALA B 1 89 ? 102.018 20.691 -14.034 1.00 21.29 89 ALA B N 1
ATOM 2227 C CA . ALA B 1 89 ? 102.097 19.327 -13.548 1.00 20.81 89 ALA B CA 1
ATOM 2228 C C . ALA B 1 89 ? 103.499 18.794 -13.732 1.00 19.70 89 ALA B C 1
ATOM 2229 O O . ALA B 1 89 ? 104.228 19.229 -14.622 1.00 16.76 89 ALA B O 1
ATOM 2231 N N . CYS B 1 90 ? 103.873 17.852 -12.875 1.00 19.07 90 CYS B N 1
ATOM 2232 C CA . CYS B 1 90 ? 105.173 17.208 -12.966 1.00 18.67 90 CYS B CA 1
ATOM 2233 C C . CYS B 1 90 ? 106.365 18.164 -12.952 1.00 18.45 90 CYS B C 1
ATOM 2234 O O . CYS B 1 90 ? 107.379 17.882 -13.582 1.00 18.49 90 CYS B O 1
ATOM 2237 N N . GLY B 1 91 ? 106.234 19.298 -12.270 1.00 18.69 91 GLY B N 1
ATOM 2238 C CA . GLY B 1 91 ? 107.340 20.238 -12.185 1.00 18.95 91 GLY B CA 1
ATOM 2239 C C . GLY B 1 91 ? 107.426 21.356 -13.210 1.00 20.56 91 GLY B C 1
ATOM 2240 O O . GLY B 1 91 ? 108.447 22.036 -13.291 1.00 19.71 91 GLY B O 1
ATOM 2241 N N . SER B 1 92 ? 106.379 21.572 -13.996 1.00 21.53 92 SER B N 1
ATOM 2242 C CA . SER B 1 92 ? 106.432 22.641 -14.984 1.00 22.25 92 SER B CA 1
ATOM 2243 C C . SER B 1 92 ? 105.050 23.070 -15.449 1.00 23.82 92 SER B C 1
ATOM 2244 O O . SER B 1 92 ? 104.075 22.327 -15.304 1.00 23.77 92 SER B O 1
ATOM 2247 N N . PHE B 1 93 ? 104.966 24.284 -15.987 1.00 23.71 93 PHE B N 1
ATOM 2248 C CA . PHE B 1 93 ? 103.703 24.782 -16.508 1.00 25.27 93 PHE B CA 1
ATOM 2249 C C . PHE B 1 93 ? 103.487 24.134 -17.856 1.00 25.45 93 PHE B C 1
ATOM 2250 O O . PHE B 1 93 ? 104.444 23.843 -18.569 1.00 24.38 93 PHE B O 1
ATOM 2258 N N . ASP B 1 94 ? 102.225 23.901 -18.192 1.00 26.63 94 ASP B N 1
ATOM 2259 C CA . ASP B 1 94 ? 101.863 23.278 -19.458 1.00 28.79 94 ASP B CA 1
ATOM 2260 C C . ASP B 1 94 ? 101.207 24.301 -20.380 1.00 29.91 94 ASP B C 1
ATOM 2261 O O . ASP B 1 94 ? 100.384 25.101 -19.938 1.00 30.58 94 ASP B O 1
ATOM 2266 N N . ALA B 1 95 ? 101.566 24.270 -21.660 1.00 31.27 95 ALA B N 1
ATOM 2267 C CA . ALA B 1 95 ? 100.999 25.208 -22.626 1.00 32.56 95 ALA B CA 1
ATOM 2268 C C . ALA B 1 95 ? 99.582 24.822 -23.031 1.00 31.77 95 ALA B C 1
ATOM 2269 O O . ALA B 1 95 ? 98.857 25.624 -23.622 1.00 34.02 95 ALA B O 1
ATOM 2271 N N . SER B 1 96 ? 99.183 23.595 -22.712 1.00 28.83 96 SER B N 1
ATOM 2272 C CA . SER B 1 96 ? 97.840 23.136 -23.055 1.00 25.59 96 SER B CA 1
ATOM 2273 C C . SER B 1 96 ? 97.354 22.019 -22.144 1.00 24.20 96 SER B C 1
ATOM 2274 O O . SER B 1 96 ? 98.137 21.392 -21.426 1.00 20.74 96 SER B O 1
ATOM 2277 N N . ASP B 1 97 ? 96.049 21.777 -22.190 1.00 23.26 97 ASP B N 1
ATOM 2278 C CA . ASP B 1 97 ? 95.436 20.729 -21.397 1.00 22.94 97 ASP B CA 1
ATOM 2279 C C . ASP B 1 97 ? 95.964 19.376 -21.865 1.00 20.95 97 ASP B C 1
ATOM 2280 O O . ASP B 1 97 ? 96.065 18.436 -21.079 1.00 19.68 97 ASP B O 1
ATOM 2285 N N . LEU B 1 98 ? 96.321 19.286 -23.142 1.00 19.15 98 LEU B N 1
ATOM 2286 C CA . LEU B 1 98 ? 96.847 18.040 -23.695 1.00 19.36 98 LEU B CA 1
ATOM 2287 C C . LEU B 1 98 ? 98.208 17.702 -23.100 1.00 17.79 98 LEU B C 1
ATOM 2288 O O . LEU B 1 98 ? 98.446 16.570 -22.677 1.00 16.72 98 LEU B O 1
ATOM 2293 N N . ALA B 1 99 ? 99.101 18.688 -23.074 1.00 15.58 99 ALA B N 1
ATOM 2294 C CA . ALA B 1 99 ? 100.437 18.494 -22.526 1.00 15.25 99 ALA B CA 1
ATOM 2295 C C . ALA B 1 99 ? 100.329 18.136 -21.044 1.00 15.51 99 ALA B C 1
ATOM 2296 O O . ALA B 1 99 ? 101.097 17.326 -20.531 1.00 14.80 99 ALA B O 1
ATOM 2298 N N . TYR B 1 100 ? 99.359 18.745 -20.370 1.00 15.52 100 TYR B N 1
ATOM 2299 C CA . TYR B 1 100 ? 99.119 18.508 -18.950 1.00 17.77 100 TYR B CA 1
ATOM 2300 C C . TYR B 1 100 ? 98.675 17.065 -18.681 1.00 18.26 100 TYR B C 1
ATOM 2301 O O . TYR B 1 100 ? 99.228 16.387 -17.816 1.00 16.64 100 TYR B O 1
ATOM 2310 N N . GLU B 1 101 ? 97.670 16.607 -19.423 1.00 18.31 101 GLU B N 1
ATOM 2311 C CA . GLU B 1 101 ? 97.142 15.254 -19.248 1.00 18.40 101 GLU B CA 1
ATOM 2312 C C . GLU B 1 101 ? 98.148 14.176 -19.635 1.00 15.95 101 GLU B C 1
ATOM 2313 O O . GLU B 1 101 ? 98.235 13.135 -18.986 1.00 17.39 101 GLU B O 1
ATOM 2319 N N . TRP B 1 102 ? 98.907 14.425 -20.694 1.00 16.44 102 TRP B N 1
ATOM 2320 C CA . TRP B 1 102 ? 99.901 13.464 -21.132 1.00 15.79 102 TRP B CA 1
ATOM 2321 C C . TRP B 1 102 ? 100.982 13.270 -20.071 1.00 14.85 102 TRP B C 1
ATOM 2322 O O . TRP B 1 102 ? 101.295 12.145 -19.685 1.00 16.59 102 TRP B O 1
ATOM 2333 N N . ALA B 1 103 ? 101.549 14.370 -19.597 1.00 14.89 103 ALA B N 1
ATOM 2334 C CA . ALA B 1 103 ? 102.604 14.300 -18.593 1.00 14.91 103 ALA B CA 1
ATOM 2335 C C . ALA B 1 103 ? 102.153 13.653 -17.291 1.00 13.27 103 ALA B C 1
ATOM 2336 O O . ALA B 1 103 ? 102.802 12.740 -16.774 1.00 13.33 103 ALA B O 1
ATOM 2338 N N . LYS B 1 104 ? 101.026 14.123 -16.773 1.00 12.55 104 LYS B N 1
ATOM 2339 C CA . LYS B 1 104 ? 100.498 13.646 -15.506 1.00 13.70 104 LYS B CA 1
ATOM 2340 C C . LYS B 1 104 ? 99.875 12.257 -15.535 1.00 14.83 104 LYS B C 1
ATOM 2341 O O . LYS B 1 104 ? 100.116 11.455 -14.631 1.00 14.37 104 LYS B O 1
ATOM 2347 N N . HIS B 1 105 ? 99.093 11.971 -16.575 1.00 13.83 105 HIS B N 1
ATOM 2348 C CA . HIS B 1 105 ? 98.395 10.687 -16.680 1.00 16.27 105 HIS B CA 1
ATOM 2349 C C . HIS B 1 105 ? 98.739 9.808 -17.880 1.00 15.43 105 HIS B C 1
ATOM 2350 O O . HIS B 1 105 ? 98.862 8.593 -17.740 1.00 17.31 105 HIS B O 1
ATOM 2357 N N . GLY B 1 106 ? 98.876 10.420 -19.053 1.00 16.40 106 GLY B N 1
ATOM 2358 C CA . GLY B 1 106 ? 99.176 9.668 -20.264 1.00 14.57 106 GLY B CA 1
ATOM 2359 C C . GLY B 1 106 ? 100.410 8.790 -20.180 1.00 16.67 106 GLY B C 1
ATOM 2360 O O . GLY B 1 106 ? 100.393 7.624 -20.582 1.00 16.42 106 GLY B O 1
ATOM 2361 N N . THR B 1 107 ? 101.491 9.362 -19.672 1.00 16.10 107 THR B N 1
ATOM 2362 C CA . THR B 1 107 ? 102.742 8.640 -19.518 1.00 15.84 107 THR B CA 1
ATOM 2363 C C . THR B 1 107 ? 102.540 7.398 -18.658 1.00 16.07 107 THR B C 1
ATOM 2364 O O . THR B 1 107 ? 103.245 6.407 -18.811 1.00 14.97 107 THR B O 1
ATOM 2368 N N . CYS B 1 108 ? 101.568 7.454 -17.755 1.00 16.01 108 CYS B N 1
ATOM 2369 C CA . CYS B 1 108 ? 101.303 6.338 -16.862 1.00 16.11 108 CYS B CA 1
ATOM 2370 C C . CYS B 1 108 ? 100.427 5.239 -17.449 1.00 17.02 108 CYS B C 1
ATOM 2371 O O . CYS B 1 108 ? 100.094 4.278 -16.754 1.00 18.12 108 CYS B O 1
ATOM 2374 N N . SER B 1 109 ? 100.066 5.373 -18.724 1.00 16.86 109 SER B N 1
ATOM 2375 C CA . SER B 1 109 ? 99.214 4.388 -19.390 1.00 16.93 109 SER B CA 1
ATOM 2376 C C . SER B 1 109 ? 100.000 3.224 -20.007 1.00 18.09 109 SER B C 1
ATOM 2377 O O . SER B 1 109 ? 99.407 2.245 -20.459 1.00 18.51 109 SER B O 1
ATOM 2380 N N . SER B 1 110 ? 101.326 3.331 -20.034 1.00 17.02 110 SER B N 1
ATOM 2381 C CA . SER B 1 110 ? 102.159 2.268 -20.586 1.00 18.01 110 SER B CA 1
ATOM 2382 C C . SER B 1 110 ? 102.282 1.170 -19.528 1.00 18.64 110 SER B C 1
ATOM 2383 O O . SER B 1 110 ? 102.190 1.447 -18.336 1.00 19.11 110 SER B O 1
ATOM 2386 N N . PRO B 1 111 ? 102.503 -0.089 -19.946 1.00 19.46 111 PRO B N 1
ATOM 2387 C CA . PRO B 1 111 ? 102.665 -0.557 -21.325 1.00 18.95 111 PRO B CA 1
ATOM 2388 C C . PRO B 1 111 ? 101.370 -0.802 -22.106 1.00 18.88 111 PRO B C 1
ATOM 2389 O O . PRO B 1 111 ? 101.416 -1.179 -23.276 1.00 20.72 111 PRO B O 1
ATOM 2393 N N . VAL B 1 112 ? 100.220 -0.600 -21.471 1.00 17.25 112 VAL B N 1
ATOM 2394 C CA . VAL B 1 112 ? 98.946 -0.816 -22.155 1.00 17.29 112 VAL B CA 1
ATOM 2395 C C . VAL B 1 112 ? 98.856 0.056 -23.406 1.00 18.89 112 VAL B C 1
ATOM 2396 O O . VAL B 1 112 ? 98.559 -0.439 -24.497 1.00 17.16 112 VAL B O 1
ATOM 2400 N N . LEU B 1 113 ? 99.098 1.355 -23.233 1.00 17.38 113 LEU B N 1
ATOM 2401 C CA . LEU B 1 113 ? 99.108 2.306 -24.340 1.00 18.17 113 LEU B CA 1
ATOM 2402 C C . LEU B 1 113 ? 100.588 2.701 -24.435 1.00 18.17 113 LEU B C 1
ATOM 2403 O O . LEU B 1 113 ? 101.134 3.301 -23.511 1.00 18.56 113 LEU B O 1
ATOM 2408 N N . GLY B 1 114 ? 101.223 2.355 -25.553 1.00 17.50 114 GLY B N 1
ATOM 2409 C CA . GLY B 1 114 ? 102.648 2.589 -25.733 1.00 17.10 114 GLY B CA 1
ATOM 2410 C C . GLY B 1 114 ? 103.243 3.948 -26.032 1.00 17.14 114 GLY B C 1
ATOM 2411 O O . GLY B 1 114 ? 104.454 4.130 -25.889 1.00 15.31 114 GLY B O 1
ATOM 2412 N N . ASN B 1 115 ? 102.425 4.896 -26.468 1.00 15.79 115 ASN B N 1
ATOM 2413 C CA . ASN B 1 115 ? 102.925 6.229 -26.765 1.00 16.35 115 ASN B CA 1
ATOM 2414 C C . ASN B 1 115 ? 101.790 7.236 -26.728 1.00 15.95 115 ASN B C 1
ATOM 2415 O O . ASN B 1 115 ? 100.633 6.876 -26.509 1.00 15.46 115 ASN B O 1
ATOM 2420 N N . GLN B 1 116 ? 102.146 8.496 -26.942 1.00 16.13 116 GLN B N 1
ATOM 2421 C CA . GLN B 1 116 ? 101.214 9.621 -26.936 1.00 16.04 116 GLN B CA 1
ATOM 2422 C C . GLN B 1 116 ? 100.035 9.480 -27.874 1.00 13.19 116 GLN B C 1
ATOM 2423 O O . GLN B 1 116 ? 98.891 9.751 -27.499 1.00 13.37 116 GLN B O 1
ATOM 2429 N N . TYR B 1 117 ? 100.321 9.098 -29.114 1.00 13.33 117 TYR B N 1
ATOM 2430 C CA . TYR B 1 117 ? 99.265 8.944 -30.104 1.00 13.40 117 TYR B CA 1
ATOM 2431 C C . TYR B 1 117 ? 98.277 7.873 -29.666 1.00 13.90 117 TYR B C 1
ATOM 2432 O O . TYR B 1 117 ? 97.068 8.051 -29.801 1.00 12.79 117 TYR B O 1
ATOM 2441 N N . GLU B 1 118 ? 98.785 6.756 -29.152 1.00 11.72 118 GLU B N 1
ATOM 2442 C CA . GLU B 1 118 ? 97.896 5.679 -28.722 1.00 14.15 118 GLU B CA 1
ATOM 2443 C C . GLU B 1 118 ? 97.042 6.118 -27.538 1.00 13.08 118 GLU B C 1
ATOM 2444 O O . GLU B 1 118 ? 95.881 5.732 -27.421 1.00 11.20 118 GLU B O 1
ATOM 2450 N N . TYR B 1 119 ? 97.620 6.940 -26.670 1.00 13.53 119 TYR B N 1
ATOM 2451 C CA . TYR B 1 119 ? 96.892 7.443 -25.514 1.00 13.17 119 TYR B CA 1
ATOM 2452 C C . TYR B 1 119 ? 95.737 8.351 -25.946 1.00 14.12 119 TYR B C 1
ATOM 2453 O O . TYR B 1 119 ? 94.584 8.108 -25.585 1.00 13.15 119 TYR B O 1
ATOM 2462 N N . PHE B 1 120 ? 96.037 9.385 -26.728 1.00 14.45 120 PHE B N 1
ATOM 2463 C CA . PHE B 1 120 ? 95.000 10.312 -27.169 1.00 15.32 120 PHE B CA 1
ATOM 2464 C C . PHE B 1 120 ? 93.977 9.711 -28.127 1.00 14.02 120 PHE B C 1
ATOM 2465 O O . PHE B 1 120 ? 92.785 9.965 -27.993 1.00 12.03 120 PHE B O 1
ATOM 2473 N N . SER B 1 121 ? 94.433 8.913 -29.084 1.00 14.43 121 SER B N 1
ATOM 2474 C CA . SER B 1 121 ? 93.509 8.299 -30.031 1.00 15.71 121 SER B CA 1
ATOM 2475 C C . SER B 1 121 ? 92.600 7.294 -29.327 1.00 15.17 121 SER B C 1
ATOM 2476 O O . SER B 1 121 ? 91.408 7.195 -29.630 1.00 15.73 121 SER B O 1
ATOM 2479 N N . THR B 1 122 ? 93.152 6.545 -28.382 1.00 15.06 122 THR B N 1
ATOM 2480 C CA . THR B 1 122 ? 92.336 5.563 -27.680 1.00 14.24 122 THR B CA 1
ATOM 2481 C C . THR B 1 122 ? 91.290 6.262 -26.821 1.00 15.06 122 THR B C 1
ATOM 2482 O O . THR B 1 122 ? 90.163 5.784 -26.694 1.00 13.02 122 THR B O 1
ATOM 2486 N N . THR B 1 123 ? 91.651 7.403 -26.241 1.00 14.88 123 THR B N 1
ATOM 2487 C CA . THR B 1 123 ? 90.692 8.133 -25.430 1.00 17.72 123 THR B CA 1
ATOM 2488 C C . THR B 1 123 ? 89.555 8.597 -26.340 1.00 14.56 123 THR B C 1
ATOM 2489 O O . THR B 1 123 ? 88.381 8.475 -25.990 1.00 16.40 123 THR B O 1
ATOM 2493 N N . LEU B 1 124 ? 89.900 9.113 -27.515 1.00 14.13 124 LEU B N 1
ATOM 2494 C CA . LEU B 1 124 ? 88.886 9.561 -28.467 1.00 13.42 124 LEU B CA 1
ATOM 2495 C C . LEU B 1 124 ? 87.996 8.388 -28.881 1.00 12.13 124 LEU B C 1
ATOM 2496 O O . LEU B 1 124 ? 86.779 8.534 -28.984 1.00 11.87 124 LEU B O 1
ATOM 2501 N N . MET B 1 125 ? 88.608 7.226 -29.112 1.00 10.94 125 MET B N 1
ATOM 2502 C CA . MET B 1 125 ? 87.867 6.030 -29.524 1.00 10.98 125 MET B CA 1
ATOM 2503 C C . MET B 1 125 ? 86.789 5.706 -28.506 1.00 11.79 125 MET B C 1
ATOM 2504 O O . MET B 1 125 ? 85.616 5.528 -28.848 1.00 12.40 125 MET B O 1
ATOM 2509 N N . LEU B 1 126 ? 87.198 5.623 -27.245 1.00 11.93 126 LEU B N 1
ATOM 2510 C CA . LEU B 1 126 ? 86.263 5.333 -26.170 1.00 12.52 126 LEU B CA 1
ATOM 2511 C C . LEU B 1 126 ? 85.217 6.444 -26.096 1.00 14.69 126 LEU B C 1
ATOM 2512 O O . LEU B 1 126 ? 84.027 6.178 -25.924 1.00 16.02 126 LEU B O 1
ATOM 2517 N N . TYR B 1 127 ? 85.656 7.689 -26.245 1.00 13.50 127 TYR B N 1
ATOM 2518 C CA . TYR B 1 127 ? 84.738 8.823 -26.188 1.00 14.03 127 TYR B CA 1
ATOM 2519 C C . TYR B 1 127 ? 83.664 8.753 -27.278 1.00 15.67 127 TYR B C 1
ATOM 2520 O O . TYR B 1 127 ? 82.488 9.041 -27.033 1.00 14.30 127 TYR B O 1
ATOM 2529 N N . PHE B 1 128 ? 84.064 8.371 -28.484 1.00 13.45 128 PHE B N 1
ATOM 2530 C CA . PHE B 1 128 ? 83.107 8.275 -29.586 1.00 15.33 128 PHE B CA 1
ATOM 2531 C C . PHE B 1 128 ? 82.223 7.040 -29.453 1.00 15.58 128 PHE B C 1
ATOM 2532 O O . PHE B 1 128 ? 81.045 7.073 -29.810 1.00 15.28 128 PHE B O 1
ATOM 2540 N N . LYS B 1 129 ? 82.787 5.951 -28.936 1.00 15.20 129 LYS B N 1
ATOM 2541 C CA . LYS B 1 129 ? 82.015 4.721 -28.781 1.00 15.34 129 LYS B CA 1
ATOM 2542 C C . LYS B 1 129 ? 80.884 4.864 -27.766 1.00 16.84 129 LYS B C 1
ATOM 2543 O O . LYS B 1 129 ? 79.749 4.480 -28.042 1.00 15.93 129 LYS B O 1
ATOM 2549 N N . TYR B 1 130 ? 81.197 5.400 -26.592 1.00 17.26 130 TYR B N 1
ATOM 2550 C CA . TYR B 1 130 ? 80.189 5.571 -25.548 1.00 21.36 130 TYR B CA 1
ATOM 2551 C C . TYR B 1 130 ? 79.745 7.018 -25.409 1.00 22.53 130 TYR B C 1
ATOM 2552 O O . TYR B 1 130 ? 80.210 7.735 -24.521 1.00 24.02 130 TYR B O 1
ATOM 2561 N N . ASN B 1 131 ? 78.841 7.441 -26.285 1.00 23.32 131 ASN B N 1
ATOM 2562 C CA . ASN B 1 131 ? 78.340 8.809 -26.266 1.00 25.71 131 ASN B CA 1
ATOM 2563 C C . ASN B 1 131 ? 77.343 8.990 -25.129 1.00 26.76 131 ASN B C 1
ATOM 2564 O O . ASN B 1 131 ? 76.158 8.685 -25.276 1.00 26.24 131 ASN B O 1
ATOM 2569 N N . ILE B 1 132 ? 77.823 9.489 -23.996 1.00 27.86 132 ILE B N 1
ATOM 2570 C CA . ILE B 1 132 ? 76.966 9.702 -22.837 1.00 29.61 132 ILE B CA 1
ATOM 2571 C C . ILE B 1 132 ? 75.904 10.763 -23.130 1.00 32.31 132 ILE B C 1
ATOM 2572 O O . ILE B 1 132 ? 74.752 10.630 -22.715 1.00 31.98 132 ILE B O 1
ATOM 2577 N N . SER B 1 133 ? 76.296 11.810 -23.850 1.00 33.98 133 SER B N 1
ATOM 2578 C CA . SER B 1 133 ? 75.372 12.884 -24.204 1.00 37.57 133 SER B CA 1
ATOM 2579 C C . SER B 1 133 ? 74.151 12.338 -24.937 1.00 39.42 133 SER B C 1
ATOM 2580 O O . SER B 1 133 ? 73.020 12.733 -24.655 1.00 39.87 133 SER B O 1
ATOM 2583 N N . GLU B 1 134 ? 74.384 11.427 -25.877 1.00 42.18 134 GLU B N 1
ATOM 2584 C CA . GLU B 1 134 ? 73.299 10.831 -26.651 1.00 44.80 134 GLU B CA 1
ATOM 2585 C C . GLU B 1 134 ? 72.408 9.963 -25.772 1.00 46.25 134 GLU B C 1
ATOM 2586 O O . GLU B 1 134 ? 71.195 9.901 -25.970 1.00 46.79 134 GLU B O 1
ATOM 2592 N N . ILE B 1 135 ? 73.017 9.289 -24.803 1.00 47.48 135 ILE B N 1
ATOM 2593 C CA . ILE B 1 135 ? 72.279 8.428 -23.889 1.00 48.48 135 ILE B CA 1
ATOM 2594 C C . ILE B 1 135 ? 71.312 9.251 -23.045 1.00 49.59 135 ILE B C 1
ATOM 2595 O O . ILE B 1 135 ? 70.176 8.840 -22.811 1.00 49.90 135 ILE B O 1
ATOM 2600 N N . LEU B 1 136 ? 71.763 10.414 -22.591 1.00 51.29 136 LEU B N 1
ATOM 2601 C CA . LEU B 1 136 ? 70.919 11.275 -21.774 1.00 53.58 136 LEU B CA 1
ATOM 2602 C C . LEU B 1 136 ? 69.775 11.878 -22.582 1.00 54.77 136 LEU B C 1
ATOM 2603 O O . LEU B 1 136 ? 68.632 11.903 -22.127 1.00 55.42 136 LEU B O 1
ATOM 2608 N N . SER B 1 137 ? 70.082 12.358 -23.783 1.00 55.99 137 SER B N 1
ATOM 2609 C CA . SER B 1 137 ? 69.064 12.959 -24.634 1.00 57.36 137 SER B CA 1
ATOM 2610 C C . SER B 1 137 ? 67.975 11.952 -24.994 1.00 58.18 137 SER B C 1
ATOM 2611 O O . SER B 1 137 ? 66.802 12.309 -25.100 1.00 58.01 137 SER B O 1
ATOM 2614 N N . GLU B 1 138 ? 68.365 10.693 -25.174 1.00 59.07 138 GLU B N 1
ATOM 2615 C CA . GLU B 1 138 ? 67.412 9.643 -25.519 1.00 60.82 138 GLU B CA 1
ATOM 2616 C C . GLU B 1 138 ? 66.517 9.270 -24.342 1.00 61.42 138 GLU B C 1
ATOM 2617 O O . GLU B 1 138 ? 65.515 8.574 -24.510 1.00 61.63 138 GLU B O 1
ATOM 2623 N N . SER B 1 139 ? 66.884 9.728 -23.151 1.00 62.24 139 SER B N 1
ATOM 2624 C CA . SER B 1 139 ? 66.102 9.439 -21.955 1.00 62.88 139 SER B CA 1
ATOM 2625 C C . SER B 1 139 ? 65.312 10.669 -21.526 1.00 63.17 139 SER B C 1
ATOM 2626 O O . SER B 1 139 ? 64.670 10.670 -20.477 1.00 62.95 139 SER B O 1
ATOM 2629 N N . GLY B 1 140 ? 65.370 11.715 -22.345 1.00 63.69 140 GLY B N 1
ATOM 2630 C CA . GLY B 1 140 ? 64.650 12.937 -22.038 1.00 64.08 140 GLY B CA 1
ATOM 2631 C C . GLY B 1 140 ? 65.483 13.982 -21.320 1.00 64.34 140 GLY B C 1
ATOM 2632 O O . GLY B 1 140 ? 65.075 15.140 -21.222 1.00 64.61 140 GLY B O 1
ATOM 2633 N N . TYR B 1 141 ? 66.648 13.584 -20.816 1.00 64.67 141 TYR B N 1
ATOM 2634 C CA . TYR B 1 141 ? 67.517 14.515 -20.105 1.00 64.85 141 TYR B CA 1
ATOM 2635 C C . TYR B 1 141 ? 68.263 15.433 -21.066 1.00 65.22 141 TYR B C 1
ATOM 2636 O O . TYR B 1 141 ? 69.467 15.287 -21.273 1.00 65.34 141 TYR B O 1
ATOM 2645 N N . LEU B 1 142 ? 67.535 16.380 -21.649 1.00 65.55 142 LEU B N 1
ATOM 2646 C CA . LEU B 1 142 ? 68.109 17.336 -22.588 1.00 65.34 142 LEU B CA 1
ATOM 2647 C C . LEU B 1 142 ? 68.689 18.531 -21.837 1.00 65.30 142 LEU B C 1
ATOM 2648 O O . LEU B 1 142 ? 68.328 18.788 -20.689 1.00 65.20 142 LEU B O 1
ATOM 2653 N N . PRO B 1 143 ? 69.603 19.277 -22.477 1.00 66.00 143 PRO B N 1
ATOM 2654 C CA . PRO B 1 143 ? 70.218 20.447 -21.840 1.00 66.58 143 PRO B CA 1
ATOM 2655 C C . PRO B 1 143 ? 69.243 21.615 -21.691 1.00 67.28 143 PRO B C 1
ATOM 2656 O O . PRO B 1 143 ? 68.563 21.994 -22.645 1.00 67.01 143 PRO B O 1
ATOM 2660 N N . SER B 1 144 ? 69.177 22.175 -20.487 1.00 68.36 144 SER B N 1
ATOM 2661 C CA . SER B 1 144 ? 68.289 23.295 -20.206 1.00 69.47 144 SER B CA 1
ATOM 2662 C C . SER B 1 144 ? 68.771 24.082 -18.990 1.00 70.20 144 SER B C 1
ATOM 2663 O O . SER B 1 144 ? 69.200 23.501 -17.993 1.00 69.62 144 SER B O 1
ATOM 2666 N N . ASN B 1 145 ? 68.695 25.407 -19.082 1.00 7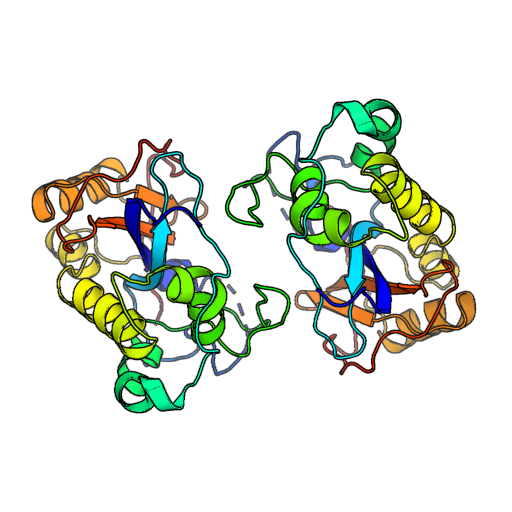1.23 145 ASN B N 1
ATOM 2667 C CA . ASN B 1 145 ? 69.126 26.283 -17.996 1.00 72.06 145 ASN B CA 1
ATOM 2668 C C . ASN B 1 145 ? 68.032 26.454 -16.947 1.00 72.54 145 ASN B C 1
ATOM 2669 O O . ASN B 1 145 ? 68.196 27.204 -15.985 1.00 72.57 145 ASN B O 1
ATOM 2674 N N . THR B 1 146 ? 66.918 25.754 -17.134 1.00 72.68 146 THR B N 1
ATOM 2675 C CA . THR B 1 146 ? 65.801 25.845 -16.202 1.00 73.00 146 THR B CA 1
ATOM 2676 C C . THR B 1 146 ? 65.449 24.485 -15.609 1.00 72.93 146 THR B C 1
ATOM 2677 O O . THR B 1 146 ? 65.249 24.356 -14.400 1.00 72.90 146 THR B O 1
ATOM 2681 N N . ALA B 1 147 ? 65.379 23.476 -16.471 1.00 72.33 147 ALA B N 1
ATOM 2682 C CA . ALA B 1 147 ? 65.042 22.121 -16.053 1.00 71.74 147 ALA B CA 1
ATOM 2683 C C . ALA B 1 147 ? 65.910 21.621 -14.900 1.00 71.35 147 ALA B C 1
ATOM 2684 O O . ALA B 1 147 ? 67.095 21.941 -14.813 1.00 71.36 147 ALA B O 1
ATOM 2686 N N . GLU B 1 148 ? 65.301 20.836 -14.017 1.00 70.98 148 GLU B N 1
ATOM 2687 C CA . GLU B 1 148 ? 65.987 20.263 -12.862 1.00 70.56 148 GLU B CA 1
ATOM 2688 C C . GLU B 1 148 ? 65.699 18.767 -12.814 1.00 69.46 148 GLU B C 1
ATOM 2689 O O . GLU B 1 148 ? 64.640 18.346 -12.348 1.00 69.61 148 GLU B O 1
ATOM 2695 N N . TYR B 1 149 ? 66.643 17.966 -13.295 1.00 67.67 149 TYR B N 1
ATOM 2696 C CA . TYR B 1 149 ? 66.462 16.522 -13.313 1.00 65.43 149 TYR B CA 1
ATOM 2697 C C . TYR B 1 149 ? 66.955 15.857 -12.036 1.00 64.13 149 TYR B C 1
ATOM 2698 O O . TYR B 1 149 ? 67.634 16.478 -11.217 1.00 63.39 149 TYR B O 1
ATOM 2707 N N . LYS B 1 150 ? 66.605 14.586 -11.878 1.00 63.20 150 LYS B N 1
ATOM 2708 C CA . LYS B 1 150 ? 66.998 13.812 -10.708 1.00 62.93 150 LYS B CA 1
ATOM 2709 C C . LYS B 1 150 ? 68.304 13.073 -10.980 1.00 62.52 150 LYS B C 1
ATOM 2710 O O . LYS B 1 150 ? 68.440 12.391 -11.996 1.00 62.17 150 LYS B O 1
ATOM 2716 N N . VAL B 1 151 ? 69.260 13.210 -10.067 1.00 62.09 151 VAL B N 1
ATOM 2717 C CA . VAL B 1 151 ? 70.553 12.553 -10.211 1.00 62.40 151 VAL B CA 1
ATOM 2718 C C . VAL B 1 151 ? 70.386 11.041 -10.316 1.00 61.93 151 VAL B C 1
ATOM 2719 O O . VAL B 1 151 ? 71.090 10.383 -11.081 1.00 62.17 151 VAL B O 1
ATOM 2723 N N . GLU B 1 152 ? 69.452 10.496 -9.544 1.00 61.50 152 GLU B N 1
ATOM 2724 C CA . GLU B 1 152 ? 69.194 9.061 -9.551 1.00 60.89 152 GLU B CA 1
ATOM 2725 C C . GLU B 1 152 ? 68.612 8.625 -10.890 1.00 59.06 152 GLU B C 1
ATOM 2726 O O . GLU B 1 152 ? 68.697 7.455 -11.263 1.00 58.58 152 GLU B O 1
ATOM 2732 N N . GLY B 1 153 ? 68.022 9.574 -11.610 1.00 57.36 153 GLY B N 1
ATOM 2733 C CA . GLY B 1 153 ? 67.438 9.265 -12.901 1.00 55.94 153 GLY B CA 1
ATOM 2734 C C . GLY B 1 153 ? 68.483 9.253 -13.999 1.00 54.74 153 GLY B C 1
ATOM 2735 O O . GLY B 1 153 ? 68.469 8.390 -14.878 1.00 54.22 153 GLY B O 1
ATOM 2736 N N . ILE B 1 154 ? 69.393 10.219 -13.947 1.00 53.26 154 ILE B N 1
ATOM 2737 C CA . ILE B 1 154 ? 70.457 10.325 -14.936 1.00 52.24 154 ILE B CA 1
ATOM 2738 C C . ILE B 1 154 ? 71.400 9.130 -14.839 1.00 51.87 154 ILE B C 1
ATOM 2739 O O . ILE B 1 154 ? 71.760 8.531 -15.852 1.00 51.00 154 ILE B O 1
ATOM 2744 N N . MET B 1 155 ? 71.795 8.786 -13.617 1.00 51.32 155 MET B N 1
ATOM 2745 C CA . MET B 1 155 ? 72.696 7.662 -13.403 1.00 51.48 155 MET B CA 1
ATOM 2746 C C . MET B 1 155 ? 72.015 6.343 -13.734 1.00 50.42 155 MET B C 1
ATOM 2747 O O . MET B 1 155 ? 72.674 5.360 -14.081 1.00 49.77 155 MET B O 1
ATOM 2752 N N . SER B 1 156 ? 70.692 6.329 -13.626 1.00 48.77 156 SER B N 1
ATOM 2753 C CA . SER B 1 156 ? 69.918 5.132 -13.923 1.00 47.33 156 SER B CA 1
ATOM 2754 C C . SER B 1 156 ? 69.903 4.889 -15.427 1.00 45.93 156 SER B C 1
ATOM 2755 O O . SER B 1 156 ? 70.016 3.752 -15.883 1.00 45.34 156 SER B O 1
ATOM 2758 N N . ALA B 1 157 ? 69.761 5.966 -16.193 1.00 45.08 157 ALA B N 1
ATOM 2759 C CA . ALA B 1 157 ? 69.734 5.873 -17.648 1.00 44.75 157 ALA B CA 1
ATOM 2760 C C . ALA B 1 157 ? 71.068 5.342 -18.161 1.00 43.83 157 ALA B C 1
ATOM 2761 O O . ALA B 1 157 ? 71.113 4.390 -18.938 1.00 44.89 157 ALA B O 1
ATOM 2763 N N . ILE B 1 158 ? 72.154 5.967 -17.723 1.00 42.54 158 ILE B N 1
ATOM 2764 C CA . ILE B 1 158 ? 73.491 5.554 -18.129 1.00 41.39 158 ILE B CA 1
ATOM 2765 C C . ILE B 1 158 ? 73.715 4.103 -17.713 1.00 41.56 158 ILE B C 1
ATOM 2766 O O . ILE B 1 158 ? 74.311 3.316 -18.450 1.00 42.07 158 ILE B O 1
ATOM 2771 N N . GLN B 1 159 ? 73.214 3.757 -16.532 1.00 41.54 159 GLN B N 1
ATOM 2772 C CA . GLN B 1 159 ? 73.340 2.408 -15.991 1.00 42.32 159 GLN B CA 1
ATOM 2773 C C . GLN B 1 159 ? 72.773 1.334 -16.918 1.00 41.24 159 GLN B C 1
ATOM 2774 O O . GLN B 1 159 ? 73.438 0.341 -17.207 1.00 40.06 159 GLN B O 1
ATOM 2780 N N . SER B 1 160 ? 71.544 1.536 -17.382 1.00 40.34 160 SER B N 1
ATOM 2781 C CA . SER B 1 160 ? 70.894 0.570 -18.262 1.00 39.97 160 SER B CA 1
ATOM 2782 C C . SER B 1 160 ? 71.493 0.551 -19.665 1.00 39.02 160 SER B C 1
ATOM 2783 O O . SER B 1 160 ? 71.244 -0.373 -20.442 1.00 40.03 160 SER B O 1
ATOM 2786 N N . ALA B 1 161 ? 72.275 1.571 -19.996 1.00 37.53 161 ALA B N 1
ATOM 2787 C CA . ALA B 1 161 ? 72.891 1.641 -21.316 1.00 34.73 161 ALA B CA 1
ATOM 2788 C C . ALA B 1 161 ? 74.274 1.001 -21.320 1.00 33.92 161 ALA B C 1
ATOM 2789 O O . ALA B 1 161 ? 74.609 0.234 -22.221 1.00 33.79 161 ALA B O 1
ATOM 2791 N N . LEU B 1 162 ? 75.067 1.308 -20.298 1.00 33.25 162 LEU B N 1
ATOM 2792 C CA . LEU B 1 162 ? 76.424 0.784 -20.196 1.00 31.55 162 LEU B CA 1
ATOM 2793 C C . LEU B 1 162 ? 76.528 -0.461 -19.320 1.00 31.27 162 LEU B C 1
ATOM 2794 O O . LEU B 1 162 ? 77.531 -1.172 -19.357 1.00 28.25 162 LEU B O 1
ATOM 2799 N N . ARG B 1 163 ? 75.489 -0.720 -18.532 1.00 30.81 163 ARG B N 1
ATOM 2800 C CA . ARG B 1 163 ? 75.475 -1.874 -17.640 1.00 31.35 163 ARG B CA 1
ATOM 2801 C C . ARG B 1 163 ? 76.490 -1.681 -16.517 1.00 30.81 163 ARG B C 1
ATOM 2802 O O . ARG B 1 163 ? 76.832 -2.623 -15.803 1.00 29.99 163 ARG B O 1
ATOM 2810 N N . VAL B 1 164 ? 76.989 -0.456 -16.386 1.00 29.78 164 VAL B N 1
ATOM 2811 C CA . VAL B 1 164 ? 77.931 -0.115 -15.326 1.00 30.45 164 VAL B CA 1
ATOM 2812 C C . VAL B 1 164 ? 77.488 1.207 -14.718 1.00 30.79 164 VAL B C 1
ATOM 2813 O O . VAL B 1 164 ? 76.900 2.051 -15.399 1.00 32.02 164 VAL B O 1
ATOM 2817 N N . THR B 1 165 ? 77.768 1.382 -13.434 1.00 31.45 165 THR B N 1
ATOM 2818 C CA . THR B 1 165 ? 77.382 2.595 -12.732 1.00 32.25 165 THR B CA 1
ATOM 2819 C C . THR B 1 165 ? 78.444 3.679 -12.822 1.00 31.93 165 THR B C 1
ATOM 2820 O O . THR B 1 165 ? 79.587 3.483 -12.407 1.00 31.96 165 THR B O 1
ATOM 2824 N N . PRO B 1 166 ? 78.077 4.843 -13.373 1.00 32.11 166 PRO B N 1
ATOM 2825 C CA . PRO B 1 166 ? 79.021 5.952 -13.504 1.00 32.27 166 PRO B CA 1
ATOM 2826 C C . PRO B 1 166 ? 79.153 6.741 -12.207 1.00 33.18 166 PRO B C 1
ATOM 2827 O O . PRO B 1 166 ? 78.335 6.604 -11.299 1.00 32.90 166 PRO B O 1
ATOM 2831 N N . VAL B 1 167 ? 80.196 7.559 -12.129 1.00 33.38 167 VAL B N 1
ATOM 2832 C CA . VAL B 1 167 ? 80.422 8.407 -10.968 1.00 34.45 167 VAL B CA 1
ATOM 2833 C C . VAL B 1 167 ? 80.142 9.827 -11.445 1.00 35.99 167 VAL B C 1
ATOM 2834 O O . VAL B 1 167 ? 80.640 10.241 -12.493 1.00 35.55 167 VAL B O 1
ATOM 2838 N N . VAL B 1 168 ? 79.335 10.565 -10.691 1.00 37.91 168 VAL B N 1
ATOM 2839 C CA . VAL B 1 168 ? 78.990 11.929 -11.073 1.00 39.84 168 VAL B CA 1
ATOM 2840 C C . VAL B 1 168 ? 79.497 12.972 -10.079 1.00 41.77 168 VAL B C 1
ATOM 2841 O O . VAL B 1 168 ? 79.497 12.753 -8.867 1.00 41.17 168 VAL B O 1
ATOM 2845 N N . LYS B 1 169 ? 79.943 14.104 -10.613 1.00 43.86 169 LYS B N 1
ATOM 2846 C CA . LYS B 1 169 ? 80.442 15.206 -9.802 1.00 47.09 169 LYS B CA 1
ATOM 2847 C C . LYS B 1 169 ? 79.703 16.458 -10.263 1.00 49.25 169 LYS B C 1
ATOM 2848 O O . LYS B 1 169 ? 79.686 16.768 -11.456 1.00 49.38 169 LYS B O 1
ATOM 2854 N N . CYS B 1 170 ? 79.088 17.171 -9.324 1.00 51.83 170 CYS B N 1
ATOM 2855 C CA . CYS B 1 170 ? 78.337 18.377 -9.653 1.00 54.40 170 CYS B CA 1
ATOM 2856 C C . CYS B 1 170 ? 78.962 19.650 -9.109 1.00 56.11 170 CYS B C 1
ATOM 2857 O O . CYS B 1 170 ? 79.748 19.618 -8.164 1.00 56.18 170 CYS B O 1
ATOM 2860 N N . LYS B 1 171 ? 78.600 20.772 -9.718 1.00 58.73 171 LYS B N 1
ATOM 2861 C CA . LYS B 1 171 ? 79.104 22.073 -9.302 1.00 61.08 171 LYS B CA 1
ATOM 2862 C C . LYS B 1 171 ? 77.922 22.920 -8.839 1.00 62.20 171 LYS B C 1
ATOM 2863 O O . LYS B 1 171 ? 77.490 23.838 -9.537 1.00 62.80 171 LYS B O 1
ATOM 2869 N N . SER B 1 172 ? 77.400 22.591 -7.659 1.00 63.33 172 SER B N 1
ATOM 2870 C CA . SER B 1 172 ? 76.262 23.299 -7.079 1.00 63.95 172 SER B CA 1
ATOM 2871 C C . SER B 1 172 ? 75.048 23.254 -8.003 1.00 63.59 172 SER B C 1
ATOM 2872 O O . SER B 1 172 ? 74.770 24.212 -8.727 1.00 63.70 172 SER B O 1
ATOM 2875 N N . ASP B 1 173 ? 74.327 22.138 -7.969 1.00 62.85 173 ASP B N 1
ATOM 2876 C CA . ASP B 1 173 ? 73.142 21.957 -8.800 1.00 62.61 173 ASP B CA 1
ATOM 2877 C C . ASP B 1 173 ? 73.491 22.072 -10.281 1.00 61.59 173 ASP B C 1
ATOM 2878 O O . ASP B 1 173 ? 72.894 22.864 -11.013 1.00 63.01 173 ASP B O 1
ATOM 2883 N N . ALA B 1 174 ? 74.466 21.280 -10.714 1.00 58.97 174 ALA B N 1
ATOM 2884 C CA . ALA B 1 174 ? 74.898 21.288 -12.107 1.00 55.76 174 ALA B CA 1
ATOM 2885 C C . ALA B 1 174 ? 75.897 20.167 -12.364 1.00 53.34 174 ALA B C 1
ATOM 2886 O O . ALA B 1 174 ? 76.993 20.161 -11.802 1.00 52.28 174 ALA B O 1
ATOM 2888 N N . VAL B 1 175 ? 75.512 19.217 -13.210 1.00 50.87 175 VAL B N 1
ATOM 2889 C CA . VAL B 1 175 ? 76.383 18.096 -13.544 1.00 48.24 175 VAL B CA 1
ATOM 2890 C C . VAL B 1 175 ? 77.624 18.631 -14.247 1.00 46.50 175 VAL B C 1
ATOM 2891 O O . VAL B 1 175 ? 77.538 19.178 -15.347 1.00 46.55 175 VAL B O 1
ATOM 2895 N N . GLU B 1 176 ? 78.777 18.480 -13.605 1.00 43.54 176 GLU B N 1
ATOM 2896 C CA . GLU B 1 176 ? 80.025 18.964 -14.174 1.00 42.19 176 GLU B CA 1
ATOM 2897 C C . GLU B 1 176 ? 80.896 17.859 -14.758 1.00 39.95 176 GLU B C 1
ATOM 2898 O O . GLU B 1 176 ? 81.531 18.046 -15.795 1.00 38.69 176 GLU B O 1
ATOM 2904 N N . GLN B 1 177 ? 80.925 16.707 -14.100 1.00 37.16 177 GLN B N 1
ATOM 2905 C CA . GLN B 1 177 ? 81.761 15.616 -14.572 1.00 34.56 177 GLN B CA 1
ATOM 2906 C C . GLN B 1 177 ? 81.135 14.236 -14.404 1.00 33.09 177 GLN B C 1
ATOM 2907 O O . GLN B 1 177 ? 80.522 13.935 -13.378 1.00 30.83 177 GLN B O 1
ATOM 2913 N N . VAL B 1 178 ? 81.278 13.406 -15.433 1.00 29.43 178 VAL B N 1
ATOM 2914 C CA . VAL B 1 178 ? 80.760 12.042 -15.396 1.00 29.19 178 VAL B CA 1
ATOM 2915 C C . VAL B 1 178 ? 81.938 11.094 -15.607 1.00 28.74 178 VAL B C 1
ATOM 2916 O O . VAL B 1 178 ? 82.736 11.281 -16.526 1.00 27.75 178 VAL B O 1
ATOM 2920 N N . GLN B 1 179 ? 82.047 10.085 -14.750 1.00 27.24 179 GLN B N 1
ATOM 2921 C CA . GLN B 1 179 ? 83.139 9.127 -14.848 1.00 27.50 179 GLN B CA 1
ATOM 2922 C C . GLN B 1 179 ? 82.673 7.716 -15.176 1.00 26.43 179 GLN B C 1
ATOM 2923 O O . GLN B 1 179 ? 81.696 7.224 -14.611 1.00 26.22 179 GLN B O 1
ATOM 2929 N N . ILE B 1 180 ? 83.386 7.084 -16.106 1.00 23.92 180 ILE B N 1
ATOM 2930 C CA . ILE B 1 180 ? 83.116 5.717 -16.549 1.00 23.93 180 ILE B CA 1
ATOM 2931 C C . ILE B 1 180 ? 84.441 4.965 -16.452 1.00 23.11 180 ILE B C 1
ATOM 2932 O O . ILE B 1 180 ? 85.478 5.487 -16.862 1.00 20.73 180 ILE B O 1
ATOM 2937 N N . CYS B 1 181 ? 84.422 3.743 -15.928 1.00 21.19 181 CYS B N 1
ATOM 2938 C CA . CYS B 1 181 ? 85.667 2.986 -15.786 1.00 19.80 181 CYS B CA 1
ATOM 2939 C C . CYS B 1 181 ? 85.809 1.806 -16.754 1.00 19.06 181 CYS B C 1
ATOM 2940 O O . CYS B 1 181 ? 84.818 1.196 -17.150 1.00 17.66 181 CYS B O 1
ATOM 2943 N N . PHE B 1 182 ? 87.048 1.513 -17.151 1.00 17.34 182 PHE B N 1
ATOM 2944 C CA . PHE B 1 182 ? 87.342 0.408 -18.070 1.00 17.66 182 PHE B CA 1
ATOM 2945 C C . PHE B 1 182 ? 88.536 -0.414 -17.575 1.00 17.30 182 PHE B C 1
ATOM 2946 O O . PHE B 1 182 ? 89.465 0.136 -16.976 1.00 15.93 182 PHE B O 1
ATOM 2954 N N . ASP B 1 183 ? 88.521 -1.725 -17.832 1.00 17.09 183 ASP B N 1
ATOM 2955 C CA . ASP B 1 183 ? 89.652 -2.562 -17.436 1.00 17.01 183 ASP B CA 1
ATOM 2956 C C . ASP B 1 183 ? 90.759 -2.384 -18.479 1.00 17.23 183 ASP B C 1
ATOM 2957 O O . ASP B 1 183 ? 90.583 -1.642 -19.453 1.00 16.42 183 ASP B O 1
ATOM 2962 N N . LYS B 1 184 ? 91.900 -3.031 -18.261 1.00 16.79 184 LYS B N 1
ATOM 2963 C CA . LYS B 1 184 ? 93.031 -2.917 -19.173 1.00 17.58 184 LYS B CA 1
ATOM 2964 C C . LYS B 1 184 ? 92.782 -3.518 -20.551 1.00 18.59 184 LYS B C 1
ATOM 2965 O O . LYS B 1 184 ? 93.654 -3.446 -21.418 1.00 16.60 184 LYS B O 1
ATOM 2971 N N . THR B 1 185 ? 91.618 -4.134 -20.747 1.00 16.55 185 THR B N 1
ATOM 2972 C CA . THR B 1 185 ? 91.284 -4.682 -22.053 1.00 17.13 185 THR B CA 1
ATOM 2973 C C . THR B 1 185 ? 90.169 -3.820 -22.651 1.00 17.15 185 THR B C 1
ATOM 2974 O O . THR B 1 185 ? 89.450 -4.240 -23.553 1.00 18.64 185 THR B O 1
ATOM 2978 N N . LEU B 1 186 ? 90.043 -2.599 -22.129 1.00 15.88 186 LEU B N 1
ATOM 2979 C CA . LEU B 1 186 ? 89.070 -1.625 -22.614 1.00 16.15 186 LEU B CA 1
ATOM 2980 C C . LEU B 1 186 ? 87.597 -1.985 -22.448 1.00 17.44 186 LEU B C 1
ATOM 2981 O O . LEU B 1 186 ? 86.734 -1.411 -23.116 1.00 17.80 186 LEU B O 1
ATOM 2986 N N . GLN B 1 187 ? 87.314 -2.932 -21.560 1.00 16.86 187 GLN B N 1
ATOM 2987 C CA . GLN B 1 187 ? 85.944 -3.346 -21.295 1.00 17.80 187 GLN B CA 1
ATOM 2988 C C . GLN B 1 187 ? 85.396 -2.557 -20.118 1.00 18.07 187 GLN B C 1
ATOM 2989 O O . GLN B 1 187 ? 86.065 -2.400 -19.095 1.00 15.09 187 GLN B O 1
ATOM 2995 N N . LEU B 1 188 ? 84.177 -2.058 -20.272 1.00 15.61 188 LEU B N 1
ATOM 2996 C CA . LEU B 1 188 ? 83.521 -1.303 -19.218 1.00 17.62 188 LEU B CA 1
ATOM 2997 C C . LEU B 1 188 ? 83.579 -2.081 -17.908 1.00 16.71 188 LEU B C 1
ATOM 2998 O O . LEU B 1 188 ? 83.454 -3.301 -17.907 1.00 16.61 188 LEU B O 1
ATOM 3003 N N . GLN B 1 189 ? 83.785 -1.383 -16.798 1.00 17.13 189 GLN B N 1
ATOM 3004 C CA . GLN B 1 189 ? 83.789 -2.030 -15.490 1.00 18.38 189 GLN B CA 1
ATOM 3005 C C . GLN B 1 189 ? 83.235 -1.026 -14.494 1.00 19.73 189 GLN B C 1
ATOM 3006 O O . GLN B 1 189 ? 83.016 0.144 -14.828 1.00 18.55 189 GLN B O 1
ATOM 3012 N N . GLU B 1 190 ? 82.995 -1.493 -13.274 1.00 20.22 190 GLU B N 1
ATOM 3013 C CA . GLU B 1 190 ? 82.491 -0.630 -12.219 1.00 22.94 190 GLU B CA 1
ATOM 3014 C C . GLU B 1 190 ? 83.669 0.184 -11.689 1.00 23.79 190 GLU B C 1
ATOM 3015 O O . GLU B 1 190 ? 84.803 -0.299 -11.649 1.00 22.40 190 GLU B O 1
ATOM 3021 N N . CYS B 1 191 ? 83.401 1.425 -11.306 1.00 24.60 191 CYS B N 1
ATOM 3022 C CA . CYS B 1 191 ? 84.431 2.277 -10.738 1.00 27.39 191 CYS B CA 1
ATOM 3023 C C . CYS B 1 191 ? 84.444 1.952 -9.248 1.00 30.36 191 CYS B C 1
ATOM 3024 O O . CYS B 1 191 ? 83.481 1.397 -8.731 1.00 30.09 191 CYS B O 1
ATOM 3027 N N . PRO B 1 192 ? 85.530 2.290 -8.538 1.00 34.15 192 PRO B N 1
ATOM 3028 C CA . PRO B 1 192 ? 85.569 1.997 -7.101 1.00 37.33 192 PRO B CA 1
ATOM 3029 C C . PRO B 1 192 ? 84.464 2.745 -6.353 1.00 39.87 192 PRO B C 1
ATOM 3030 O O . PRO B 1 192 ? 84.065 3.838 -6.756 1.00 39.91 192 PRO B O 1
ATOM 3034 N N . SER B 1 193 ? 83.972 2.150 -5.269 1.00 43.52 193 SER B N 1
ATOM 3035 C CA . SER B 1 193 ? 82.911 2.764 -4.473 1.00 47.31 193 SER B CA 1
ATOM 3036 C C . SER B 1 193 ? 83.247 4.210 -4.116 1.00 48.92 193 SER B C 1
ATOM 3037 O O . SER B 1 193 ? 84.282 4.484 -3.509 1.00 48.66 193 SER B O 1
ATOM 3040 N N . THR B 1 194 ? 82.362 5.128 -4.496 1.00 51.85 194 THR B N 1
ATOM 3041 C CA . THR B 1 194 ? 82.555 6.551 -4.231 1.00 54.92 194 THR B CA 1
ATOM 3042 C C . THR B 1 194 ? 81.280 7.181 -3.673 1.00 56.45 194 THR B C 1
ATOM 3043 O O . THR B 1 194 ? 80.180 6.909 -4.157 1.00 56.41 194 THR B O 1
ATOM 3047 N N . ALA B 1 195 ? 81.436 8.028 -2.659 1.00 58.28 195 ALA B N 1
ATOM 3048 C CA . ALA B 1 195 ? 80.301 8.702 -2.034 1.00 60.20 195 ALA B CA 1
ATOM 3049 C C . ALA B 1 195 ? 79.742 9.793 -2.943 1.00 61.20 195 ALA B C 1
ATOM 3050 O O . ALA B 1 195 ? 80.494 10.499 -3.614 1.00 61.70 195 ALA B O 1
ATOM 3052 N N . SER B 1 196 ? 78.420 9.925 -2.959 1.00 62.49 196 SER B N 1
ATOM 3053 C CA . SER B 1 196 ? 77.759 10.932 -3.783 1.00 63.46 196 SER B CA 1
ATOM 3054 C C . SER B 1 196 ? 78.169 12.338 -3.359 1.00 63.51 196 SER B C 1
ATOM 3055 O O . SER B 1 196 ? 78.424 12.593 -2.182 1.00 63.83 196 SER B O 1
ATOM 3058 N N . THR B 1 197 ? 78.231 13.246 -4.327 1.00 63.51 197 THR B N 1
ATOM 3059 C CA . THR B 1 197 ? 78.607 14.629 -4.061 1.00 62.87 197 THR B CA 1
ATOM 3060 C C . THR B 1 197 ? 77.630 15.588 -4.733 1.00 62.80 197 THR B C 1
ATOM 3061 O O . THR B 1 197 ? 77.787 16.808 -4.659 1.00 63.36 197 THR B O 1
ATOM 3065 N N . CYS B 1 198 ? 76.617 15.027 -5.385 1.00 61.56 198 CYS B N 1
ATOM 3066 C CA . CYS B 1 198 ? 75.606 15.825 -6.071 1.00 61.34 198 CYS B CA 1
ATOM 3067 C C . CYS B 1 198 ? 74.323 15.918 -5.253 1.00 62.14 198 CYS B C 1
ATOM 3068 O O . CYS B 1 198 ? 73.985 15.002 -4.502 1.00 62.15 198 CYS B O 1
ATOM 3071 N N . PRO B 1 199 ? 73.589 17.032 -5.389 1.00 62.54 199 PRO B N 1
ATOM 3072 C CA . PRO B 1 199 ? 72.337 17.210 -4.649 1.00 62.80 199 PRO B CA 1
ATOM 3073 C C . PRO B 1 199 ? 71.252 16.302 -5.221 1.00 63.00 199 PRO B C 1
ATOM 3074 O O . PRO B 1 199 ? 71.491 15.582 -6.190 1.00 63.02 199 PRO B O 1
ATOM 3078 N N . SER B 1 200 ? 70.066 16.336 -4.623 1.00 63.19 200 SER B N 1
ATOM 3079 C CA . SER B 1 200 ? 68.955 15.510 -5.084 1.00 63.00 200 SER B CA 1
ATOM 3080 C C . SER B 1 200 ? 68.618 15.813 -6.541 1.00 62.19 200 SER B C 1
ATOM 3081 O O . SER B 1 200 ? 68.397 14.901 -7.338 1.00 61.81 200 SER B O 1
ATOM 3084 N N . LEU B 1 201 ? 68.576 17.097 -6.881 1.00 61.37 201 LEU B N 1
ATOM 3085 C CA . LEU B 1 201 ? 68.266 17.516 -8.243 1.00 61.06 201 LEU B CA 1
ATOM 3086 C C . LEU B 1 201 ? 69.421 18.298 -8.853 1.00 60.77 201 LEU B C 1
ATOM 3087 O O . LEU B 1 201 ? 70.017 19.156 -8.202 1.00 60.76 201 LEU B O 1
ATOM 3092 N N . VAL B 1 202 ? 69.734 17.990 -10.108 1.00 60.14 202 VAL B N 1
ATOM 3093 C CA . VAL B 1 202 ? 70.815 18.658 -10.822 1.00 59.03 202 VAL B CA 1
ATOM 3094 C C . VAL B 1 202 ? 70.331 19.170 -12.172 1.00 58.71 202 VAL B C 1
ATOM 3095 O O . VAL B 1 202 ? 69.272 18.768 -12.655 1.00 58.95 202 VAL B O 1
ATOM 3099 N N . SER B 1 203 ? 71.112 20.057 -12.778 1.00 58.28 203 SER B N 1
ATOM 3100 C CA . SER B 1 203 ? 70.754 20.631 -14.068 1.00 58.12 203 SER B CA 1
ATOM 3101 C C . SER B 1 203 ? 71.827 20.409 -15.126 1.00 58.14 203 SER B C 1
ATOM 3102 O O . SER B 1 203 ? 72.987 20.141 -14.810 1.00 57.54 203 SER B O 1
ATOM 3105 N N . LEU B 1 204 ? 71.423 20.532 -16.386 1.00 58.78 204 LEU B N 1
ATOM 3106 C CA . LEU B 1 204 ? 72.322 20.359 -17.522 1.00 58.99 204 LEU B CA 1
ATOM 3107 C C . LEU B 1 204 ? 72.311 21.630 -18.372 1.00 59.13 204 LEU B C 1
ATOM 3108 O O . LEU B 1 204 ? 71.718 21.660 -19.452 1.00 58.56 204 LEU B O 1
ATOM 3113 N N . PRO B 1 205 ? 72.975 22.696 -17.896 1.00 59.74 205 PRO B N 1
ATOM 3114 C CA . PRO B 1 205 ? 73.032 23.971 -18.619 1.00 60.60 205 PRO B CA 1
ATOM 3115 C C . PRO B 1 205 ? 73.592 23.857 -20.035 1.00 62.23 205 PRO B C 1
ATOM 3116 O O . PRO B 1 205 ? 74.400 22.975 -20.325 1.00 62.39 205 PRO B O 1
ATOM 3120 N N . ILE B 1 206 ? 73.153 24.756 -20.913 1.00 63.33 206 ILE B N 1
ATOM 3121 C CA . ILE B 1 206 ? 73.612 24.766 -22.298 1.00 64.17 206 ILE B CA 1
ATOM 3122 C C . ILE B 1 206 ? 74.806 25.700 -22.450 1.00 64.40 206 ILE B C 1
ATOM 3123 O O . ILE B 1 206 ? 74.961 26.650 -21.683 1.00 63.76 206 ILE B O 1
ATOM 3128 N N . LYS B 1 207 ? 75.650 25.422 -23.440 1.00 65.19 207 LYS B N 1
ATOM 3129 C CA . LYS B 1 207 ? 76.830 26.242 -23.690 1.00 66.44 207 LYS B CA 1
ATOM 3130 C C . LYS B 1 207 ? 76.520 27.264 -24.785 1.00 67.64 207 LYS B C 1
ATOM 3131 O O . LYS B 1 207 ? 75.947 28.318 -24.512 1.00 67.79 207 LYS B O 1
ATOM 3137 N N . ASN B 1 208 ? 76.897 26.948 -26.021 1.00 69.53 208 ASN B N 1
ATOM 3138 C CA . ASN B 1 208 ? 76.654 27.835 -27.159 1.00 71.25 208 ASN B CA 1
ATOM 3139 C C . ASN B 1 208 ? 77.184 29.254 -26.927 1.00 71.82 208 ASN B C 1
ATOM 3140 O O . ASN B 1 208 ? 77.943 29.462 -25.955 1.00 72.16 208 ASN B O 1
#

Foldseek 3Di:
DDQFWWKKWKWFFQQQLFCDDPLACLVVPVDWTAIATLAIARHHLVGHGAWQDDADQDDCVLAVVCVVVCCRRVGDHDDDFPDDPPGTDPGSLNRRCRTGVNSLPPLQPHSNSRVVVSVVLCVVQPLRVLCVVQVAHADPPDKAFPVSSQVSSCVVQVEGWAWDDDVAATTMIIWMAGSVRRTDYGHDDDHDHDRIHHSHIRD/DDAFWWKKWKKFFQQQLPVDDCQACLNPPLEWGAIATQAIARHHLVGHGAWQADADQDDCVLAVVCVVVCSRRVGHRDDDWDDDPPGTDPGSLNVRCRTGVNSLPPLQPHSNSRVVVSVVLCVVLRLRVQCVVQVQHADPPDKAFPCSSQVSSCVVLVEGWAFDADAQATTMIIWMAGSVRRTDYHHDDDHHDDRIHHRHIRD

Nearest PDB structures (foldseek):
  1jy5-assembly2_B  TM=9.920E-01  e=3.138E-41  Calystegia sepium
  1sgl-assembly1_A  TM=9.441E-01  e=1.941E-23  Trichosanthes lepiniana
  1vd1-assembly1_A  TM=8.424E-01  e=6.610E-18  Nicotiana glutinosa
  1dix-assembly1_A  TM=8.685E-01  e=7.675E-17  Solanum lycopersicum
  1bol-assembly1_A  TM=7.614E-01  e=6.222E-12  Rhizopus niveus